Protein AF-0000000068819942 (afdb_homodimer)

Structure (mmCIF, N/CA/C/O backbone):
data_AF-0000000068819942-model_v1
#
loop_
_entity.id
_entity.type
_entity.pdbx_description
1 polymer 'Uncharacterized protein'
#
loop_
_atom_site.group_PDB
_atom_site.id
_atom_site.type_symbol
_atom_site.label_atom_id
_atom_site.label_alt_id
_atom_site.label_comp_id
_atom_site.label_asym_id
_atom_site.label_entity_id
_atom_site.label_seq_id
_atom_site.pdbx_PDB_ins_code
_atom_site.Cartn_x
_atom_site.Cartn_y
_atom_site.Cartn_z
_atom_site.occupancy
_atom_site.B_iso_or_equiv
_atom_site.auth_seq_id
_atom_site.auth_comp_id
_atom_site.auth_asym_id
_atom_site.auth_atom_id
_atom_site.pdbx_PDB_model_num
ATOM 1 N N . MET A 1 1 ? -20.453 -32.344 35.219 1 55.22 1 MET A N 1
ATOM 2 C CA . MET A 1 1 ? -20.172 -32.562 33.812 1 55.22 1 MET A CA 1
ATOM 3 C C . MET A 1 1 ? -21.109 -31.734 32.938 1 55.22 1 MET A C 1
ATOM 5 O O . MET A 1 1 ? -20.734 -31.359 31.812 1 55.22 1 MET A O 1
ATOM 9 N N . ASP A 1 2 ? -22.234 -31.281 33.531 1 64.69 2 ASP A N 1
ATOM 10 C CA . ASP A 1 2 ? -23.359 -30.766 32.75 1 64.69 2 ASP A CA 1
ATOM 11 C C . ASP A 1 2 ? -23.234 -29.266 32.531 1 64.69 2 ASP A C 1
ATOM 13 O O . ASP A 1 2 ? -23.547 -28.766 31.438 1 64.69 2 ASP A O 1
ATOM 17 N N . LYS A 1 3 ? -22.656 -28.562 33.406 1 71.25 3 LYS A N 1
ATOM 18 C CA . LYS A 1 3 ? -22.656 -27.094 33.281 1 71.25 3 LYS A CA 1
ATOM 19 C C . LYS A 1 3 ? -21.578 -26.641 32.312 1 71.25 3 LYS A C 1
ATOM 21 O O . LYS A 1 3 ? -21.781 -25.656 31.578 1 71.25 3 LYS A O 1
ATOM 26 N N . THR A 1 4 ? -20.5 -27.312 32.219 1 73 4 THR A N 1
ATOM 27 C CA . THR A 1 4 ? -19.422 -26.953 31.297 1 73 4 THR A CA 1
ATOM 28 C C . THR A 1 4 ? -19.844 -27.141 29.844 1 73 4 THR A C 1
ATOM 30 O O . THR A 1 4 ? -19.5 -26.344 28.984 1 73 4 THR A O 1
ATOM 33 N N . ILE A 1 5 ? -20.641 -28.109 29.672 1 76.75 5 ILE A N 1
ATOM 34 C CA . ILE A 1 5 ? -21.141 -28.359 28.328 1 76.75 5 ILE A CA 1
ATOM 35 C C . ILE A 1 5 ? -22.141 -27.281 27.938 1 76.75 5 ILE A C 1
ATOM 37 O O . ILE A 1 5 ? -22.125 -26.781 26.797 1 76.75 5 ILE A O 1
ATOM 41 N N . LEU A 1 6 ? -22.875 -26.859 28.891 1 72.94 6 LEU A N 1
ATOM 42 C CA . LEU A 1 6 ? -23.875 -25.828 28.641 1 72.94 6 LEU A CA 1
ATOM 43 C C . LEU A 1 6 ? -23.203 -24.5 28.312 1 72.94 6 LEU A C 1
ATOM 45 O O . LEU A 1 6 ? -23.641 -23.781 27.422 1 72.94 6 LEU A O 1
ATOM 49 N N . TRP A 1 7 ? -22.109 -24.219 28.984 1 77.75 7 TRP A N 1
ATOM 50 C CA . TRP A 1 7 ? -21.391 -22.969 28.75 1 77.75 7 TRP A CA 1
ATOM 51 C C . TRP A 1 7 ? -20.688 -23 27.406 1 77.75 7 TRP A C 1
ATOM 53 O O . TRP A 1 7 ? -20.656 -21.984 26.688 1 77.75 7 TRP A O 1
ATOM 63 N N . THR A 1 8 ? -20.25 -24.062 27 1 77.38 8 THR A N 1
ATOM 64 C CA . THR A 1 8 ? -19.609 -24.203 25.688 1 77.38 8 THR A CA 1
ATOM 65 C C . THR A 1 8 ? -20.641 -24.062 24.578 1 77.38 8 THR A C 1
ATOM 67 O O . THR A 1 8 ? -20.375 -23.406 23.562 1 77.38 8 THR A O 1
ATOM 70 N N . VAL A 1 9 ? -21.75 -24.672 24.875 1 76.12 9 VAL A N 1
ATOM 71 C CA . VAL A 1 9 ? -22.797 -24.578 23.875 1 76.12 9 VAL A CA 1
ATOM 72 C C . VAL A 1 9 ? -23.281 -23.125 23.766 1 76.12 9 VAL A C 1
ATOM 74 O O . VAL A 1 9 ? -23.516 -22.625 22.672 1 76.12 9 VAL A O 1
ATOM 77 N N . PHE A 1 10 ? -23.344 -22.438 24.859 1 77.12 10 PHE A N 1
ATOM 78 C CA . PHE A 1 10 ? -23.766 -21.047 24.891 1 77.12 10 PHE A CA 1
ATOM 79 C C . PHE A 1 10 ? -22.734 -20.156 24.203 1 77.12 10 PHE A C 1
ATOM 81 O O . PHE A 1 10 ? -23.094 -19.25 23.453 1 77.12 10 PHE A O 1
ATOM 88 N N . LEU A 1 11 ? -21.562 -20.344 24.375 1 71.56 11 LEU A N 1
ATOM 89 C CA . LEU A 1 11 ? -20.484 -19.578 23.734 1 71.56 11 LEU A CA 1
ATOM 90 C C . LEU A 1 11 ? -20.484 -19.797 22.219 1 71.56 11 LEU A C 1
ATOM 92 O O . LEU A 1 11 ? -20.281 -18.844 21.469 1 71.56 11 LEU A O 1
ATOM 96 N N . VAL A 1 12 ? -20.703 -21.016 21.875 1 73.44 12 VAL A N 1
ATOM 97 C CA . VAL A 1 12 ? -20.75 -21.328 20.453 1 73.44 12 VAL A CA 1
ATOM 98 C C . VAL A 1 12 ? -21.953 -20.609 19.812 1 73.44 12 VAL A C 1
ATOM 100 O O . VAL A 1 12 ? -21.844 -20.094 18.703 1 73.44 12 VAL A O 1
ATOM 103 N N . LEU A 1 13 ? -22.969 -20.547 20.562 1 69.44 13 LEU A N 1
ATOM 104 C CA . LEU A 1 13 ? -24.156 -19.875 20.047 1 69.44 13 LEU A CA 1
ATOM 105 C C . LEU A 1 13 ? -23.938 -18.375 19.938 1 69.44 13 LEU A C 1
ATOM 107 O O . LEU A 1 13 ? -24.391 -17.734 18.984 1 69.44 13 LEU A O 1
ATOM 111 N N . ILE A 1 14 ? -23.266 -17.859 20.781 1 69 14 ILE A N 1
ATOM 112 C CA . ILE A 1 14 ? -22.969 -16.438 20.75 1 69 14 ILE A CA 1
ATOM 113 C C . ILE A 1 14 ? -22.031 -16.125 19.578 1 69 14 ILE A C 1
ATOM 115 O O . ILE A 1 14 ? -22.234 -15.148 18.859 1 69 14 ILE A O 1
ATOM 119 N N . ILE A 1 15 ? -21.078 -16.906 19.406 1 69.62 15 ILE A N 1
ATOM 120 C CA . ILE A 1 15 ? -20.141 -16.719 18.312 1 69.62 15 ILE A CA 1
ATOM 121 C C . ILE A 1 15 ? -20.875 -16.828 16.969 1 69.62 15 ILE A C 1
ATOM 123 O O . ILE A 1 15 ? -20.656 -16.031 16.062 1 69.62 15 ILE A O 1
ATOM 127 N N . GLN A 1 16 ? -21.734 -17.797 16.953 1 66.31 16 GLN A N 1
ATOM 128 C CA . GLN A 1 16 ? -22.5 -17.969 15.727 1 66.31 16 GLN A CA 1
ATOM 129 C C . GLN A 1 16 ? -23.406 -16.766 15.469 1 66.31 16 GLN A C 1
ATOM 131 O O . GLN A 1 16 ? -23.578 -16.344 14.32 1 66.31 16 GLN A O 1
ATOM 136 N N . ASN A 1 17 ? -23.906 -16.25 16.5 1 66.56 17 ASN A N 1
ATOM 137 C CA . ASN A 1 17 ? -24.75 -15.078 16.344 1 66.56 17 ASN A CA 1
ATOM 138 C C . ASN A 1 17 ? -23.938 -13.852 15.93 1 66.56 17 ASN A C 1
ATOM 140 O O . ASN A 1 17 ? -24.406 -13.047 15.109 1 66.56 17 ASN A O 1
ATOM 144 N N . VAL A 1 18 ? -22.797 -13.711 16.484 1 66.12 18 VAL A N 1
ATOM 145 C CA . VAL A 1 18 ? -21.953 -12.586 16.125 1 66.12 18 VAL A CA 1
ATOM 146 C C . VAL A 1 18 ? -21.531 -12.703 14.656 1 66.12 18 VAL A C 1
ATOM 148 O O . VAL A 1 18 ? -21.562 -11.727 13.914 1 66.12 18 VAL A O 1
ATOM 151 N N . ILE A 1 19 ? -21.203 -13.852 14.305 1 63.09 19 ILE A N 1
ATOM 152 C CA . ILE A 1 19 ? -20.828 -14.078 12.914 1 63.09 19 ILE A CA 1
ATOM 153 C C . ILE A 1 19 ? -22.016 -13.797 12.008 1 63.09 19 ILE A C 1
ATOM 155 O O . ILE A 1 19 ? -21.875 -13.156 10.961 1 63.09 19 ILE A O 1
ATOM 159 N N . ALA A 1 20 ? -23.156 -14.336 12.414 1 65.19 20 ALA A N 1
ATOM 160 C CA . ALA A 1 20 ? -24.359 -14.125 11.609 1 65.19 20 ALA A CA 1
ATOM 161 C C . ALA A 1 20 ? -24.688 -12.641 11.484 1 65.19 20 ALA A C 1
ATOM 163 O O . ALA A 1 20 ? -25.078 -12.172 10.406 1 65.19 20 ALA A O 1
ATOM 164 N N . GLN A 1 21 ? -24.5 -11.906 12.523 1 66.44 21 GLN A N 1
ATOM 165 C CA . GLN A 1 21 ? -24.766 -10.469 12.477 1 66.44 21 GLN A CA 1
ATOM 166 C C . GLN A 1 21 ? -23.734 -9.75 11.609 1 66.44 21 GLN A C 1
ATOM 168 O O . GLN A 1 21 ? -24.062 -8.828 10.867 1 66.44 21 GLN A O 1
ATOM 173 N N . ASN A 1 22 ? -22.516 -10.211 11.648 1 69.69 22 ASN A N 1
ATOM 174 C CA . ASN A 1 22 ? -21.453 -9.617 10.82 1 69.69 22 ASN A CA 1
ATOM 175 C C . ASN A 1 22 ? -21.688 -9.891 9.336 1 69.69 22 ASN A C 1
ATOM 177 O O . ASN A 1 22 ? -21.422 -9.039 8.492 1 69.69 22 ASN A O 1
ATOM 181 N N . CYS A 1 23 ? -22.297 -10.977 9.133 1 75.56 23 CYS A N 1
ATOM 182 C CA . CYS A 1 23 ? -22.531 -11.344 7.738 1 75.56 23 CYS A CA 1
ATOM 183 C C . CYS A 1 23 ? -23.656 -10.516 7.133 1 75.56 23 CYS A C 1
ATOM 185 O O . CYS A 1 23 ? -23.672 -10.266 5.926 1 75.56 23 CYS A O 1
ATOM 187 N N . LYS A 1 24 ? -24.531 -9.961 7.961 1 71.06 24 LYS A N 1
ATOM 188 C CA . LYS A 1 24 ? -25.578 -9.086 7.453 1 71.06 24 LYS A CA 1
ATOM 189 C C . LYS A 1 24 ? -25.016 -7.746 7.004 1 71.06 24 LYS A C 1
ATOM 191 O O . LYS A 1 24 ? -25.531 -7.129 6.07 1 71.06 24 LYS A O 1
ATOM 196 N N . ARG A 1 25 ? -23.844 -7.426 7.496 1 77.62 25 ARG A N 1
ATOM 197 C CA . ARG A 1 25 ? -23.281 -6.109 7.211 1 77.62 25 ARG A CA 1
ATOM 198 C C . ARG A 1 25 ? -22.25 -6.188 6.078 1 77.62 25 ARG A C 1
ATOM 200 O O . ARG A 1 25 ? -21.906 -5.168 5.473 1 77.62 25 ARG A O 1
ATOM 207 N N . GLU A 1 26 ? -21.859 -7.371 5.66 1 84.5 26 GLU A N 1
ATOM 208 C CA . GLU A 1 26 ? -20.859 -7.512 4.598 1 84.5 26 GLU A CA 1
ATOM 209 C C . GLU A 1 26 ? -21.516 -7.449 3.221 1 84.5 26 GLU A C 1
ATOM 211 O O . GLU A 1 26 ? -22.656 -7.883 3.049 1 84.5 26 GLU A O 1
ATOM 216 N N . PRO A 1 27 ? -20.828 -6.758 2.281 1 85.56 27 PRO A N 1
ATOM 217 C CA . PRO A 1 27 ? -21.344 -6.773 0.914 1 85.56 27 PRO A CA 1
ATOM 218 C C . PRO A 1 27 ? -21.594 -8.188 0.39 1 85.56 27 PRO A C 1
ATOM 220 O O . PRO A 1 27 ? -20.875 -9.117 0.755 1 85.56 27 PRO A O 1
ATOM 223 N N . LYS A 1 28 ? -22.594 -8.359 -0.405 1 89.75 28 LYS A N 1
AT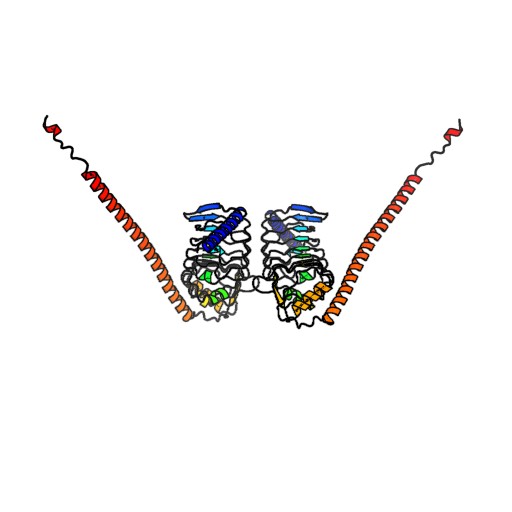OM 224 C CA . LYS A 1 28 ? -22.953 -9.68 -0.902 1 89.75 28 LYS A CA 1
ATOM 225 C C . LYS A 1 28 ? -22.203 -10.016 -2.184 1 89.75 28 LYS A C 1
ATOM 227 O O . LYS A 1 28 ? -22.141 -9.195 -3.105 1 89.75 28 LYS A O 1
ATOM 232 N N . CYS A 1 29 ? -21.578 -11.125 -2.178 1 95 29 CYS A N 1
ATOM 233 C CA . CYS A 1 29 ? -20.891 -11.641 -3.357 1 95 29 CYS A CA 1
ATOM 234 C C . CYS A 1 29 ? -21.844 -12.453 -4.23 1 95 29 CYS A C 1
ATOM 236 O O . CYS A 1 29 ? -22.812 -13.031 -3.732 1 95 29 CYS A O 1
ATOM 238 N N . GLN A 1 30 ? -21.672 -12.461 -5.5 1 95.25 30 GLN A N 1
ATOM 239 C CA . GLN A 1 30 ? -22.484 -13.242 -6.43 1 95.25 30 GLN A CA 1
ATOM 240 C C . GLN A 1 30 ? -21.953 -14.664 -6.566 1 95.25 30 GLN A C 1
ATOM 242 O O . GLN A 1 30 ? -20.797 -14.867 -6.953 1 95.25 30 GLN A O 1
ATOM 247 N N . ILE A 1 31 ? -22.828 -15.562 -6.184 1 95.5 31 ILE A N 1
ATOM 248 C CA . ILE A 1 31 ? -22.438 -16.969 -6.281 1 95.5 31 ILE A CA 1
ATOM 249 C C . ILE A 1 31 ? -22.906 -17.547 -7.613 1 95.5 31 ILE A C 1
ATOM 251 O O . ILE A 1 31 ? -24.047 -17.328 -8.016 1 95.5 31 ILE A O 1
ATOM 255 N N . SER A 1 32 ? -21.969 -18.156 -8.359 1 95.81 32 SER A N 1
ATOM 256 C CA . SER A 1 32 ? -22.281 -18.781 -9.633 1 95.81 32 SER A CA 1
ATOM 257 C C . SER A 1 32 ? -21.375 -19.984 -9.898 1 95.81 32 SER A C 1
ATOM 259 O O . SER A 1 32 ? -20.656 -20.422 -9 1 95.81 32 SER A O 1
ATOM 261 N N . ARG A 1 33 ? -21.562 -20.594 -11.039 1 93.44 33 ARG A N 1
ATOM 262 C CA . ARG A 1 33 ? -20.703 -21.672 -11.484 1 93.44 33 ARG A CA 1
ATOM 263 C C . ARG A 1 33 ? -19.969 -21.297 -12.773 1 93.44 33 ARG A C 1
ATOM 265 O O . ARG A 1 33 ? -20.578 -20.781 -13.703 1 93.44 33 ARG A O 1
ATOM 272 N N . VAL A 1 34 ? -18.781 -21.344 -12.734 1 88.62 34 VAL A N 1
ATOM 273 C CA . VAL A 1 34 ? -17.938 -21.047 -13.883 1 88.62 34 VAL A CA 1
ATOM 274 C C . VAL A 1 34 ? -17.141 -22.281 -14.273 1 88.62 34 VAL A C 1
ATOM 276 O O . VAL A 1 34 ? -16.328 -22.781 -13.484 1 88.62 34 VAL A O 1
ATOM 279 N N . HIS A 1 35 ? -17.375 -22.812 -15.43 1 90.44 35 HIS A N 1
ATOM 280 C CA . HIS A 1 35 ? -16.719 -24.016 -15.906 1 90.44 35 HIS A CA 1
ATOM 281 C C . HIS A 1 35 ? -16.875 -25.156 -14.898 1 90.44 35 HIS A C 1
ATOM 283 O O . HIS A 1 35 ? -15.891 -25.828 -14.562 1 90.44 35 HIS A O 1
ATOM 289 N N . GLY A 1 36 ? -17.938 -25.266 -14.297 1 91.94 36 GLY A N 1
ATOM 290 C CA . GLY A 1 36 ? -18.266 -26.359 -13.391 1 91.94 36 GLY A CA 1
ATOM 291 C C . GLY A 1 36 ? -17.828 -26.094 -11.969 1 91.94 36 GLY A C 1
ATOM 292 O O . GLY A 1 36 ? -18.172 -26.844 -11.055 1 91.94 36 GLY A O 1
ATOM 293 N N . MET A 1 37 ? -17.172 -25.031 -11.773 1 95.81 37 MET A N 1
ATOM 294 C CA . MET A 1 37 ? -16.656 -24.734 -10.438 1 95.81 37 MET A CA 1
ATOM 295 C C . MET A 1 37 ? -17.547 -23.703 -9.734 1 95.81 37 MET A C 1
ATOM 297 O O . MET A 1 37 ? -18.031 -22.766 -10.359 1 95.81 37 MET A O 1
ATOM 301 N N . LYS A 1 38 ? -17.703 -23.953 -8.453 1 97 38 LYS A N 1
ATOM 302 C CA . LYS A 1 38 ? -18.438 -22.969 -7.652 1 97 38 LYS A CA 1
ATOM 303 C C . LYS A 1 38 ? -17.625 -21.703 -7.453 1 97 38 LYS A C 1
ATOM 305 O O . LYS A 1 38 ? -16.484 -21.766 -6.984 1 97 38 LYS A O 1
ATOM 310 N N . SER A 1 39 ? -18.234 -20.547 -7.879 1 97.56 39 SER A N 1
ATOM 311 C CA . SER A 1 39 ? -17.484 -19.297 -7.879 1 97.56 39 SER A CA 1
ATOM 312 C C . SER A 1 39 ? -18.203 -18.234 -7.051 1 97.56 39 SER A C 1
ATOM 314 O O . SER A 1 39 ? -19.422 -18.141 -7.066 1 97.56 39 SER A O 1
ATOM 316 N N . ALA A 1 40 ? -17.391 -17.469 -6.281 1 97.44 40 ALA A N 1
ATOM 317 C CA . ALA A 1 40 ? -17.859 -16.266 -5.602 1 97.44 40 ALA A CA 1
ATOM 318 C C . ALA A 1 40 ? -17.234 -15.016 -6.207 1 97.44 40 ALA A C 1
ATOM 320 O O . ALA A 1 40 ? -16.016 -14.805 -6.098 1 97.44 40 ALA A O 1
ATOM 321 N N . ASP A 1 41 ? -18.062 -14.242 -6.848 1 97.19 41 ASP A N 1
ATOM 322 C CA . ASP A 1 41 ? -17.609 -12.984 -7.438 1 97.19 41 ASP A CA 1
ATOM 323 C C . ASP A 1 41 ? -17.828 -11.82 -6.469 1 97.19 41 ASP A C 1
ATOM 325 O O . ASP A 1 41 ? -18.953 -11.359 -6.277 1 97.19 41 ASP A O 1
ATOM 329 N N . CYS A 1 42 ? -16.734 -11.359 -5.883 1 97.5 42 CYS A N 1
ATOM 330 C CA . CYS A 1 42 ? -16.75 -10.234 -4.953 1 97.5 42 CYS A CA 1
ATOM 331 C C . CYS A 1 42 ? -15.969 -9.047 -5.516 1 97.5 42 CYS A C 1
ATOM 333 O O . CYS A 1 42 ? -15.43 -8.242 -4.758 1 97.5 42 CYS A O 1
ATOM 335 N N . PHE A 1 43 ? -15.953 -8.922 -6.828 1 96.44 43 PHE A N 1
ATOM 336 C CA . PHE A 1 43 ? -15.219 -7.879 -7.535 1 96.44 43 PHE A CA 1
ATOM 337 C C . PHE A 1 43 ? -15.75 -6.5 -7.156 1 96.44 43 PHE A C 1
ATOM 339 O O . PHE A 1 43 ? -16.969 -6.266 -7.176 1 96.44 43 PHE A O 1
ATOM 346 N N . ASN A 1 44 ? -14.82 -5.652 -6.668 1 93.69 44 ASN A N 1
ATOM 347 C CA . ASN A 1 44 ? -15.102 -4.238 -6.469 1 93.69 44 ASN A CA 1
ATOM 348 C C . ASN A 1 44 ? -16.297 -4.031 -5.551 1 93.69 44 ASN A C 1
ATOM 350 O O . ASN A 1 44 ? -17.234 -3.305 -5.895 1 93.69 44 ASN A O 1
ATOM 354 N N . LYS A 1 45 ? -16.266 -4.641 -4.332 1 94.31 45 LYS A N 1
ATOM 355 C CA . LYS A 1 45 ? -17.344 -4.535 -3.361 1 94.31 45 LYS A CA 1
ATOM 356 C C . LYS A 1 45 ? -16.906 -3.742 -2.133 1 94.31 45 LYS A C 1
ATOM 358 O O . LYS A 1 45 ? -17.625 -3.703 -1.127 1 94.31 45 LYS A O 1
ATOM 363 N N . ASN A 1 46 ? -15.719 -3.148 -2.193 1 91.69 46 ASN A N 1
ATOM 364 C CA . ASN A 1 46 ? -15.18 -2.266 -1.166 1 91.69 46 ASN A CA 1
ATOM 365 C C . ASN A 1 46 ? -14.93 -3.014 0.139 1 91.69 46 ASN A C 1
ATOM 367 O O . ASN A 1 46 ? -15.133 -2.465 1.224 1 91.69 46 ASN A O 1
ATOM 371 N N . PHE A 1 47 ? -14.57 -4.312 -0.02 1 94.62 47 PHE A N 1
ATOM 372 C CA . PHE A 1 47 ? -14.148 -5.059 1.157 1 94.62 47 PHE A CA 1
ATOM 373 C C . PHE A 1 47 ? -12.898 -4.441 1.768 1 94.62 47 PHE A C 1
ATOM 375 O O . PHE A 1 47 ? -11.93 -4.16 1.059 1 94.62 47 PHE A O 1
ATOM 382 N N . ARG A 1 48 ? -12.883 -4.203 3.027 1 92.25 48 ARG A N 1
ATOM 383 C CA . ARG A 1 48 ? -11.703 -3.66 3.701 1 92.25 48 ARG A CA 1
ATOM 384 C C . ARG A 1 48 ? -10.953 -4.75 4.457 1 92.25 48 ARG A C 1
ATOM 386 O O . ARG A 1 48 ? -9.797 -4.562 4.84 1 92.25 48 ARG A O 1
ATOM 393 N N . SER A 1 49 ? -11.664 -5.773 4.742 1 92.75 49 SER A N 1
ATOM 394 C CA . SER A 1 49 ? -11.102 -6.992 5.309 1 92.75 49 SER A CA 1
ATOM 395 C C . SER A 1 49 ? -11.562 -8.227 4.539 1 92.75 49 SER A C 1
ATOM 397 O O . SER A 1 49 ? -12.508 -8.156 3.752 1 92.75 49 SER A O 1
ATOM 399 N N . PHE A 1 50 ? -10.812 -9.273 4.664 1 95.06 50 PHE A N 1
ATOM 400 C CA . PHE A 1 50 ? -11.188 -10.5 3.969 1 95.06 50 PHE A CA 1
ATOM 401 C C . PHE A 1 50 ? -12.586 -10.945 4.383 1 95.06 50 PHE A C 1
ATOM 403 O O . PHE A 1 50 ? -12.914 -10.969 5.57 1 95.06 50 PHE A O 1
ATOM 410 N N . PRO A 1 51 ? -13.445 -11.266 3.441 1 92.69 51 PRO A N 1
ATOM 411 C CA . PRO A 1 51 ? -14.82 -11.648 3.766 1 92.69 51 PRO A CA 1
ATOM 412 C C . PRO A 1 51 ? -14.898 -12.914 4.609 1 92.69 51 PRO A C 1
ATOM 414 O O . PRO A 1 51 ? -14.102 -13.836 4.422 1 92.69 51 PRO A O 1
ATOM 417 N N . GLN A 1 52 ? -15.891 -12.945 5.512 1 87.06 52 GLN A N 1
ATOM 418 C CA . GLN A 1 52 ? -16.031 -14.07 6.43 1 87.06 52 GLN A CA 1
ATOM 419 C C . GLN A 1 52 ? -17.344 -14.812 6.188 1 87.06 52 GLN A C 1
ATOM 421 O O . GLN A 1 52 ? -17.578 -15.875 6.777 1 87.06 52 GLN A O 1
ATOM 426 N N . CYS A 1 53 ? -18.172 -14.383 5.246 1 89.62 53 CYS A N 1
ATOM 427 C CA . CYS A 1 53 ? -19.516 -14.93 5.129 1 89.62 53 CYS A CA 1
ATOM 428 C C . CYS A 1 53 ? -19.688 -15.664 3.807 1 89.62 53 CYS A C 1
ATOM 430 O O . CYS A 1 53 ? -20.812 -16.047 3.445 1 89.62 53 CYS A O 1
ATOM 432 N N . ILE A 1 54 ? -18.656 -15.797 3.1 1 92.06 54 ILE A N 1
ATOM 433 C CA . ILE A 1 54 ? -18.719 -16.547 1.847 1 92.06 54 ILE A CA 1
ATOM 434 C C . ILE A 1 54 ? -18.719 -18.047 2.135 1 92.06 54 ILE A C 1
ATOM 436 O O . ILE A 1 54 ? -18.031 -18.5 3.061 1 92.06 54 ILE A O 1
ATOM 440 N N . THR A 1 55 ? -19.406 -18.766 1.403 1 91.94 55 THR A N 1
ATOM 441 C CA . THR A 1 55 ? -19.469 -20.219 1.575 1 91.94 55 THR A CA 1
ATOM 442 C C . THR A 1 55 ? -18.078 -20.828 1.406 1 91.94 55 THR A C 1
ATOM 444 O O . THR A 1 55 ? -17.297 -20.391 0.569 1 91.94 55 THR A O 1
ATOM 447 N N . SER A 1 56 ? -17.812 -21.828 2.154 1 93.06 56 SER A N 1
ATOM 448 C CA . SER A 1 56 ? -16.469 -22.375 2.258 1 93.06 56 SER A CA 1
ATOM 449 C C . SER A 1 56 ? -16.156 -23.312 1.102 1 93.06 56 SER A C 1
ATOM 451 O O . SER A 1 56 ? -15 -23.688 0.879 1 93.06 56 SER A O 1
ATOM 453 N N . ASP A 1 57 ? -17.125 -23.766 0.353 1 94.94 57 ASP A N 1
ATOM 454 C CA . ASP A 1 57 ? -16.906 -24.766 -0.684 1 94.94 57 ASP A CA 1
ATOM 455 C C . ASP A 1 57 ? -16.672 -24.109 -2.041 1 94.94 57 ASP A C 1
ATOM 457 O O . ASP A 1 57 ? -16.781 -24.766 -3.082 1 94.94 57 ASP A O 1
ATOM 461 N N . VAL A 1 58 ? -16.344 -22.828 -1.99 1 96.69 58 VAL A N 1
ATOM 462 C CA . VAL A 1 58 ? -16.062 -22.141 -3.25 1 96.69 58 VAL A CA 1
ATOM 463 C C . VAL A 1 58 ? -14.734 -22.625 -3.816 1 96.69 58 VAL A C 1
ATOM 465 O O . VAL A 1 58 ? -13.797 -22.906 -3.064 1 96.69 58 VAL A O 1
ATOM 468 N N . GLN A 1 59 ? -14.672 -22.672 -5.117 1 98.06 59 GLN A N 1
ATOM 469 C CA . GLN A 1 59 ? -13.461 -23.078 -5.812 1 98.06 59 GLN A CA 1
ATOM 470 C C . GLN A 1 59 ? -12.789 -21.891 -6.496 1 98.06 59 GLN A C 1
ATOM 472 O O . GLN A 1 59 ? -11.586 -21.922 -6.762 1 98.06 59 GLN A O 1
ATOM 477 N N . VAL A 1 60 ? -13.602 -20.922 -6.855 1 98.19 60 VAL A N 1
ATOM 478 C CA . VAL A 1 60 ? -13.117 -19.672 -7.434 1 98.19 60 VAL A CA 1
ATOM 479 C C . VAL A 1 60 ? -13.562 -18.5 -6.574 1 98.19 60 VAL A C 1
ATOM 481 O O . VAL A 1 60 ? -14.75 -18.328 -6.301 1 98.19 60 VAL A O 1
ATOM 484 N N . LEU A 1 61 ? -12.609 -17.719 -6.113 1 98.06 61 LEU A N 1
ATOM 485 C CA . LEU A 1 61 ? -12.906 -16.547 -5.301 1 98.06 61 LEU A CA 1
ATOM 486 C C . LEU A 1 61 ? -12.266 -15.297 -5.895 1 98.06 61 LEU A C 1
ATOM 488 O O . LEU A 1 61 ? -11.039 -15.188 -5.945 1 98.06 61 LEU A O 1
ATOM 492 N N . ASP A 1 62 ? -13.133 -14.391 -6.367 1 98.19 62 ASP A N 1
ATOM 493 C CA . ASP A 1 62 ? -12.648 -13.141 -6.949 1 98.19 62 ASP A CA 1
ATOM 494 C C . ASP A 1 62 ? -12.867 -11.977 -5.992 1 98.19 62 ASP A C 1
ATOM 496 O O . ASP A 1 62 ? -13.984 -11.477 -5.852 1 98.19 62 ASP A O 1
ATOM 500 N N . LEU A 1 63 ? -11.773 -11.539 -5.355 1 98.25 63 LEU A N 1
ATOM 501 C CA . LEU A 1 63 ? -11.781 -10.398 -4.449 1 98.25 63 LEU A CA 1
ATOM 502 C C . LEU A 1 63 ? -10.969 -9.242 -5.016 1 98.25 63 LEU A C 1
ATOM 504 O O . LEU A 1 63 ? -10.398 -8.453 -4.262 1 98.25 63 LEU A O 1
ATOM 508 N N . SER A 1 64 ? -10.891 -9.18 -6.348 1 97.88 64 SER A N 1
ATOM 509 C CA . SER A 1 64 ? -10.094 -8.133 -6.98 1 97.88 64 SER A CA 1
ATOM 510 C C . SER A 1 64 ? -10.75 -6.766 -6.836 1 97.88 64 SER A C 1
ATOM 512 O O . SER A 1 64 ? -11.969 -6.676 -6.66 1 97.88 64 SER A O 1
ATOM 514 N N . GLN A 1 65 ? -9.93 -5.738 -6.867 1 95.56 65 GLN A N 1
ATOM 515 C CA . GLN A 1 65 ? -10.344 -4.336 -6.844 1 95.56 65 GLN A CA 1
ATOM 516 C C . GLN A 1 65 ? -11.148 -4.023 -5.59 1 95.56 65 GLN A C 1
ATOM 518 O O . GLN A 1 65 ? -12.25 -3.465 -5.676 1 95.56 65 GLN A O 1
ATOM 523 N N . ASN A 1 66 ? -10.68 -4.445 -4.422 1 96.44 66 ASN A N 1
ATOM 524 C CA . ASN A 1 66 ? -11.195 -4.074 -3.111 1 96.44 66 ASN A CA 1
ATOM 525 C C . ASN A 1 66 ? -10.164 -3.299 -2.299 1 96.44 66 ASN A C 1
ATOM 527 O O . ASN A 1 66 ? -9.273 -2.666 -2.863 1 96.44 66 ASN A O 1
ATOM 531 N N . ARG A 1 67 ? -10.375 -3.227 -1.031 1 94.75 67 ARG A N 1
ATOM 532 C CA . ARG A 1 67 ? -9.484 -2.428 -0.194 1 94.75 67 ARG A CA 1
ATOM 533 C C . ARG A 1 67 ? -8.953 -3.244 0.98 1 94.75 67 ARG A C 1
ATOM 535 O O . ARG A 1 67 ? -8.844 -2.736 2.098 1 94.75 67 ARG A O 1
ATOM 542 N N . ILE A 1 68 ? -8.727 -4.453 0.679 1 95.75 68 ILE A N 1
ATOM 543 C CA . ILE A 1 68 ? -8.203 -5.352 1.702 1 95.75 68 ILE A CA 1
ATOM 544 C C . ILE A 1 68 ? -6.758 -4.984 2.021 1 95.75 68 ILE A C 1
ATOM 546 O O . ILE A 1 68 ? -5.949 -4.766 1.114 1 95.75 68 ILE A O 1
ATOM 550 N N . ARG A 1 69 ? -6.438 -4.965 3.322 1 92.12 69 ARG A N 1
ATOM 551 C CA . ARG A 1 69 ? -5.129 -4.438 3.701 1 92.12 69 ARG A CA 1
ATOM 552 C C . ARG A 1 69 ? -4.219 -5.547 4.207 1 92.12 69 ARG A C 1
ATOM 554 O O . ARG A 1 69 ? -2.992 -5.434 4.141 1 92.12 69 ARG A O 1
ATOM 561 N N . LYS A 1 70 ? -4.828 -6.555 4.746 1 92.25 70 LYS A N 1
ATOM 562 C CA . LYS A 1 70 ? -4.031 -7.633 5.32 1 92.25 70 LYS A CA 1
ATOM 563 C C . LYS A 1 70 ? -4.715 -8.984 5.129 1 92.25 70 LYS A C 1
ATOM 565 O O . LYS A 1 70 ? -5.934 -9.055 4.961 1 92.25 70 LYS A O 1
ATOM 570 N N . LEU A 1 71 ? -3.871 -9.992 5.066 1 96 71 LEU A N 1
ATOM 571 C CA . LEU A 1 71 ? -4.34 -11.375 5.125 1 96 71 LEU A CA 1
ATOM 572 C C . LEU A 1 71 ? -3.865 -12.055 6.406 1 96 71 LEU A C 1
ATOM 574 O O . LEU A 1 71 ? -2.662 -12.234 6.605 1 96 71 LEU A O 1
ATOM 578 N N . ASP A 1 72 ? -4.84 -12.422 7.156 1 94.12 72 ASP A N 1
ATOM 579 C CA . ASP A 1 72 ? -4.512 -13.047 8.438 1 94.12 72 ASP A CA 1
ATOM 580 C C . ASP A 1 72 ? -4.422 -14.562 8.305 1 94.12 72 ASP A C 1
ATOM 582 O O . ASP A 1 72 ? -4.809 -15.125 7.277 1 94.12 72 ASP A O 1
ATOM 586 N N . LYS A 1 73 ? -3.955 -15.234 9.32 1 93.5 73 LYS A N 1
ATOM 587 C CA . LYS A 1 73 ? -3.691 -16.672 9.352 1 93.5 73 LYS A CA 1
ATOM 588 C C . LYS A 1 73 ? -4.957 -17.469 9.062 1 93.5 73 LYS A C 1
ATOM 590 O O . LYS A 1 73 ? -4.91 -18.484 8.359 1 93.5 73 LYS A O 1
ATOM 595 N N . ASN A 1 74 ? -6.086 -16.953 9.539 1 93.88 74 ASN A N 1
ATOM 596 C CA . ASN A 1 74 ? -7.293 -17.781 9.508 1 93.88 74 ASN A CA 1
ATOM 597 C C . ASN A 1 74 ? -8.219 -17.359 8.367 1 93.88 74 ASN A C 1
ATOM 599 O O . ASN A 1 74 ? -9.25 -18 8.133 1 93.88 74 ASN A O 1
ATOM 603 N N . ASP A 1 75 ? -7.816 -16.359 7.605 1 95.25 75 ASP A N 1
ATOM 604 C CA . ASP A 1 75 ? -8.703 -15.797 6.59 1 95.25 75 ASP A CA 1
ATOM 605 C C . ASP A 1 75 ? -9.062 -16.844 5.535 1 95.25 75 ASP A C 1
ATOM 607 O O . ASP A 1 75 ? -10.211 -16.922 5.098 1 95.25 75 ASP A O 1
ATOM 611 N N . LEU A 1 76 ? -8.086 -17.688 5.219 1 96.56 76 LEU A N 1
ATOM 612 C CA . LEU A 1 76 ? -8.289 -18.594 4.09 1 96.56 76 LEU A CA 1
ATOM 613 C C . LEU A 1 76 ? -8.445 -20.031 4.57 1 96.56 76 LEU A C 1
ATOM 615 O O . LEU A 1 76 ? -8.656 -20.938 3.762 1 96.56 76 LEU A O 1
ATOM 619 N N . LYS A 1 77 ? -8.438 -20.312 5.828 1 93.81 77 LYS A N 1
ATOM 620 C CA . LYS A 1 77 ? -8.383 -21.656 6.391 1 93.81 77 LYS A CA 1
ATOM 621 C C . LYS A 1 77 ? -9.625 -22.453 6.02 1 93.81 77 LYS A C 1
ATOM 623 O O . LYS A 1 77 ? -9.555 -23.672 5.812 1 93.81 77 LYS A O 1
ATOM 628 N N . ARG A 1 78 ? -10.727 -21.844 5.902 1 93 78 ARG A N 1
ATOM 629 C CA . ARG A 1 78 ? -11.992 -22.531 5.664 1 93 78 ARG A CA 1
ATOM 630 C C . ARG A 1 78 ? -12.164 -22.875 4.188 1 93 78 ARG A C 1
ATOM 632 O O . ARG A 1 78 ? -13.023 -23.672 3.822 1 93 78 ARG A O 1
ATOM 639 N N . TYR A 1 79 ? -11.336 -22.312 3.318 1 95.31 79 TYR A N 1
ATOM 640 C CA . TYR A 1 79 ? -11.516 -22.484 1.882 1 95.31 79 TYR A CA 1
ATOM 641 C C . TYR A 1 79 ? -10.586 -23.562 1.347 1 95.31 79 TYR A C 1
ATOM 643 O O . TYR A 1 79 ? -9.773 -23.312 0.454 1 95.31 79 TYR A O 1
ATOM 651 N N . GLN A 1 80 ? -10.828 -24.75 1.714 1 93.25 80 GLN A N 1
ATOM 652 C CA . GLN A 1 80 ? -9.93 -25.875 1.43 1 93.25 80 GLN A CA 1
ATOM 653 C C . GLN A 1 80 ? -10.031 -26.297 -0.03 1 93.25 80 GLN A C 1
ATOM 655 O O . GLN A 1 80 ? -9.117 -26.938 -0.562 1 93.25 80 GLN A O 1
ATOM 660 N N . TYR A 1 81 ? -11.07 -25.938 -0.703 1 95.5 81 TYR A N 1
ATOM 661 C CA . TYR A 1 81 ? -11.281 -26.406 -2.066 1 95.5 81 TYR A CA 1
ATOM 662 C C . TYR A 1 81 ? -10.953 -25.312 -3.078 1 95.5 81 TYR A C 1
ATOM 664 O O . TYR A 1 81 ? -11.18 -25.484 -4.281 1 95.5 81 TYR A O 1
ATOM 672 N N . LEU A 1 82 ? -10.367 -24.25 -2.576 1 97.44 82 LEU A N 1
ATOM 673 C CA . LEU A 1 82 ? -10.07 -23.094 -3.434 1 97.44 82 LEU A CA 1
ATOM 674 C C . LEU A 1 82 ? -9.055 -23.469 -4.508 1 97.44 82 LEU A C 1
ATOM 676 O O . LEU A 1 82 ? -8.008 -24.047 -4.203 1 97.44 82 LEU A O 1
ATOM 680 N N . LYS A 1 83 ? -9.359 -23.156 -5.727 1 98.25 83 LYS A N 1
ATOM 681 C CA . LYS A 1 83 ? -8.477 -23.422 -6.855 1 98.25 83 LYS A CA 1
ATOM 682 C C . LYS A 1 83 ? -7.926 -22.141 -7.449 1 98.25 83 LYS A C 1
ATOM 684 O O . LYS A 1 83 ? -6.754 -22.062 -7.824 1 98.25 83 LYS A O 1
ATOM 689 N N . LEU A 1 84 ? -8.828 -21.172 -7.555 1 98.56 84 LEU A N 1
ATOM 690 C CA . LEU A 1 84 ? -8.461 -19.875 -8.109 1 98.56 84 LEU A CA 1
ATOM 691 C C . LEU A 1 84 ? -8.758 -18.75 -7.121 1 98.56 84 LEU A C 1
ATOM 693 O O . LEU A 1 84 ? -9.891 -18.609 -6.656 1 98.56 84 LEU A O 1
ATOM 697 N N . LEU A 1 85 ? -7.723 -17.953 -6.766 1 98.69 85 LEU A N 1
ATOM 698 C CA . LEU A 1 85 ? -7.887 -16.859 -5.828 1 98.69 85 LEU A CA 1
ATOM 699 C C . LEU A 1 85 ? -7.359 -15.555 -6.426 1 98.69 85 LEU A C 1
ATOM 701 O O . LEU A 1 85 ? -6.168 -15.438 -6.711 1 98.69 85 LEU A O 1
ATOM 705 N N . TYR A 1 86 ? -8.266 -14.625 -6.656 1 98.75 86 TYR A N 1
ATOM 706 C CA . TYR A 1 86 ? -7.906 -13.328 -7.203 1 98.75 86 TYR A CA 1
ATOM 707 C C . TYR A 1 86 ? -7.969 -12.242 -6.133 1 98.75 86 TYR A C 1
ATOM 709 O O . TYR A 1 86 ? -9.047 -11.922 -5.633 1 98.75 86 TYR A O 1
ATOM 717 N N . LEU A 1 87 ? -6.812 -11.711 -5.777 1 98.62 87 LEU A N 1
ATOM 718 C CA . LEU A 1 87 ? -6.711 -10.664 -4.762 1 98.62 87 LEU A CA 1
ATOM 719 C C . LEU A 1 87 ? -6.039 -9.422 -5.328 1 98.62 87 LEU A C 1
ATOM 721 O O . LEU A 1 87 ? -5.57 -8.562 -4.57 1 98.62 87 LEU A O 1
ATOM 725 N N . ASN A 1 88 ? -6 -9.305 -6.641 1 98.12 88 ASN A N 1
ATOM 726 C CA . ASN A 1 88 ? -5.289 -8.188 -7.262 1 98.12 88 ASN A CA 1
ATOM 727 C C . ASN A 1 88 ? -6.012 -6.863 -7.035 1 98.12 88 ASN A C 1
ATOM 729 O O . ASN A 1 88 ? -7.227 -6.84 -6.84 1 98.12 88 ASN A O 1
ATOM 733 N N . ASP A 1 89 ? -5.227 -5.789 -7.059 1 95.88 89 ASP A N 1
ATOM 734 C CA . ASP A 1 89 ? -5.727 -4.418 -6.988 1 95.88 89 ASP A CA 1
ATOM 735 C C . ASP A 1 89 ? -6.438 -4.16 -5.66 1 95.88 89 ASP A C 1
ATOM 737 O O . ASP A 1 89 ? -7.578 -3.691 -5.645 1 95.88 89 ASP A O 1
ATOM 741 N N . ASN A 1 90 ? -5.852 -4.562 -4.617 1 96.25 90 ASN A N 1
ATOM 742 C CA . ASN A 1 90 ? -6.164 -4.207 -3.238 1 96.25 90 ASN A CA 1
ATOM 743 C C . ASN A 1 90 ? -5.066 -3.354 -2.615 1 96.25 90 ASN A C 1
ATOM 745 O O . ASN A 1 90 ? -4.27 -2.738 -3.328 1 96.25 90 ASN A O 1
ATOM 749 N N . VAL A 1 91 ? -5.086 -3.205 -1.299 1 92.44 91 VAL A N 1
ATOM 750 C CA . VAL A 1 91 ? -4.062 -2.455 -0.578 1 92.44 91 VAL A CA 1
ATOM 751 C C . VAL A 1 91 ? -3.328 -3.379 0.392 1 92.44 91 VAL A C 1
ATOM 753 O O . VAL A 1 91 ? -3.092 -3.016 1.547 1 92.44 91 VAL A O 1
ATOM 756 N N . ILE A 1 92 ? -3.066 -4.562 -0.09 1 93.81 92 ILE A N 1
ATOM 757 C CA . ILE A 1 92 ? -2.475 -5.547 0.81 1 93.81 92 ILE A CA 1
ATOM 758 C C . ILE A 1 92 ? -1.018 -5.184 1.086 1 93.81 92 ILE A C 1
ATOM 760 O O . ILE A 1 92 ? -0.209 -5.09 0.161 1 93.81 92 ILE A O 1
ATOM 764 N N . VAL A 1 93 ? -0.788 -5.035 2.326 1 88.5 93 VAL A N 1
ATOM 765 C CA . VAL A 1 93 ? 0.558 -4.648 2.738 1 88.5 93 VAL A CA 1
ATOM 766 C C . VAL A 1 93 ? 1.237 -5.816 3.447 1 88.5 93 VAL A C 1
ATOM 768 O O . VAL A 1 93 ? 2.463 -5.945 3.41 1 88.5 93 VAL A O 1
ATOM 771 N N . GLN A 1 94 ? 0.351 -6.617 4.035 1 89.12 94 GLN A N 1
ATOM 772 C CA . GLN A 1 94 ? 0.915 -7.695 4.84 1 89.12 94 GLN A CA 1
ATOM 773 C C . GLN A 1 94 ? 0.116 -8.984 4.668 1 89.12 94 GLN A C 1
ATOM 775 O O . GLN A 1 94 ? -1.116 -8.953 4.629 1 89.12 94 GLN A O 1
ATOM 780 N N . ILE A 1 95 ? 0.921 -10.039 4.613 1 94.44 95 ILE A N 1
ATOM 781 C CA . ILE A 1 95 ? 0.343 -11.383 4.586 1 94.44 95 ILE A CA 1
ATOM 782 C C . ILE A 1 95 ? 0.967 -12.234 5.688 1 94.44 95 ILE A C 1
ATOM 784 O O . ILE A 1 95 ? 2.193 -12.328 5.789 1 94.44 95 ILE A O 1
ATOM 788 N N . HIS A 1 96 ? 0.108 -12.766 6.441 1 94.81 96 HIS A N 1
ATOM 789 C CA . HIS A 1 96 ? 0.605 -13.641 7.492 1 94.81 96 HIS A CA 1
ATOM 790 C C . HIS A 1 96 ? 1.37 -14.828 6.906 1 94.81 96 HIS A C 1
ATOM 792 O O . HIS A 1 96 ? 0.995 -15.352 5.859 1 94.81 96 HIS A O 1
ATOM 798 N N . GLU A 1 97 ? 2.332 -15.375 7.586 1 94 97 GLU A N 1
ATOM 799 C CA . GLU A 1 97 ? 3.225 -16.438 7.109 1 94 97 GLU A CA 1
ATOM 800 C C . GLU A 1 97 ? 2.453 -17.703 6.785 1 94 97 GLU A C 1
ATOM 802 O O . GLU A 1 97 ? 2.809 -18.438 5.855 1 94 97 GLU A O 1
ATOM 807 N N . ASP A 1 98 ? 1.335 -17.906 7.562 1 95.88 98 ASP A N 1
ATOM 808 C CA . ASP A 1 98 ? 0.583 -19.156 7.418 1 95.88 98 ASP A CA 1
ATOM 809 C C . ASP A 1 98 ? -0.762 -18.906 6.738 1 95.88 98 ASP A C 1
ATOM 811 O O . ASP A 1 98 ? -1.667 -19.734 6.82 1 95.88 98 ASP A O 1
ATOM 815 N N . ALA A 1 99 ? -0.864 -17.797 6.086 1 96.81 99 ALA A N 1
ATOM 816 C CA . ALA A 1 99 ? -2.152 -17.391 5.527 1 96.81 99 ALA A CA 1
ATOM 817 C C . ALA A 1 99 ? -2.637 -18.406 4.492 1 96.81 99 ALA A C 1
ATOM 819 O O . ALA A 1 99 ? -3.84 -18.641 4.355 1 96.81 99 ALA A O 1
ATOM 820 N N . PHE A 1 100 ? -1.677 -19.078 3.838 1 97.31 100 PHE A N 1
ATOM 821 C CA . PHE A 1 100 ? -2.057 -19.938 2.73 1 97.31 100 PHE A CA 1
ATOM 822 C C . PHE A 1 100 ? -1.942 -21.406 3.129 1 97.31 100 PHE A C 1
ATOM 824 O O . PHE A 1 100 ? -2 -22.297 2.275 1 97.31 100 PHE A O 1
ATOM 831 N N . GLU A 1 101 ? -1.796 -21.656 4.371 1 95.94 101 GLU A N 1
ATOM 832 C CA . GLU A 1 101 ? -1.691 -23.031 4.855 1 95.94 101 GLU A CA 1
ATOM 833 C C . GLU A 1 101 ? -2.959 -23.812 4.543 1 95.94 101 GLU A C 1
ATOM 835 O O . GLU A 1 101 ? -4.07 -23.328 4.742 1 95.94 101 GLU A O 1
ATOM 840 N N . GLY A 1 102 ? -2.797 -25.016 3.982 1 94.88 102 GLY A N 1
ATOM 841 C CA . GLY A 1 102 ? -3.924 -25.906 3.771 1 94.88 102 GLY A CA 1
ATOM 842 C C . GLY A 1 102 ? -4.59 -25.719 2.422 1 94.88 102 GLY A C 1
ATOM 843 O O . GLY A 1 102 ? -5.508 -26.469 2.068 1 94.88 102 GLY A O 1
ATOM 844 N N . LEU A 1 103 ? -4.102 -24.75 1.615 1 97.12 103 LEU A N 1
ATOM 845 C CA . LEU A 1 103 ? -4.695 -24.547 0.3 1 97.12 103 LEU A CA 1
ATOM 846 C C . LEU A 1 103 ? -4.059 -25.453 -0.74 1 97.12 103 LEU A C 1
ATOM 848 O O . LEU A 1 103 ? -3.49 -24.984 -1.727 1 97.12 103 LEU A O 1
ATOM 852 N N . ASN A 1 104 ? -4.355 -26.703 -0.639 1 96.56 104 ASN A N 1
ATOM 853 C CA . ASN A 1 104 ? -3.688 -27.734 -1.428 1 96.56 104 ASN A CA 1
ATOM 854 C C . ASN A 1 104 ? -4.211 -27.781 -2.861 1 96.56 104 ASN A C 1
ATOM 856 O O . ASN A 1 104 ? -3.535 -28.281 -3.76 1 96.56 104 ASN A O 1
ATOM 860 N N . ASP A 1 105 ? -5.359 -27.203 -3.09 1 97.06 105 ASP A N 1
ATOM 861 C CA . ASP A 1 105 ? -5.953 -27.281 -4.422 1 97.06 105 ASP A CA 1
ATOM 862 C C . ASP A 1 105 ? -5.703 -26 -5.211 1 97.06 105 ASP A C 1
ATOM 864 O O . ASP A 1 105 ? -6.035 -25.922 -6.395 1 97.06 105 ASP A O 1
ATOM 868 N N . LEU A 1 106 ? -5.07 -25 -4.586 1 98.25 106 LEU A N 1
ATOM 869 C CA . LEU A 1 106 ? -4.875 -23.703 -5.234 1 98.25 106 LEU A CA 1
ATOM 870 C C . LEU A 1 106 ? -3.943 -23.828 -6.434 1 98.25 106 LEU A C 1
ATOM 872 O O . LEU A 1 106 ? -2.814 -24.312 -6.301 1 98.25 106 LEU A O 1
ATOM 876 N N . THR A 1 107 ? -4.453 -23.375 -7.562 1 98.19 107 THR A N 1
ATOM 877 C CA . THR A 1 107 ? -3.68 -23.516 -8.797 1 98.19 107 THR A CA 1
ATOM 878 C C . THR A 1 107 ? -3.213 -22.141 -9.289 1 98.19 107 THR A C 1
ATOM 880 O O . THR A 1 107 ? -2.195 -22.047 -9.977 1 98.19 107 THR A O 1
ATOM 883 N N . SER A 1 108 ? -4.016 -21.172 -8.969 1 98.75 108 SER A N 1
ATOM 884 C CA . SER A 1 108 ? -3.691 -19.812 -9.398 1 98.75 108 SER A CA 1
ATOM 885 C C . SER A 1 108 ? -3.922 -18.797 -8.281 1 98.75 108 SER A C 1
ATOM 887 O O . SER A 1 108 ? -4.945 -18.844 -7.594 1 98.75 108 SER A O 1
ATOM 889 N N . LEU A 1 109 ? -2.939 -17.953 -8.109 1 98.81 109 LEU A N 1
ATOM 890 C CA . LEU A 1 109 ? -2.99 -16.906 -7.094 1 98.81 109 LEU A CA 1
ATOM 891 C C . LEU A 1 109 ? -2.566 -15.562 -7.676 1 98.81 109 LEU A C 1
ATOM 893 O O . LEU A 1 109 ? -1.462 -15.438 -8.203 1 98.81 109 LEU A O 1
ATOM 897 N N . ASP A 1 110 ? -3.467 -14.625 -7.645 1 98.81 110 ASP A N 1
ATOM 898 C CA . ASP A 1 110 ? -3.168 -13.289 -8.148 1 98.81 110 ASP A CA 1
ATOM 899 C C . ASP A 1 110 ? -3.053 -12.281 -7.004 1 98.81 110 ASP A C 1
ATOM 901 O O . ASP A 1 110 ? -4.055 -11.93 -6.375 1 98.81 110 ASP A O 1
ATOM 905 N N . LEU A 1 111 ? -1.845 -11.844 -6.734 1 98.44 111 LEU A N 1
ATOM 906 C CA . LEU A 1 111 ? -1.558 -10.852 -5.703 1 98.44 111 LEU A CA 1
ATOM 907 C C . LEU A 1 111 ? -0.998 -9.57 -6.316 1 98.44 111 LEU A C 1
ATOM 909 O O . LEU A 1 111 ? -0.318 -8.797 -5.637 1 98.44 111 LEU A O 1
ATOM 913 N N . SER A 1 112 ? -1.28 -9.359 -7.613 1 97.56 112 SER A N 1
ATOM 914 C CA . SER A 1 112 ? -0.713 -8.203 -8.312 1 97.56 112 SER A CA 1
ATOM 915 C C . SER A 1 112 ? -1.404 -6.914 -7.898 1 97.56 112 SER A C 1
ATOM 917 O O . SER A 1 112 ? -2.488 -6.941 -7.312 1 97.56 112 SER A O 1
ATOM 919 N N . LEU A 1 113 ? -0.734 -5.793 -8.156 1 94.81 113 LEU A N 1
ATOM 920 C CA . LEU A 1 113 ? -1.291 -4.465 -7.934 1 94.81 113 LEU A CA 1
ATOM 921 C C . LEU A 1 113 ? -1.706 -4.289 -6.477 1 94.81 113 LEU A C 1
ATOM 923 O O . LEU A 1 113 ? -2.84 -3.896 -6.191 1 94.81 113 LEU A O 1
ATOM 927 N N . ASN A 1 114 ? -0.878 -4.695 -5.59 1 95.06 114 ASN A N 1
ATOM 928 C CA . ASN A 1 114 ? -0.972 -4.445 -4.156 1 95.06 114 ASN A CA 1
ATOM 929 C C . ASN A 1 114 ? 0.222 -3.643 -3.648 1 95.06 114 ASN A C 1
ATOM 931 O O . ASN A 1 114 ? 0.838 -2.891 -4.406 1 95.06 114 ASN A O 1
ATOM 935 N N . ALA A 1 115 ? 0.431 -3.645 -2.32 1 90.69 115 ALA A N 1
ATOM 936 C CA . ALA A 1 115 ? 1.554 -2.916 -1.734 1 90.69 115 ALA A CA 1
ATOM 937 C C . ALA A 1 115 ? 2.447 -3.85 -0.921 1 90.69 115 ALA A C 1
ATOM 939 O O . ALA A 1 115 ? 2.891 -3.496 0.174 1 90.69 115 ALA A O 1
ATOM 940 N N . LEU A 1 116 ? 2.723 -4.977 -1.507 1 91.06 116 LEU A N 1
ATOM 941 C CA . LEU A 1 116 ? 3.498 -5.992 -0.799 1 91.06 116 LEU A CA 1
ATOM 942 C C . LEU A 1 116 ? 4.992 -5.68 -0.869 1 91.06 116 LEU A C 1
ATOM 944 O O . LEU A 1 116 ? 5.492 -5.258 -1.914 1 91.06 116 LEU A O 1
ATOM 948 N N . ASN A 1 117 ? 5.609 -5.863 0.255 1 85.56 117 ASN A N 1
ATOM 949 C CA . ASN A 1 117 ? 7.07 -5.809 0.252 1 85.56 117 ASN A CA 1
ATOM 950 C C . ASN A 1 117 ? 7.684 -7.18 0.523 1 85.56 117 ASN A C 1
ATOM 952 O O . ASN A 1 117 ? 8.883 -7.375 0.339 1 85.56 117 ASN A O 1
ATOM 956 N N . LYS A 1 118 ? 6.793 -8.062 0.93 1 88.12 118 LYS A N 1
ATOM 957 C CA . LYS A 1 118 ? 7.219 -9.43 1.215 1 88.12 118 LYS A CA 1
ATOM 958 C C . LYS A 1 118 ? 6.105 -10.43 0.9 1 88.12 118 LYS A C 1
ATOM 960 O O . LYS A 1 118 ? 4.922 -10.109 1.025 1 88.12 118 LYS A O 1
ATOM 965 N N . VAL A 1 119 ? 6.527 -11.57 0.537 1 92.44 119 VAL A N 1
ATOM 966 C CA . VAL A 1 119 ? 5.598 -12.664 0.288 1 92.44 119 VAL A CA 1
ATOM 967 C C . VAL A 1 119 ? 5.977 -13.867 1.147 1 92.44 119 VAL A C 1
ATOM 969 O O . VAL A 1 119 ? 7.148 -14.242 1.227 1 92.44 119 VAL A O 1
ATOM 972 N N . PRO A 1 120 ? 5.031 -14.406 1.828 1 93.94 120 PRO A N 1
ATOM 973 C CA . PRO A 1 120 ? 5.355 -15.578 2.641 1 93.94 120 PRO A CA 1
ATOM 974 C C . PRO A 1 120 ? 5.91 -16.734 1.811 1 93.94 120 PRO A C 1
ATOM 976 O O . PRO A 1 120 ? 5.391 -17.031 0.732 1 93.94 120 PRO A O 1
ATOM 979 N N . PRO A 1 121 ? 6.883 -17.422 2.369 1 93.5 121 PRO A N 1
ATOM 980 C CA . PRO A 1 121 ? 7.512 -18.516 1.637 1 93.5 121 PRO A CA 1
ATOM 981 C C . PRO A 1 121 ? 6.535 -19.641 1.299 1 93.5 121 PRO A C 1
ATOM 983 O O . PRO A 1 121 ? 6.707 -20.328 0.289 1 93.5 121 PRO A O 1
ATOM 986 N N . LEU A 1 122 ? 5.57 -19.797 2.051 1 93.94 122 LEU A N 1
ATOM 987 C CA . LEU A 1 122 ? 4.609 -20.891 1.889 1 93.94 122 LEU A CA 1
ATOM 988 C C . LEU A 1 122 ? 3.943 -20.828 0.519 1 93.94 122 LEU A C 1
ATOM 990 O O . LEU A 1 122 ? 3.516 -21.844 -0.017 1 93.94 122 LEU A O 1
ATOM 994 N N . VAL A 1 123 ? 3.873 -19.656 -0.037 1 95.19 123 VAL A N 1
ATOM 995 C CA . VAL A 1 123 ? 3.24 -19.469 -1.339 1 95.19 123 VAL A CA 1
ATOM 996 C C . VAL A 1 123 ? 3.971 -20.297 -2.391 1 95.19 123 VAL A C 1
ATOM 998 O O . VAL A 1 123 ? 3.355 -20.797 -3.334 1 95.19 123 VAL A O 1
ATOM 1001 N N . PHE A 1 124 ? 5.23 -20.531 -2.137 1 95.25 124 PHE A N 1
ATOM 1002 C CA . PHE A 1 124 ? 6.07 -21.25 -3.09 1 95.25 124 PHE A CA 1
ATOM 1003 C C . PHE A 1 124 ? 6.105 -22.734 -2.762 1 95.25 124 PHE A C 1
ATOM 1005 O O . PHE A 1 124 ? 6.875 -23.484 -3.365 1 95.25 124 PHE A O 1
ATOM 1012 N N . GLN A 1 125 ? 5.27 -23.125 -1.837 1 94.38 125 GLN A N 1
ATOM 1013 C CA . GLN A 1 125 ? 5.273 -24.516 -1.4 1 94.38 125 GLN A CA 1
ATOM 1014 C C . GLN A 1 125 ? 3.889 -25.141 -1.541 1 94.38 125 GLN A C 1
ATOM 1016 O O . GLN A 1 125 ? 3.641 -26.234 -1.025 1 94.38 125 GLN A O 1
ATOM 1021 N N . LEU A 1 126 ? 3.047 -24.438 -2.211 1 96.19 126 LEU A N 1
ATOM 1022 C CA . LEU A 1 126 ? 1.71 -24.969 -2.453 1 96.19 126 LEU A CA 1
ATOM 1023 C C . LEU A 1 126 ? 1.744 -26.062 -3.516 1 96.19 126 LEU A C 1
ATOM 1025 O O . LEU A 1 126 ? 2.232 -25.844 -4.625 1 96.19 126 LEU A O 1
ATOM 1029 N N . PRO A 1 127 ? 1.199 -27.25 -3.254 1 95.94 127 PRO A N 1
ATOM 1030 C CA . PRO A 1 127 ? 1.471 -28.453 -4.059 1 95.94 127 PRO A CA 1
ATOM 1031 C C . PRO A 1 127 ? 0.888 -28.359 -5.465 1 95.94 127 PRO A C 1
ATOM 1033 O O . PRO A 1 127 ? 1.329 -29.078 -6.367 1 95.94 127 PRO A O 1
ATOM 1036 N N . ASN A 1 128 ? -0.078 -27.453 -5.68 1 96.44 128 ASN A N 1
ATOM 1037 C CA . ASN A 1 128 ? -0.701 -27.438 -7 1 96.44 128 ASN A CA 1
ATOM 1038 C C . ASN A 1 128 ? -0.65 -26.047 -7.621 1 96.44 128 ASN A C 1
ATOM 1040 O O . ASN A 1 128 ? -1.276 -25.797 -8.656 1 96.44 128 ASN A O 1
ATOM 1044 N N . LEU A 1 129 ? 0.12 -25.125 -7.035 1 97.88 129 LEU A N 1
ATOM 1045 C CA . LEU A 1 129 ? 0.165 -23.75 -7.539 1 97.88 129 LEU A CA 1
ATOM 1046 C C . LEU A 1 129 ? 0.94 -23.672 -8.852 1 97.88 129 LEU A C 1
ATOM 1048 O O . LEU A 1 129 ? 2.15 -23.922 -8.875 1 97.88 129 LEU A O 1
ATOM 1052 N N . LYS A 1 130 ? 0.261 -23.281 -9.875 1 97.94 130 LYS A N 1
ATOM 1053 C CA . LYS A 1 130 ? 0.857 -23.234 -11.203 1 97.94 130 LYS A CA 1
ATOM 1054 C C . LYS A 1 130 ? 1.12 -21.812 -11.648 1 97.94 130 LYS A C 1
ATOM 1056 O O . LYS A 1 130 ? 2.053 -21.547 -12.414 1 97.94 130 LYS A O 1
ATOM 1061 N N . THR A 1 131 ? 0.251 -20.953 -11.242 1 98.75 131 THR A N 1
ATOM 1062 C CA . THR A 1 131 ? 0.337 -19.562 -11.688 1 98.75 131 THR A CA 1
ATOM 1063 C C . THR A 1 131 ? 0.358 -18.609 -10.5 1 98.75 131 THR A C 1
ATOM 1065 O O . THR A 1 131 ? -0.503 -18.688 -9.625 1 98.75 131 THR A O 1
ATOM 1068 N N . LEU A 1 132 ? 1.397 -17.75 -10.461 1 98.5 132 LEU A N 1
ATOM 1069 C CA . LEU A 1 132 ? 1.549 -16.766 -9.398 1 98.5 132 LEU A CA 1
ATOM 1070 C C . LEU A 1 132 ? 1.83 -15.375 -9.977 1 98.5 132 LEU A C 1
ATOM 1072 O O . LEU A 1 132 ? 2.816 -15.188 -10.688 1 98.5 132 LEU A O 1
ATOM 1076 N N . TYR A 1 133 ? 0.93 -14.445 -9.742 1 98.62 133 TYR A N 1
ATOM 1077 C CA . TYR A 1 133 ? 1.103 -13.07 -10.188 1 98.62 133 TYR A CA 1
ATOM 1078 C C . TYR A 1 133 ? 1.49 -12.164 -9.023 1 98.62 133 TYR A C 1
ATOM 1080 O O . TYR A 1 133 ? 0.722 -12 -8.07 1 98.62 133 TYR A O 1
ATOM 1088 N N . LEU A 1 134 ? 2.635 -11.602 -9.094 1 97.5 134 LEU A N 1
ATOM 1089 C CA . LEU A 1 134 ? 3.125 -10.719 -8.039 1 97.5 134 LEU A CA 1
ATOM 1090 C C . LE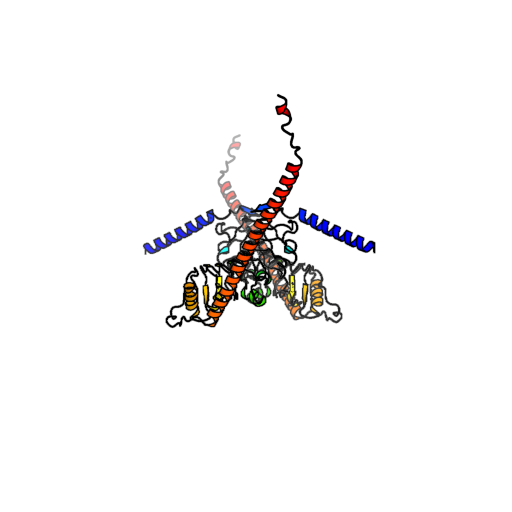U A 1 134 ? 3.477 -9.344 -8.602 1 97.5 134 LEU A C 1
ATOM 1092 O O . LEU A 1 134 ? 4.055 -8.516 -7.895 1 97.5 134 LEU A O 1
ATOM 1096 N N . GLY A 1 135 ? 3.051 -9.109 -9.82 1 96.31 135 GLY A N 1
ATOM 1097 C CA . GLY A 1 135 ? 3.443 -7.891 -10.5 1 96.31 135 GLY A CA 1
ATOM 1098 C C . GLY A 1 135 ? 2.852 -6.641 -9.875 1 96.31 135 GLY A C 1
ATOM 1099 O O . GLY A 1 135 ? 1.83 -6.711 -9.188 1 96.31 135 GLY A O 1
ATOM 1100 N N . HIS A 1 136 ? 3.523 -5.527 -10.094 1 92.88 136 HIS A N 1
ATOM 1101 C CA . HIS A 1 136 ? 3.043 -4.199 -9.734 1 92.88 136 HIS A CA 1
ATOM 1102 C C . HIS A 1 136 ? 2.861 -4.074 -8.219 1 92.88 136 HIS A C 1
ATOM 1104 O O . HIS A 1 136 ? 1.854 -3.539 -7.754 1 92.88 136 HIS A O 1
ATOM 1110 N N . ASN A 1 137 ? 3.686 -4.691 -7.473 1 91.75 137 ASN A N 1
ATOM 1111 C CA . ASN A 1 137 ? 3.803 -4.477 -6.035 1 91.75 137 ASN A CA 1
ATOM 1112 C C . ASN A 1 137 ? 4.98 -3.564 -5.695 1 91.75 137 ASN A C 1
ATOM 1114 O O . ASN A 1 137 ? 5.555 -2.936 -6.586 1 91.75 137 ASN A O 1
ATOM 1118 N N . MET A 1 138 ? 5.062 -3.398 -4.285 1 79.06 138 MET A N 1
ATOM 1119 C CA . MET A 1 138 ? 6.066 -2.445 -3.818 1 79.06 138 MET A CA 1
ATOM 1120 C C . MET A 1 138 ? 7.336 -3.166 -3.383 1 79.06 138 MET A C 1
ATOM 1122 O O . MET A 1 138 ? 7.363 -3.812 -2.334 1 79.06 138 MET A O 1
ATOM 1126 N N . ASN A 1 139 ? 8.391 -3.008 -4.168 1 79.19 139 ASN A N 1
ATOM 1127 C CA . ASN A 1 139 ? 9.727 -3.473 -3.84 1 79.19 139 ASN A CA 1
ATOM 1128 C C . ASN A 1 139 ? 9.695 -4.828 -3.141 1 79.19 139 ASN A C 1
ATOM 1130 O O . ASN A 1 139 ? 10.297 -4.996 -2.076 1 79.19 139 ASN A O 1
ATOM 1134 N N . ILE A 1 140 ? 9.016 -5.762 -3.697 1 86.81 140 ILE A N 1
ATOM 1135 C CA . ILE A 1 140 ? 8.969 -7.109 -3.141 1 86.81 140 ILE A CA 1
ATOM 1136 C C . ILE A 1 140 ? 10.359 -7.738 -3.184 1 86.81 140 ILE A C 1
ATOM 1138 O O . ILE A 1 140 ? 11.031 -7.711 -4.223 1 86.81 140 ILE A O 1
ATOM 1142 N N . ASN A 1 141 ? 10.734 -8.195 -2.078 1 87.12 141 ASN A N 1
ATOM 1143 C CA . ASN A 1 141 ? 11.992 -8.938 -2.035 1 87.12 141 ASN A CA 1
ATOM 1144 C C . ASN A 1 141 ? 11.758 -10.438 -2.162 1 87.12 141 ASN A C 1
ATOM 1146 O O . ASN A 1 141 ? 11.719 -11.156 -1.159 1 87.12 141 ASN A O 1
ATOM 1150 N N . ILE A 1 142 ? 11.742 -10.859 -3.305 1 89.62 142 ILE A N 1
ATOM 1151 C CA . ILE A 1 142 ? 11.445 -12.258 -3.586 1 89.62 142 ILE A CA 1
ATOM 1152 C C . ILE A 1 142 ? 12.648 -13.125 -3.215 1 89.62 142 ILE A C 1
ATOM 1154 O O . ILE A 1 142 ? 12.492 -14.25 -2.744 1 89.62 142 ILE A O 1
ATOM 1158 N N . ALA A 1 143 ? 13.883 -12.594 -3.424 1 89.19 143 ALA A N 1
ATOM 1159 C CA . ALA A 1 143 ? 15.102 -13.336 -3.105 1 89.19 143 ALA A CA 1
ATOM 1160 C C . ALA A 1 143 ? 15.125 -13.734 -1.633 1 89.19 143 ALA A C 1
ATOM 1162 O O . ALA A 1 143 ? 15.445 -14.883 -1.301 1 89.19 143 ALA A O 1
ATOM 1163 N N . ASP A 1 144 ? 14.734 -12.859 -0.871 1 87.38 144 ASP A N 1
ATOM 1164 C CA . ASP A 1 144 ? 14.695 -13.117 0.564 1 87.38 144 ASP A CA 1
ATOM 1165 C C . ASP A 1 144 ? 13.633 -14.172 0.903 1 87.38 144 ASP A C 1
ATOM 1167 O O . ASP A 1 144 ? 13.859 -15.031 1.752 1 87.38 144 ASP A O 1
ATOM 1171 N N . SER A 1 145 ? 12.516 -14.109 0.248 1 86.12 145 SER A N 1
ATOM 1172 C CA . SER A 1 145 ? 11.438 -15.055 0.475 1 86.12 145 SER A CA 1
ATOM 1173 C C . SER A 1 145 ? 11.852 -16.469 0.081 1 86.12 145 SER A C 1
ATOM 1175 O O . SER A 1 145 ? 11.539 -17.438 0.785 1 86.12 145 SER A O 1
ATOM 1177 N N . LEU A 1 146 ? 12.578 -16.547 -0.919 1 88 146 LEU A N 1
ATOM 1178 C CA . LEU A 1 146 ? 12.992 -17.859 -1.429 1 88 146 LEU A CA 1
ATOM 1179 C C . LEU A 1 146 ? 14.156 -18.422 -0.619 1 88 146 LEU A C 1
ATOM 1181 O O . LEU A 1 146 ? 14.297 -19.625 -0.489 1 88 146 LEU A O 1
ATOM 1185 N N . GLU A 1 147 ? 15.047 -17.531 -0.139 1 82.38 147 GLU A N 1
ATOM 1186 C CA . GLU A 1 147 ? 16.156 -17.984 0.688 1 82.38 147 GLU A CA 1
ATOM 1187 C C . GLU A 1 147 ? 15.672 -18.641 1.973 1 82.38 147 GLU A C 1
ATOM 1189 O O . GLU A 1 147 ? 16.25 -19.609 2.443 1 82.38 147 GLU A O 1
ATOM 1194 N N . SER A 1 148 ? 14.617 -18.094 2.371 1 76.12 148 SER A N 1
ATOM 1195 C CA . SER A 1 148 ? 14.039 -18.609 3.604 1 76.12 148 SER A CA 1
ATOM 1196 C C . SER A 1 148 ? 13.359 -19.953 3.369 1 76.12 148 SER A C 1
ATOM 1198 O O . SER A 1 148 ? 13.305 -20.797 4.27 1 76.12 148 SER A O 1
ATOM 1200 N N . SER A 1 149 ? 12.727 -20.188 2.219 1 70.62 149 SER A N 1
ATOM 1201 C CA . SER A 1 149 ? 11.984 -21.406 1.898 1 70.62 149 SER A CA 1
ATOM 1202 C C . SER A 1 149 ? 12.922 -22.516 1.437 1 70.62 149 SER A C 1
ATOM 1204 O O . SER A 1 149 ? 12.523 -23.688 1.384 1 70.62 149 SER A O 1
ATOM 1206 N N . LYS A 1 150 ? 14.164 -22.312 1.416 1 66.12 150 LYS A N 1
ATOM 1207 C CA . LYS A 1 150 ? 15.195 -23.234 0.951 1 66.12 150 LYS A CA 1
ATOM 1208 C C . LYS A 1 150 ? 14.969 -23.625 -0.508 1 66.12 150 LYS A C 1
ATOM 1210 O O . LYS A 1 150 ? 15.914 -23.672 -1.299 1 66.12 150 LYS A O 1
ATOM 1215 N N . SER A 1 151 ? 13.609 -24.016 -0.918 1 78.69 151 SER A N 1
ATOM 1216 C CA . SER A 1 151 ? 13.336 -24.422 -2.297 1 78.69 151 SER A CA 1
ATOM 1217 C C . SER A 1 151 ? 11.875 -24.172 -2.662 1 78.69 151 SER A C 1
ATOM 1219 O O . SER A 1 151 ? 11.023 -24.062 -1.782 1 78.69 151 SER A O 1
ATOM 1221 N N . ILE A 1 152 ? 11.672 -23.875 -3.939 1 90.19 152 ILE A N 1
ATOM 1222 C CA . ILE A 1 152 ? 10.32 -23.812 -4.488 1 90.19 152 ILE A CA 1
ATOM 1223 C C . ILE A 1 152 ? 9.82 -25.219 -4.781 1 90.19 152 ILE A C 1
ATOM 1225 O O . ILE A 1 152 ? 10.453 -25.969 -5.535 1 90.19 152 ILE A O 1
ATOM 1229 N N . SER A 1 153 ? 8.758 -25.594 -4.094 1 91.75 153 SER A N 1
ATOM 1230 C CA . SER A 1 153 ? 8.211 -26.938 -4.309 1 91.75 153 SER A CA 1
ATOM 1231 C C . SER A 1 153 ? 6.93 -26.891 -5.129 1 91.75 153 SER A C 1
ATOM 1233 O O . SER A 1 153 ? 6.457 -27.906 -5.621 1 91.75 153 SER A O 1
ATOM 1235 N N . SER A 1 154 ? 6.422 -25.719 -5.324 1 94.81 154 SER A N 1
ATOM 1236 C CA . SER A 1 154 ? 5.227 -25.562 -6.141 1 94.81 154 SER A CA 1
ATOM 1237 C C . SER A 1 154 ? 5.527 -25.812 -7.617 1 94.81 154 SER A C 1
ATOM 1239 O O . SER A 1 154 ? 6.594 -25.438 -8.109 1 94.81 154 SER A O 1
ATOM 1241 N N . PRO A 1 155 ? 4.613 -26.484 -8.281 1 94.81 155 PRO A N 1
ATOM 1242 C CA . PRO A 1 155 ? 4.809 -26.703 -9.711 1 94.81 155 PRO A CA 1
ATOM 1243 C C . PRO A 1 155 ? 4.488 -25.469 -10.547 1 94.81 155 PRO A C 1
ATOM 1245 O O . PRO A 1 155 ? 3.646 -25.531 -11.445 1 94.81 155 PRO A O 1
ATOM 1248 N N . LEU A 1 156 ? 5.242 -24.406 -10.391 1 96.81 156 LEU A N 1
ATOM 1249 C CA . LEU A 1 156 ? 4.984 -23.125 -11.031 1 96.81 156 LEU A CA 1
ATOM 1250 C C . LEU A 1 156 ? 5.242 -23.203 -12.531 1 96.81 156 LEU A C 1
ATOM 1252 O O . LEU A 1 156 ? 6.305 -23.656 -12.961 1 96.81 156 LEU A O 1
ATOM 1256 N N . ALA A 1 157 ? 4.238 -22.812 -13.25 1 97.81 157 ALA A N 1
ATOM 1257 C CA . ALA A 1 157 ? 4.363 -22.75 -14.703 1 97.81 157 ALA A CA 1
ATOM 1258 C C . ALA A 1 157 ? 4.449 -21.312 -15.188 1 97.81 157 ALA A C 1
ATOM 1260 O O . ALA A 1 157 ? 5.102 -21.016 -16.188 1 97.81 157 ALA A O 1
ATOM 1261 N N . ASN A 1 158 ? 3.768 -20.453 -14.516 1 98.62 158 ASN A N 1
ATOM 1262 C CA . ASN A 1 158 ? 3.729 -19.031 -14.852 1 98.62 158 ASN A CA 1
ATOM 1263 C C . ASN A 1 158 ? 4.02 -18.156 -13.633 1 98.62 158 ASN A C 1
ATOM 1265 O O . ASN A 1 158 ? 3.35 -18.281 -12.602 1 98.62 158 ASN A O 1
ATOM 1269 N N . LEU A 1 159 ? 5.02 -17.328 -13.742 1 98.38 159 LEU A N 1
ATOM 1270 C CA . LEU A 1 159 ? 5.406 -16.438 -12.656 1 98.38 159 LEU A CA 1
ATOM 1271 C C . LEU A 1 159 ? 5.559 -15.008 -13.148 1 98.38 159 LEU A C 1
ATOM 1273 O O . LEU A 1 159 ? 6.27 -14.758 -14.125 1 98.38 159 LEU A O 1
ATOM 1277 N N . ASP A 1 160 ? 4.863 -14.125 -12.539 1 98.25 160 ASP A N 1
ATOM 1278 C CA . ASP A 1 160 ? 4.914 -12.719 -12.93 1 98.25 160 ASP A CA 1
ATOM 1279 C C . ASP A 1 160 ? 5.574 -11.867 -11.844 1 98.25 160 ASP A C 1
ATOM 1281 O O . ASP A 1 160 ? 5.023 -11.711 -10.75 1 98.25 160 ASP A O 1
ATOM 1285 N N . LEU A 1 161 ? 6.688 -11.344 -12.141 1 96.69 161 LEU A N 1
ATOM 1286 C CA . LEU A 1 161 ? 7.434 -10.445 -11.273 1 96.69 161 LEU A CA 1
ATOM 1287 C C . LEU A 1 161 ? 7.648 -9.094 -11.938 1 96.69 161 LEU A C 1
ATOM 1289 O O . LEU A 1 161 ? 8.719 -8.5 -11.812 1 96.69 161 LEU A O 1
ATOM 1293 N N . SER A 1 162 ? 6.648 -8.656 -12.719 1 96.19 162 SER A N 1
ATOM 1294 C CA . SER A 1 162 ? 6.777 -7.406 -13.461 1 96.19 162 SER A CA 1
ATOM 1295 C C . SER A 1 162 ? 6.531 -6.203 -12.555 1 96.19 162 SER A C 1
ATOM 1297 O O . SER A 1 162 ? 5.66 -6.238 -11.688 1 96.19 162 SER A O 1
ATOM 1299 N N . PHE A 1 163 ? 7.312 -5.148 -12.641 1 92.25 163 PHE A N 1
ATOM 1300 C CA . PHE A 1 163 ? 7.148 -3.861 -11.977 1 92.25 163 PHE A CA 1
ATOM 1301 C C . PHE A 1 163 ? 7.082 -4.039 -10.461 1 92.25 163 PHE A C 1
ATOM 1303 O O . PHE A 1 163 ? 6.188 -3.504 -9.805 1 92.25 163 PHE A O 1
ATOM 1310 N N . ILE A 1 164 ? 8.086 -4.809 -9.938 1 91.56 164 ILE A N 1
ATOM 1311 C CA . ILE A 1 164 ? 8.055 -5.039 -8.5 1 91.56 164 ILE A CA 1
ATOM 1312 C C . ILE A 1 164 ? 9.141 -4.203 -7.82 1 91.56 164 ILE A C 1
ATOM 1314 O O . ILE A 1 164 ? 9.352 -4.316 -6.613 1 91.56 164 ILE A O 1
ATOM 1318 N N . SER A 1 165 ? 9.781 -3.441 -8.531 1 85.62 165 SER A N 1
ATOM 1319 C CA . SER A 1 165 ? 10.805 -2.557 -7.984 1 85.62 165 SER A CA 1
ATOM 1320 C C . SER A 1 165 ? 10.484 -1.094 -8.266 1 85.62 165 SER A C 1
ATOM 1322 O O . SER A 1 165 ? 9.93 -0.767 -9.32 1 85.62 165 SER A O 1
ATOM 1324 N N . ASP A 1 166 ? 10.633 -0.279 -7.266 1 74.88 166 ASP A N 1
ATOM 1325 C CA . ASP A 1 166 ? 10.406 1.151 -7.457 1 74.88 166 ASP A CA 1
ATOM 1326 C C . ASP A 1 166 ? 11.625 1.96 -7.004 1 74.88 166 ASP A C 1
ATOM 1328 O O . ASP A 1 166 ? 11.672 2.438 -5.871 1 74.88 166 ASP A O 1
ATOM 1332 N N . GLY A 1 167 ? 12.5 2.238 -7.883 1 71.75 167 GLY A N 1
ATOM 1333 C CA . GLY A 1 167 ? 13.664 3.066 -7.609 1 71.75 167 GLY A CA 1
ATOM 1334 C C . GLY A 1 167 ? 14.852 2.275 -7.082 1 71.75 167 GLY A C 1
ATOM 1335 O O . GLY A 1 167 ? 16 2.701 -7.219 1 71.75 167 GLY A O 1
ATOM 1336 N N . ILE A 1 168 ? 14.617 1.204 -6.391 1 76.56 168 ILE A N 1
ATOM 1337 C CA . ILE A 1 168 ? 15.695 0.367 -5.879 1 76.56 168 ILE A CA 1
ATOM 1338 C C . ILE A 1 168 ? 15.695 -0.977 -6.605 1 76.56 168 ILE A C 1
ATOM 1340 O O . ILE A 1 168 ? 14.68 -1.675 -6.633 1 76.56 168 ILE A O 1
ATOM 1344 N N . PRO A 1 169 ? 16.812 -1.251 -7.195 1 88.12 169 PRO A N 1
ATOM 1345 C CA . PRO A 1 169 ? 16.859 -2.537 -7.895 1 88.12 169 PRO A CA 1
ATOM 1346 C C . PRO A 1 169 ? 16.641 -3.725 -6.961 1 88.12 169 PRO A C 1
ATOM 1348 O O . PRO A 1 169 ? 17.109 -3.713 -5.82 1 88.12 169 PRO A O 1
ATOM 1351 N N . ALA A 1 170 ? 15.93 -4.637 -7.406 1 88.06 170 ALA A N 1
ATOM 1352 C CA . ALA A 1 170 ? 15.711 -5.875 -6.664 1 88.06 170 ALA A CA 1
ATOM 1353 C C . ALA A 1 170 ? 16.797 -6.895 -6.965 1 88.06 170 ALA A C 1
ATOM 1355 O O . ALA A 1 170 ? 17.406 -6.875 -8.039 1 88.06 170 ALA A O 1
ATOM 1356 N N . VAL A 1 171 ? 17.109 -7.73 -6.02 1 89.56 171 VAL A N 1
ATOM 1357 C CA . VAL A 1 171 ? 18.016 -8.844 -6.25 1 89.56 171 VAL A CA 1
ATOM 1358 C C . VAL A 1 171 ? 17.312 -9.922 -7.07 1 89.56 171 VAL A C 1
ATOM 1360 O O . VAL A 1 171 ? 16.203 -10.336 -6.746 1 89.56 171 VAL A O 1
ATOM 1363 N N . PHE A 1 172 ? 17.953 -10.281 -8.117 1 92.5 172 PHE A N 1
ATOM 1364 C CA . PHE A 1 172 ? 17.344 -11.344 -8.914 1 92.5 172 PHE A CA 1
ATOM 1365 C C . PHE A 1 172 ? 17.312 -12.648 -8.141 1 92.5 172 PHE A C 1
ATOM 1367 O O . PHE A 1 172 ? 18.344 -13.117 -7.645 1 92.5 172 PHE A O 1
ATOM 1374 N N . PRO A 1 173 ? 16.156 -13.188 -8.016 1 92.38 173 PRO A N 1
ATOM 1375 C CA . PRO A 1 173 ? 16.031 -14.352 -7.137 1 92.38 173 PRO A CA 1
ATOM 1376 C C . PRO A 1 173 ? 16.609 -15.617 -7.746 1 92.38 173 PRO A C 1
ATOM 1378 O O . PRO A 1 173 ? 16.578 -15.805 -8.961 1 92.38 173 PRO A O 1
ATOM 1381 N N . ASP A 1 174 ? 17.219 -16.422 -6.883 1 92.19 174 ASP A N 1
ATOM 1382 C CA . ASP A 1 174 ? 17.594 -17.781 -7.262 1 92.19 174 ASP A CA 1
ATOM 1383 C C . ASP A 1 174 ? 16.406 -18.734 -7.129 1 92.19 174 ASP A C 1
ATOM 1385 O O . ASP A 1 174 ? 16.078 -19.172 -6.023 1 92.19 174 ASP A O 1
ATOM 1389 N N . PHE A 1 175 ? 15.867 -19.109 -8.203 1 92 175 PHE A N 1
ATOM 1390 C CA . PHE A 1 175 ? 14.656 -19.922 -8.211 1 92 175 PHE A CA 1
ATOM 1391 C C . PHE A 1 175 ? 14.984 -21.391 -7.934 1 92 175 PHE A C 1
ATOM 1393 O O . PHE A 1 175 ? 14.094 -22.188 -7.645 1 92 175 PHE A O 1
ATOM 1400 N N . GLY A 1 176 ? 16.203 -21.703 -7.973 1 91.12 176 GLY A N 1
ATOM 1401 C CA . GLY A 1 176 ? 16.547 -23.109 -7.914 1 91.12 176 GLY A CA 1
ATOM 1402 C C . GLY A 1 176 ? 16.047 -23.891 -9.117 1 91.12 176 GLY A C 1
ATOM 1403 O O . GLY A 1 176 ? 16.156 -23.438 -10.25 1 91.12 176 GLY A O 1
ATOM 1404 N N . ASN A 1 177 ? 15.586 -25.094 -8.852 1 91.5 177 ASN A N 1
ATOM 1405 C CA . ASN A 1 177 ? 15.07 -25.938 -9.93 1 91.5 177 ASN A CA 1
ATOM 1406 C C . ASN A 1 177 ? 13.562 -25.766 -10.109 1 91.5 177 ASN A C 1
ATOM 1408 O O . ASN A 1 177 ? 12.773 -26.172 -9.25 1 91.5 177 ASN A O 1
ATOM 1412 N N . LEU A 1 178 ? 13.234 -25.125 -11.188 1 94.88 178 LEU A N 1
ATOM 1413 C CA . LEU A 1 178 ? 11.836 -24.969 -11.57 1 94.88 178 LEU A CA 1
ATOM 1414 C C . LEU A 1 178 ? 11.562 -25.641 -12.914 1 94.88 178 LEU A C 1
ATOM 1416 O O . LEU A 1 178 ? 11.367 -24.953 -13.922 1 94.88 178 LEU A O 1
ATOM 1420 N N . PRO A 1 179 ? 11.398 -26.906 -12.859 1 95.5 179 PRO A N 1
ATOM 1421 C CA . PRO A 1 179 ? 11.367 -27.656 -14.117 1 95.5 179 PRO A CA 1
ATOM 1422 C C . PRO A 1 179 ? 10.094 -27.422 -14.914 1 95.5 179 PRO A C 1
ATOM 1424 O O . PRO A 1 179 ? 10.039 -27.734 -16.109 1 95.5 179 PRO A O 1
ATOM 1427 N N . LEU A 1 180 ? 9.086 -26.859 -14.297 1 95.88 180 LEU A N 1
ATOM 1428 C CA . LEU A 1 180 ? 7.816 -26.734 -15 1 95.88 180 LEU A CA 1
ATOM 1429 C C . LEU A 1 180 ? 7.574 -25.281 -15.43 1 95.88 180 LEU A C 1
ATOM 1431 O O . LEU A 1 180 ? 6.602 -24.984 -16.125 1 95.88 180 LEU A O 1
ATOM 1435 N N . LEU A 1 181 ? 8.477 -24.375 -15.062 1 97.69 181 LEU A N 1
ATOM 1436 C CA . LEU A 1 181 ? 8.273 -22.953 -15.383 1 97.69 181 LEU A CA 1
ATOM 1437 C C . LEU A 1 181 ? 8.32 -22.734 -16.891 1 97.69 181 LEU A C 1
ATOM 1439 O O . LEU A 1 181 ? 9.312 -23.062 -17.547 1 97.69 181 LEU A O 1
ATOM 1443 N N . PHE A 1 182 ? 7.273 -22.219 -17.328 1 97.94 182 PHE A N 1
ATOM 1444 C CA . PHE A 1 182 ? 7.094 -22.031 -18.766 1 97.94 182 PHE A CA 1
ATOM 1445 C C . PHE A 1 182 ? 7.223 -20.562 -19.141 1 97.94 182 PHE A C 1
ATOM 1447 O O . PHE A 1 182 ? 7.809 -20.234 -20.172 1 97.94 182 PHE A O 1
ATOM 1454 N N . GLN A 1 183 ? 6.688 -19.75 -18.312 1 98.69 183 GLN A N 1
ATOM 1455 C CA . GLN A 1 183 ? 6.68 -18.312 -18.578 1 98.69 183 GLN A CA 1
ATOM 1456 C C . GLN A 1 183 ? 7.121 -17.531 -17.344 1 98.69 183 GLN A C 1
ATOM 1458 O O . GLN A 1 183 ? 6.629 -17.766 -16.234 1 98.69 183 GLN A O 1
ATOM 1463 N N . LEU A 1 184 ? 8.102 -16.625 -17.531 1 98.31 184 LEU A N 1
ATOM 1464 C CA . LEU A 1 184 ? 8.586 -15.711 -16.5 1 98.31 184 LEU A CA 1
ATOM 1465 C C . LEU A 1 184 ? 8.516 -14.266 -16.969 1 98.31 184 LEU A C 1
ATOM 1467 O O . LEU A 1 184 ? 9.078 -13.922 -18.016 1 98.31 184 LEU A O 1
ATOM 1471 N N . ASN A 1 185 ? 7.777 -13.453 -16.281 1 98.44 185 ASN A N 1
ATOM 1472 C CA . ASN A 1 185 ? 7.656 -12.047 -16.625 1 98.44 185 ASN A CA 1
ATOM 1473 C C . ASN A 1 185 ? 8.422 -11.156 -15.656 1 98.44 185 ASN A C 1
ATOM 1475 O O . ASN A 1 185 ? 8.078 -11.078 -14.477 1 98.44 185 ASN A O 1
ATOM 1479 N N . ILE A 1 186 ? 9.43 -10.5 -16.109 1 96.5 186 ILE A N 1
ATOM 1480 C CA . ILE A 1 186 ? 10.219 -9.609 -15.258 1 96.5 186 ILE A CA 1
ATOM 1481 C C . ILE A 1 186 ? 10.227 -8.203 -15.859 1 96.5 186 ILE A C 1
ATOM 1483 O O . ILE A 1 186 ? 11.109 -7.398 -15.555 1 96.5 186 ILE A O 1
ATOM 1487 N N . SER A 1 187 ? 9.219 -7.922 -16.688 1 95.94 187 SER A N 1
ATOM 1488 C CA . SER A 1 187 ? 9.164 -6.648 -17.391 1 95.94 187 SER A CA 1
ATOM 1489 C C . SER A 1 187 ? 9.078 -5.48 -16.422 1 95.94 187 SER A C 1
ATOM 1491 O O . SER A 1 187 ? 8.398 -5.562 -15.398 1 95.94 187 SER A O 1
ATOM 1493 N N . GLY A 1 188 ? 9.766 -4.434 -16.703 1 92.94 188 GLY A N 1
ATOM 1494 C CA . GLY A 1 188 ? 9.656 -3.184 -15.961 1 92.94 188 GLY A CA 1
ATOM 1495 C C . GLY A 1 188 ? 10.352 -3.23 -14.609 1 92.94 188 GLY A C 1
ATOM 1496 O O . GLY A 1 188 ? 10.367 -2.234 -13.883 1 92.94 188 GLY A O 1
ATOM 1497 N N . THR A 1 189 ? 10.844 -4.387 -14.219 1 92.44 189 THR A N 1
ATOM 1498 C CA . THR A 1 189 ? 11.539 -4.535 -12.945 1 92.44 189 THR A CA 1
ATOM 1499 C C . THR A 1 189 ? 13.039 -4.324 -13.125 1 92.44 189 THR A C 1
ATOM 1501 O O . THR A 1 189 ? 13.625 -4.773 -14.109 1 92.44 189 THR A O 1
ATOM 1504 N N . GLU A 1 190 ? 13.625 -3.604 -12.188 1 90.81 190 GLU A N 1
ATOM 1505 C CA . GLU A 1 190 ? 15.07 -3.449 -12.156 1 90.81 190 GLU A CA 1
ATOM 1506 C C . GLU A 1 190 ? 15.719 -4.5 -11.25 1 90.81 190 GLU A C 1
ATOM 1508 O O . GLU A 1 190 ? 15.406 -4.574 -10.062 1 90.81 190 GLU A O 1
ATOM 1513 N N . PHE A 1 191 ? 16.594 -5.238 -11.852 1 90.69 191 PHE A N 1
ATOM 1514 C CA . PHE A 1 191 ? 17.25 -6.289 -11.07 1 90.69 191 PHE A CA 1
ATOM 1515 C C . PHE A 1 191 ? 18.75 -6.059 -11 1 90.69 191 PHE A C 1
ATOM 1517 O O . PHE A 1 191 ? 19.344 -5.461 -11.898 1 90.69 191 PHE A O 1
ATOM 1524 N N . GLU A 1 192 ? 19.266 -6.52 -9.906 1 90.56 192 GLU A N 1
ATOM 1525 C CA . GLU A 1 192 ? 20.719 -6.566 -9.766 1 90.56 192 GLU A CA 1
ATOM 1526 C C . GLU A 1 192 ? 21.219 -8 -9.609 1 90.56 192 GLU A C 1
ATOM 1528 O O . GLU A 1 192 ? 20.438 -8.898 -9.289 1 90.56 192 GLU A O 1
ATOM 1533 N N . ASN A 1 193 ? 22.484 -8.25 -10.078 1 89.94 193 ASN A N 1
ATOM 1534 C CA . ASN A 1 193 ? 23.188 -9.5 -9.852 1 89.94 193 ASN A CA 1
ATOM 1535 C C . ASN A 1 193 ? 22.578 -10.656 -10.633 1 89.94 193 ASN A C 1
ATOM 1537 O O . ASN A 1 193 ? 22.375 -11.742 -10.094 1 89.94 193 ASN A O 1
ATOM 1541 N N . MET A 1 194 ? 22.25 -10.359 -11.789 1 92.19 194 MET A N 1
ATOM 1542 C CA . MET A 1 194 ? 21.75 -11.422 -12.656 1 92.19 194 MET A CA 1
ATOM 1543 C C . MET A 1 194 ? 22.891 -12.211 -13.266 1 92.19 194 MET A C 1
ATOM 1545 O O . MET A 1 194 ? 23.891 -11.625 -13.695 1 92.19 194 MET A O 1
ATOM 1549 N N . SER A 1 195 ? 22.812 -13.5 -13.242 1 91.69 195 SER A N 1
ATOM 1550 C CA . SER A 1 195 ? 23.844 -14.383 -13.797 1 91.69 195 SER A CA 1
ATOM 1551 C C . SER A 1 195 ? 23.219 -15.547 -14.555 1 91.69 195 SER A C 1
ATOM 1553 O O . SER A 1 195 ? 22.031 -15.836 -14.391 1 91.69 195 SER A O 1
ATOM 1555 N N . PRO A 1 196 ? 24 -16.203 -15.352 1 92.38 196 PRO A N 1
ATOM 1556 C CA . PRO A 1 196 ? 23.469 -17.344 -16.094 1 92.38 196 PRO A CA 1
ATOM 1557 C C . PRO A 1 196 ? 22.969 -18.469 -15.188 1 92.38 196 PRO A C 1
ATOM 1559 O O . PRO A 1 196 ? 22.031 -19.188 -15.539 1 92.38 196 PRO A O 1
ATOM 1562 N N . SER A 1 197 ? 23.562 -18.547 -14.031 1 93.12 197 SER A N 1
ATOM 1563 C CA . SER A 1 197 ? 23.203 -19.625 -13.109 1 93.12 197 SER A CA 1
ATOM 1564 C C . SER A 1 197 ? 21.75 -19.516 -12.68 1 93.12 197 SER A C 1
ATOM 1566 O O . SER A 1 197 ? 21.125 -20.531 -12.328 1 93.12 197 SER A O 1
ATOM 1568 N N . HIS A 1 198 ? 21.188 -18.328 -12.797 1 93.62 198 HIS A N 1
ATOM 1569 C CA . HIS A 1 198 ? 19.812 -18.109 -12.398 1 93.62 198 HIS A CA 1
ATOM 1570 C C . HIS A 1 198 ? 18.844 -18.766 -13.375 1 93.62 198 HIS A C 1
ATOM 1572 O O . HIS A 1 198 ? 17.672 -19 -13.039 1 93.62 198 HIS A O 1
ATOM 1578 N N . PHE A 1 199 ? 19.328 -19.109 -14.523 1 95.94 199 PHE A N 1
ATOM 1579 C CA . PHE A 1 199 ? 18.453 -19.641 -15.562 1 95.94 199 PHE A CA 1
ATOM 1580 C C . PHE A 1 199 ? 18.703 -21.125 -15.766 1 95.94 199 PHE A C 1
ATOM 1582 O O . PHE A 1 199 ? 17.953 -21.797 -16.484 1 95.94 199 PHE A O 1
ATOM 1589 N N . ALA A 1 200 ? 19.703 -21.609 -15.109 1 95.56 200 ALA A N 1
ATOM 1590 C CA . ALA A 1 200 ? 20.109 -23 -15.305 1 95.56 200 ALA A CA 1
ATOM 1591 C C . ALA A 1 200 ? 19.016 -23.969 -14.828 1 95.56 200 ALA A C 1
ATOM 1593 O O . ALA A 1 200 ? 18.812 -25.031 -15.422 1 95.56 200 ALA A O 1
ATOM 1594 N N . GLY A 1 201 ? 18.281 -23.562 -13.836 1 95.19 201 GLY A N 1
ATOM 1595 C CA . GLY A 1 201 ? 17.25 -24.422 -13.281 1 95.19 201 GLY A CA 1
ATOM 1596 C C . GLY A 1 201 ? 15.898 -24.234 -13.938 1 95.19 201 GLY A C 1
ATOM 1597 O O . GLY A 1 201 ? 14.922 -24.891 -13.562 1 95.19 201 GLY A O 1
ATOM 1598 N N . LEU A 1 202 ? 15.805 -23.391 -14.922 1 97.25 202 LEU A N 1
ATOM 1599 C CA . LEU A 1 202 ? 14.562 -23.109 -15.641 1 97.25 202 LEU A CA 1
ATOM 1600 C C . LEU A 1 202 ? 14.555 -23.797 -17 1 97.25 202 LEU A C 1
ATOM 1602 O O . LEU A 1 202 ? 14.414 -23.141 -18.031 1 97.25 202 LEU A O 1
ATOM 1606 N N . CYS A 1 203 ? 14.562 -25.141 -17 1 96.81 203 CYS A N 1
ATOM 1607 C CA . CYS A 1 203 ? 14.875 -25.922 -18.188 1 96.81 203 CYS A CA 1
ATOM 1608 C C . CYS A 1 203 ? 13.688 -25.984 -19.141 1 96.81 203 CYS A C 1
ATOM 1610 O O . CYS A 1 203 ? 13.828 -26.359 -20.297 1 96.81 203 CYS A O 1
ATOM 1612 N N . ASN A 1 204 ? 12.484 -25.562 -18.672 1 96.94 204 ASN A N 1
ATOM 1613 C CA . ASN A 1 204 ? 11.32 -25.578 -19.547 1 96.94 204 ASN A CA 1
ATOM 1614 C C . ASN A 1 204 ? 10.875 -24.156 -19.922 1 96.94 204 ASN A C 1
ATOM 1616 O O . ASN A 1 204 ? 9.812 -23.969 -20.5 1 96.94 204 ASN A O 1
ATOM 1620 N N . LEU A 1 205 ? 11.688 -23.219 -19.578 1 98.12 205 LEU A N 1
ATOM 1621 C CA . LEU A 1 205 ? 11.352 -21.812 -19.844 1 98.12 205 LEU A CA 1
ATOM 1622 C C . LEU A 1 205 ? 11.258 -21.547 -21.344 1 98.12 205 LEU A C 1
ATOM 1624 O O . LEU A 1 205 ? 12.203 -21.812 -22.094 1 98.12 205 LEU A O 1
ATOM 1628 N N . LYS A 1 206 ? 10.117 -21.031 -21.766 1 98.31 206 LYS A N 1
ATOM 1629 C CA . LYS A 1 206 ? 9.914 -20.719 -23.172 1 98.31 206 LYS A CA 1
ATOM 1630 C C . LYS A 1 206 ? 9.828 -19.219 -23.406 1 98.31 206 LYS A C 1
ATOM 1632 O O . LYS A 1 206 ? 10.32 -18.703 -24.406 1 98.31 206 LYS A O 1
ATOM 1637 N N . TYR A 1 207 ? 9.203 -18.594 -22.438 1 98.44 207 TYR A N 1
ATOM 1638 C CA . TYR A 1 207 ? 9 -17.156 -22.578 1 98.44 207 TYR A CA 1
ATOM 1639 C C . TYR A 1 207 ? 9.578 -16.391 -21.406 1 98.44 207 TYR A C 1
ATOM 1641 O O . TYR A 1 207 ? 9.148 -16.594 -20.266 1 98.44 207 TYR A O 1
ATOM 1649 N N . LEU A 1 208 ? 10.539 -15.531 -21.672 1 98.19 208 LEU A N 1
ATOM 1650 C CA . LEU A 1 208 ? 11.023 -14.539 -20.719 1 98.19 208 LEU A CA 1
ATOM 1651 C C . LEU A 1 208 ? 10.633 -13.133 -21.172 1 98.19 208 LEU A C 1
ATOM 1653 O O . LEU A 1 208 ? 11.195 -12.594 -22.125 1 98.19 208 LEU A O 1
ATOM 1657 N N . HIS A 1 209 ? 9.656 -12.586 -20.5 1 98 209 HIS A N 1
ATOM 1658 C CA . HIS A 1 209 ? 9.266 -11.211 -20.781 1 98 209 HIS A CA 1
ATOM 1659 C C . HIS A 1 209 ? 10.141 -10.227 -20.016 1 98 209 HIS A C 1
ATOM 1661 O O . HIS A 1 209 ? 10.086 -10.164 -18.781 1 98 209 HIS A O 1
ATOM 1667 N N . ASN A 1 210 ? 10.922 -9.5 -20.672 1 96 210 ASN A N 1
ATOM 1668 C CA . ASN A 1 210 ? 11.867 -8.594 -20.031 1 96 210 ASN A CA 1
ATOM 1669 C C . ASN A 1 210 ? 11.867 -7.223 -20.703 1 96 210 ASN A C 1
ATOM 1671 O O . ASN A 1 210 ? 12.922 -6.613 -20.875 1 96 210 ASN A O 1
ATOM 1675 N N . GLU A 1 211 ? 10.664 -6.789 -21.016 1 92.88 211 GLU A N 1
ATOM 1676 C CA . GLU A 1 211 ? 10.547 -5.457 -21.609 1 92.88 211 GLU A CA 1
ATOM 1677 C C . GLU A 1 211 ? 10.836 -4.375 -20.562 1 92.88 211 GLU A C 1
ATOM 1679 O O . GLU A 1 211 ? 10.414 -4.492 -19.406 1 92.88 211 GLU A O 1
ATOM 1684 N N . ASN A 1 212 ? 11.617 -3.314 -20.922 1 87.25 212 ASN A N 1
ATOM 1685 C CA . ASN A 1 212 ? 11.906 -2.168 -20.078 1 87.25 212 ASN A CA 1
ATOM 1686 C C . ASN A 1 212 ? 12.562 -2.596 -18.766 1 87.25 212 ASN A C 1
ATOM 1688 O O . ASN A 1 212 ? 12.25 -2.049 -17.703 1 87.25 212 ASN A O 1
ATOM 1692 N N . THR A 1 213 ? 13.273 -3.627 -18.859 1 86 213 THR A N 1
ATOM 1693 C CA . THR A 1 213 ? 13.992 -4.102 -17.688 1 86 213 THR A CA 1
ATOM 1694 C C . THR A 1 213 ? 15.422 -3.566 -17.672 1 86 213 THR A C 1
ATOM 1696 O O . THR A 1 213 ? 16.062 -3.453 -18.719 1 86 213 THR A O 1
ATOM 1699 N N . THR A 1 214 ? 15.805 -3.051 -16.531 1 78 214 THR A N 1
ATOM 1700 C CA . THR A 1 214 ? 17.203 -2.684 -16.344 1 78 214 THR A CA 1
ATOM 1701 C C . THR A 1 214 ? 17.906 -3.693 -15.445 1 78 214 THR A C 1
ATOM 1703 O O . THR A 1 214 ? 17.344 -4.141 -14.445 1 78 214 THR A O 1
ATOM 1706 N N . THR A 1 215 ? 19.109 -4.074 -15.945 1 79.88 215 THR A N 1
ATOM 1707 C CA . THR A 1 215 ? 19.781 -5.129 -15.195 1 79.88 215 THR A CA 1
ATOM 1708 C C . THR A 1 215 ? 21.25 -4.762 -14.953 1 79.88 215 THR A C 1
ATOM 1710 O O . THR A 1 215 ? 21.906 -4.211 -15.836 1 79.88 215 THR A O 1
ATOM 1713 N N . GLU A 1 216 ? 21.531 -4.848 -13.727 1 80.38 216 GLU A N 1
ATOM 1714 C CA . GLU A 1 216 ? 22.953 -4.918 -13.406 1 80.38 216 GLU A CA 1
ATOM 1715 C C . GLU A 1 216 ? 23.422 -6.363 -13.266 1 80.38 216 GLU A C 1
ATOM 1717 O O . GLU A 1 216 ? 22.703 -7.203 -12.727 1 80.38 216 GLU A O 1
ATOM 1722 N N . PHE A 1 217 ? 24.547 -6.586 -13.906 1 80.25 217 PHE A N 1
ATOM 1723 C CA . PHE A 1 217 ? 25.016 -7.965 -13.969 1 80.25 217 PHE A CA 1
ATOM 1724 C C . PHE A 1 217 ? 26.109 -8.211 -12.93 1 80.25 217 PHE A C 1
ATOM 1726 O O . PHE A 1 217 ? 26.75 -7.27 -12.469 1 80.25 217 PHE A O 1
ATOM 1733 N N . PHE A 1 218 ? 26.219 -9.422 -12.562 1 74.69 218 PHE A N 1
ATOM 1734 C CA . PHE A 1 218 ? 27.188 -9.797 -11.531 1 74.69 218 PHE A CA 1
ATOM 1735 C C . PHE A 1 218 ? 28.609 -9.648 -12.047 1 74.69 218 PHE A C 1
ATOM 1737 O O . PHE A 1 218 ? 29.469 -9.086 -11.352 1 74.69 218 PHE A O 1
ATOM 1744 N N . GLU A 1 219 ? 28.891 -10.242 -13.156 1 77.31 219 GLU A N 1
ATOM 1745 C CA . GLU A 1 219 ? 30.188 -10.117 -13.82 1 77.31 219 GLU A CA 1
ATOM 1746 C C . GLU A 1 219 ? 30.062 -9.375 -15.148 1 77.31 219 GLU A C 1
ATOM 1748 O O . GLU A 1 219 ? 28.969 -9.281 -15.711 1 77.31 219 GLU A O 1
ATOM 1753 N N . SER A 1 220 ? 31.141 -8.922 -15.711 1 78.94 220 SER A N 1
ATOM 1754 C CA . SER A 1 220 ? 31.172 -8.102 -16.922 1 78.94 220 SER A CA 1
ATOM 1755 C C . SER A 1 220 ? 30.672 -8.891 -18.125 1 78.94 220 SER A C 1
ATOM 1757 O O . SER A 1 220 ? 29.984 -8.336 -19 1 78.94 220 SER A O 1
ATOM 1759 N N . CYS A 1 221 ? 30.859 -10.156 -18.031 1 86.69 221 CYS A N 1
ATOM 1760 C CA . CYS A 1 221 ? 30.547 -10.945 -19.219 1 86.69 221 CYS A CA 1
ATOM 1761 C C . CYS A 1 221 ? 29.203 -11.648 -19.062 1 86.69 221 CYS A C 1
ATOM 1763 O O . CYS A 1 221 ? 28.75 -12.352 -19.969 1 86.69 221 CYS A O 1
ATOM 1765 N N . ASP A 1 222 ? 28.5 -11.461 -18 1 89.88 222 ASP A N 1
ATOM 1766 C CA . ASP A 1 222 ? 27.266 -12.195 -17.703 1 89.88 222 ASP A CA 1
ATOM 1767 C C . ASP A 1 222 ? 26.156 -11.828 -18.688 1 89.88 222 ASP A C 1
ATOM 1769 O O . ASP A 1 222 ? 25.375 -12.688 -19.094 1 89.88 222 ASP A O 1
ATOM 1773 N N . CYS A 1 223 ? 26.172 -10.695 -19.094 1 90.25 223 CYS A N 1
ATOM 1774 C CA . CYS A 1 223 ? 25.156 -10.242 -20.031 1 90.25 223 CYS A CA 1
ATOM 1775 C C . CYS A 1 223 ? 25.203 -11.055 -21.328 1 90.25 223 CYS A C 1
ATOM 1777 O O . CYS A 1 223 ? 24.188 -11.609 -21.75 1 90.25 223 CYS A O 1
ATOM 1779 N N . ILE A 1 224 ? 26.344 -11.211 -21.828 1 90.38 224 ILE A N 1
ATOM 1780 C CA . ILE A 1 224 ? 26.547 -11.945 -23.078 1 90.38 224 ILE A CA 1
ATOM 1781 C C . ILE A 1 224 ? 26.234 -13.422 -22.859 1 90.38 224 ILE A C 1
ATOM 1783 O O . ILE A 1 224 ? 25.609 -14.07 -23.703 1 90.38 224 ILE A O 1
ATOM 1787 N N . LYS A 1 225 ? 26.688 -13.906 -21.734 1 92.56 225 LYS A N 1
ATOM 1788 C CA . LYS A 1 225 ? 26.484 -15.312 -21.422 1 92.56 225 LYS A CA 1
ATOM 1789 C C . LYS A 1 225 ? 25 -15.633 -21.281 1 92.56 225 LYS A C 1
ATOM 1791 O O . LYS A 1 225 ? 24.547 -16.688 -21.719 1 92.56 225 LYS A O 1
ATOM 1796 N N . ILE A 1 226 ? 24.281 -14.727 -20.719 1 93.88 226 ILE A N 1
ATOM 1797 C CA . ILE A 1 226 ? 22.844 -14.93 -20.531 1 93.88 226 ILE A CA 1
ATOM 1798 C C . ILE A 1 226 ? 22.141 -14.898 -21.891 1 93.88 226 ILE A C 1
ATOM 1800 O O . ILE A 1 226 ? 21.297 -15.758 -22.188 1 93.88 226 ILE A O 1
ATOM 1804 N N . ASN A 1 227 ? 22.469 -13.938 -22.719 1 93.81 227 ASN A N 1
ATOM 1805 C CA . ASN A 1 227 ? 21.891 -13.859 -24.062 1 93.81 227 ASN A CA 1
ATOM 1806 C C . ASN A 1 227 ? 22.141 -15.141 -24.844 1 93.81 227 ASN A C 1
ATOM 1808 O O . ASN A 1 227 ? 21.219 -15.672 -25.469 1 93.81 227 ASN A O 1
ATOM 1812 N N . LYS A 1 228 ? 23.359 -15.586 -24.766 1 93.5 228 LYS A N 1
ATOM 1813 C CA . LYS A 1 228 ? 23.719 -16.812 -25.469 1 93.5 228 LYS A CA 1
ATOM 1814 C C . LYS A 1 228 ? 22.953 -18.016 -24.891 1 93.5 228 LYS A C 1
ATOM 1816 O O . LYS A 1 228 ? 22.438 -18.844 -25.641 1 93.5 228 LYS A O 1
ATOM 1821 N N . TRP A 1 229 ? 22.922 -18.078 -23.578 1 95.44 229 TRP A N 1
ATOM 1822 C CA . TRP A 1 229 ? 22.219 -19.172 -22.906 1 95.44 229 TRP A CA 1
ATOM 1823 C C . TRP A 1 229 ? 20.766 -19.266 -23.375 1 95.44 229 TRP A C 1
ATOM 1825 O O . TRP A 1 229 ? 20.312 -20.328 -23.75 1 95.44 229 TRP A O 1
ATOM 1835 N N . LEU A 1 230 ? 20.078 -18.172 -23.344 1 96.88 230 LEU A N 1
ATOM 1836 C CA . LEU A 1 230 ? 18.656 -18.125 -23.656 1 96.88 230 LEU A CA 1
ATOM 1837 C C . LEU A 1 230 ? 18.422 -18.406 -25.141 1 96.88 230 LEU A C 1
ATOM 1839 O O . LEU A 1 230 ? 17.484 -19.125 -25.5 1 96.88 230 LEU A O 1
ATOM 1843 N N . LYS A 1 231 ? 19.266 -17.891 -25.953 1 96.38 231 LYS A N 1
ATOM 1844 C CA . LYS A 1 231 ? 19.172 -18.125 -27.391 1 96.38 231 LYS A CA 1
ATOM 1845 C C . LYS A 1 231 ? 19.359 -19.609 -27.719 1 96.38 231 LYS A C 1
ATOM 1847 O O . LYS A 1 231 ? 18.578 -20.203 -28.453 1 96.38 231 LYS A O 1
ATOM 1852 N N . ASP A 1 232 ? 20.391 -20.203 -27.141 1 95.69 232 ASP A N 1
ATOM 1853 C CA . ASP A 1 232 ? 20.719 -21.594 -27.406 1 95.69 232 ASP A CA 1
ATOM 1854 C C . ASP A 1 232 ? 19.594 -22.516 -27 1 95.69 232 ASP A C 1
ATOM 1856 O O . ASP A 1 232 ? 19.438 -23.609 -27.547 1 95.69 232 ASP A O 1
ATOM 1860 N N . ARG A 1 233 ? 18.875 -22.062 -26.078 1 95.94 233 ARG A N 1
ATOM 1861 C CA . ARG A 1 233 ? 17.812 -22.906 -25.547 1 95.94 233 ARG A CA 1
ATOM 1862 C C . ARG A 1 233 ? 16.453 -22.484 -26.094 1 95.94 233 ARG A C 1
ATOM 1864 O O . ARG A 1 233 ? 15.406 -22.891 -25.578 1 95.94 233 ARG A O 1
ATOM 1871 N N . LYS A 1 234 ? 16.375 -21.594 -27.031 1 97.19 234 LYS A N 1
ATOM 1872 C CA . LYS A 1 234 ? 15.211 -21.188 -27.812 1 97.19 234 LYS A CA 1
ATOM 1873 C C . LYS A 1 234 ? 14.156 -20.516 -26.922 1 97.19 234 LYS A C 1
ATOM 1875 O O . LYS A 1 234 ? 12.961 -20.797 -27.078 1 97.19 234 LYS A O 1
ATOM 1880 N N . VAL A 1 235 ? 14.664 -19.812 -25.922 1 98.12 235 VAL A N 1
ATOM 1881 C CA . VAL A 1 235 ? 13.766 -18.984 -25.109 1 98.12 235 VAL A CA 1
ATOM 1882 C C . VAL A 1 235 ? 13.445 -17.688 -25.859 1 98.12 235 VAL A C 1
ATOM 1884 O O . VAL A 1 235 ? 14.328 -17.078 -26.453 1 98.12 235 VAL A O 1
ATOM 1887 N N . GLU A 1 236 ? 12.18 -17.391 -25.922 1 98.38 236 GLU A N 1
ATOM 1888 C CA . GLU A 1 236 ? 11.781 -16.109 -26.5 1 98.38 236 GLU A CA 1
ATOM 1889 C C . GLU A 1 236 ? 11.977 -14.969 -25.516 1 98.38 236 GLU A C 1
ATOM 1891 O O . GLU A 1 236 ? 11.359 -14.953 -24.438 1 98.38 236 GLU A O 1
ATOM 1896 N N . PHE A 1 237 ? 12.828 -14.016 -25.797 1 97.5 237 PHE A N 1
ATOM 1897 C CA . PHE A 1 237 ? 13.133 -12.898 -24.906 1 97.5 237 PHE A CA 1
ATOM 1898 C C . PHE A 1 237 ? 13.672 -11.711 -25.703 1 97.5 237 PHE A C 1
ATOM 1900 O O . PHE A 1 237 ? 13.938 -11.828 -26.906 1 97.5 237 PHE A O 1
ATOM 1907 N N . LYS A 1 238 ? 13.703 -10.539 -25.172 1 95.88 238 LYS A N 1
ATOM 1908 C CA . LYS A 1 238 ? 14.422 -9.391 -25.719 1 95.88 238 LYS A CA 1
ATOM 1909 C C . LYS A 1 238 ? 15.883 -9.391 -25.281 1 95.88 238 LYS A C 1
ATOM 1911 O O . LYS A 1 238 ? 16.188 -9.344 -24.078 1 95.88 238 LYS A O 1
ATOM 1916 N N . PRO A 1 239 ? 16.781 -9.398 -26.219 1 93.69 239 PRO A N 1
ATOM 1917 C CA . PRO A 1 239 ? 18.188 -9.453 -25.844 1 93.69 239 PRO A CA 1
ATOM 1918 C C . PRO A 1 239 ? 18.594 -8.305 -24.922 1 93.69 239 PRO A C 1
ATOM 1920 O O . PRO A 1 239 ? 18.219 -7.152 -25.156 1 93.69 239 PRO A O 1
ATOM 1923 N N . PHE A 1 240 ? 19.312 -8.727 -23.891 1 91.69 240 PHE A N 1
ATOM 1924 C CA . PHE A 1 240 ? 19.812 -7.719 -22.953 1 91.69 240 PHE A CA 1
ATOM 1925 C C . PHE A 1 240 ? 20.891 -6.863 -23.609 1 91.69 240 PHE A C 1
ATOM 1927 O O . PHE A 1 240 ? 21.688 -7.367 -24.391 1 91.69 240 PHE A O 1
ATOM 1934 N N . VAL A 1 241 ? 20.859 -5.598 -23.328 1 86.88 241 VAL A N 1
ATOM 1935 C CA . VAL A 1 241 ? 21.859 -4.68 -23.875 1 86.88 241 VAL A CA 1
ATOM 1936 C C . VAL A 1 241 ? 23.125 -4.719 -23.016 1 86.88 241 VAL A C 1
ATOM 1938 O O . VAL A 1 241 ? 23.109 -4.285 -21.875 1 86.88 241 VAL A O 1
ATOM 1941 N N . CYS A 1 242 ? 24.172 -5.25 -23.734 1 84.81 242 CYS A N 1
ATOM 1942 C CA . CYS A 1 242 ? 25.438 -5.43 -23.016 1 84.81 242 CYS A CA 1
ATOM 1943 C C . CYS A 1 242 ? 26.391 -4.285 -23.312 1 84.81 242 CYS A C 1
ATOM 1945 O O . CYS A 1 242 ? 26.312 -3.645 -24.359 1 84.81 242 CYS A O 1
ATOM 1947 N N . GLY A 1 243 ? 27.078 -3.818 -22.297 1 74.19 243 GLY A N 1
ATOM 1948 C CA . GLY A 1 243 ? 28.047 -2.748 -22.484 1 74.19 243 GLY A CA 1
ATOM 1949 C C . GLY A 1 243 ? 29.109 -3.076 -23.516 1 74.19 243 GLY A C 1
ATOM 1950 O O . GLY A 1 243 ? 29.234 -4.227 -23.938 1 74.19 243 GLY A O 1
ATOM 1951 N N . SER A 1 244 ? 29.844 -2.057 -24.219 1 63.66 244 SER A N 1
ATOM 1952 C CA . SER A 1 244 ? 30.734 -2.031 -25.391 1 63.66 244 SER A CA 1
ATOM 1953 C C . SER A 1 244 ? 31.953 -2.91 -25.172 1 63.66 244 SER A C 1
ATOM 1955 O O . SER A 1 244 ? 32.5 -3.484 -26.125 1 63.66 244 SER A O 1
ATOM 1957 N N . ASN A 1 245 ? 32.594 -2.893 -24.031 1 58.97 245 ASN A N 1
ATOM 1958 C CA . ASN A 1 245 ? 33.938 -3.432 -23.953 1 58.97 245 ASN A CA 1
ATOM 1959 C C . ASN A 1 245 ? 33.938 -4.957 -23.938 1 58.97 245 ASN A C 1
ATOM 1961 O O . ASN A 1 245 ? 34.906 -5.578 -23.484 1 58.97 245 ASN A O 1
ATOM 1965 N N . LEU A 1 246 ? 32.938 -5.559 -24.516 1 62.25 246 LEU A N 1
ATOM 1966 C CA . LEU A 1 246 ? 32.75 -6.953 -24.156 1 62.25 246 LEU A CA 1
ATOM 1967 C C . LEU A 1 246 ? 33.25 -7.887 -25.234 1 62.25 246 LEU A C 1
ATOM 1969 O O . LEU A 1 246 ? 32.906 -9.07 -25.266 1 62.25 246 LEU A O 1
ATOM 1973 N N . PHE A 1 247 ? 34.062 -7.375 -26.188 1 62.25 247 PHE A N 1
ATOM 1974 C CA . PHE A 1 247 ? 34.562 -8.211 -27.266 1 62.25 247 PHE A CA 1
ATOM 1975 C C . PHE A 1 247 ? 35.438 -9.328 -26.719 1 62.25 247 PHE A C 1
ATOM 1977 O O . PHE A 1 247 ? 35.594 -10.383 -27.344 1 62.25 247 PHE A O 1
ATOM 1984 N N . GLU A 1 248 ? 35.812 -9.227 -25.484 1 67.19 248 GLU A N 1
ATOM 1985 C CA . GLU A 1 248 ? 36.781 -10.203 -25.016 1 67.19 248 GLU A CA 1
ATOM 1986 C C . GLU A 1 248 ? 36.156 -11.234 -24.109 1 67.19 248 GLU A C 1
ATOM 1988 O O . GLU A 1 248 ? 36.844 -12.07 -23.516 1 67.19 248 GLU A O 1
ATOM 1993 N N . CYS A 1 249 ? 34.844 -11.383 -24.188 1 78.5 249 CYS A N 1
ATOM 1994 C CA . CYS A 1 249 ? 34.25 -12.281 -23.203 1 78.5 249 CYS A CA 1
ATOM 1995 C C . CYS A 1 249 ? 34.188 -13.711 -23.719 1 78.5 249 CYS A C 1
ATOM 1997 O O . CYS A 1 249 ? 33.844 -13.93 -24.891 1 78.5 249 CYS A O 1
ATOM 1999 N N . GLU A 1 250 ? 34.844 -14.648 -22.906 1 74.25 250 GLU A N 1
ATOM 2000 C CA . GLU A 1 250 ? 34.625 -16.062 -23.172 1 74.25 250 GLU A CA 1
ATOM 2001 C C . GLU A 1 250 ? 33.156 -16.453 -22.891 1 74.25 250 GLU A C 1
ATOM 2003 O O . GLU A 1 250 ? 32.625 -16.141 -21.812 1 74.25 250 GLU A O 1
ATOM 2008 N N . THR A 1 251 ? 32.5 -16.953 -23.891 1 76.38 251 THR A N 1
ATOM 2009 C CA . THR A 1 251 ? 31.094 -17.266 -23.766 1 76.38 251 THR A CA 1
ATOM 2010 C C . THR A 1 251 ? 30.891 -18.719 -23.312 1 76.38 251 THR A C 1
ATOM 2012 O O . THR A 1 251 ? 29.797 -19.266 -23.438 1 76.38 251 THR A O 1
ATOM 2015 N N . ASP A 1 252 ? 31.891 -19.234 -22.641 1 83.31 252 ASP A N 1
ATOM 2016 C CA . ASP A 1 252 ? 31.719 -20.625 -22.203 1 83.31 252 ASP A CA 1
ATOM 2017 C C . ASP A 1 252 ? 30.781 -20.719 -21.016 1 83.31 252 ASP A C 1
ATOM 2019 O O . ASP A 1 252 ? 30.875 -19.906 -20.078 1 83.31 252 ASP A O 1
ATOM 2023 N N . ILE A 1 253 ? 29.891 -21.562 -21.156 1 84.06 253 ILE A N 1
ATOM 2024 C CA . ILE A 1 253 ? 28.953 -21.844 -20.078 1 84.06 253 ILE A CA 1
ATOM 2025 C C . ILE A 1 253 ? 29.609 -22.781 -19.047 1 84.06 253 ILE A C 1
ATOM 2027 O O . ILE A 1 253 ? 30.328 -23.703 -19.406 1 84.06 253 ILE A O 1
ATOM 2031 N N . SER A 1 254 ? 29.391 -22.469 -17.844 1 89.5 254 SER A N 1
ATOM 2032 C CA . SER A 1 254 ? 30 -23.25 -16.766 1 89.5 254 SER A CA 1
ATOM 2033 C C . SER A 1 254 ? 29.453 -24.672 -16.766 1 89.5 254 SER A C 1
ATOM 2035 O O . SER A 1 254 ? 28.281 -24.906 -17.047 1 89.5 254 SER A O 1
ATOM 2037 N N . GLU A 1 255 ? 30.297 -25.672 -16.438 1 92.62 255 GLU A N 1
ATOM 2038 C CA . GLU A 1 255 ? 29.906 -27.062 -16.344 1 92.62 255 GLU A CA 1
ATOM 2039 C C . GLU A 1 255 ? 28.859 -27.266 -15.258 1 92.62 255 GLU A C 1
ATOM 2041 O O . GLU A 1 255 ? 27.953 -28.109 -15.398 1 92.62 255 GLU A O 1
ATOM 2046 N N . GLU A 1 256 ? 29.031 -26.531 -14.297 1 93.75 256 GLU A N 1
ATOM 2047 C CA . GLU A 1 256 ? 28.078 -26.625 -13.195 1 93.75 256 GLU A CA 1
ATOM 2048 C C . GLU A 1 256 ? 26.672 -26.25 -13.656 1 93.75 256 GLU A C 1
ATOM 2050 O O . GLU A 1 256 ? 25.688 -26.922 -13.32 1 93.75 256 GLU A O 1
ATOM 2055 N N . ASP A 1 257 ? 26.578 -25.219 -14.445 1 94.31 257 ASP A N 1
ATOM 2056 C CA . ASP A 1 257 ? 25.281 -24.766 -14.953 1 94.31 257 ASP A CA 1
ATOM 2057 C C . ASP A 1 257 ? 24.688 -25.781 -15.93 1 94.31 257 ASP A C 1
ATOM 2059 O O . ASP A 1 257 ? 23.469 -26.016 -15.93 1 94.31 257 ASP A O 1
ATOM 2063 N N . LEU A 1 258 ? 25.562 -26.375 -16.625 1 95.56 258 LEU A N 1
ATOM 2064 C CA . LEU A 1 258 ? 25.109 -27.391 -17.562 1 95.56 258 LEU A CA 1
ATOM 2065 C C . LEU A 1 258 ? 24.578 -28.609 -16.828 1 95.56 258 LEU A C 1
ATOM 2067 O O . LEU A 1 258 ? 23.562 -29.188 -17.219 1 95.56 258 LEU A O 1
ATOM 2071 N N . GLN A 1 259 ? 25.234 -28.969 -15.828 1 96 259 GLN A N 1
ATOM 2072 C CA . GLN A 1 259 ? 24.781 -30.094 -15.023 1 96 259 GLN A CA 1
ATOM 2073 C C . GLN A 1 259 ? 23.438 -29.797 -14.375 1 96 259 GLN A C 1
ATOM 2075 O O . GLN A 1 259 ? 22.562 -30.656 -14.344 1 96 259 GLN A O 1
ATOM 2080 N N . LYS A 1 260 ? 23.359 -28.625 -13.898 1 95.38 260 LYS A N 1
ATOM 2081 C CA . LYS A 1 260 ? 22.094 -28.203 -13.289 1 95.38 260 LYS A CA 1
ATOM 2082 C C . LYS A 1 260 ? 20.953 -28.266 -14.297 1 95.38 260 LYS A C 1
ATOM 2084 O O . LYS A 1 260 ? 19.859 -28.703 -13.969 1 95.38 260 LYS A O 1
ATOM 2089 N N . TYR A 1 261 ? 21.203 -27.891 -15.469 1 96.75 261 TYR A N 1
ATOM 2090 C CA . TYR A 1 261 ? 20.219 -27.891 -16.547 1 96.75 261 TYR A CA 1
ATOM 2091 C C . TYR A 1 261 ? 19.781 -29.312 -16.875 1 96.75 261 TYR A C 1
ATOM 2093 O O . TYR A 1 261 ? 18.594 -29.594 -17.031 1 96.75 261 TYR A O 1
ATOM 2101 N N . ASP A 1 262 ? 20.75 -30.141 -16.922 1 96.56 262 ASP A N 1
ATOM 2102 C CA . ASP A 1 262 ? 20.469 -31.531 -17.25 1 96.56 262 ASP A CA 1
ATOM 2103 C C . ASP A 1 262 ? 19.641 -32.219 -16.156 1 96.56 262 ASP A C 1
ATOM 2105 O O . ASP A 1 262 ? 18.688 -32.938 -16.453 1 96.56 262 ASP A O 1
ATOM 2109 N N . GLN A 1 263 ? 20.062 -31.938 -14.992 1 95.5 263 GLN A N 1
ATOM 2110 C CA . GLN A 1 263 ? 19.281 -32.469 -13.883 1 95.5 263 GLN A CA 1
ATOM 2111 C C . GLN A 1 263 ? 17.844 -31.953 -13.906 1 95.5 263 GLN A C 1
ATOM 2113 O O . GLN A 1 263 ? 16.906 -32.688 -13.633 1 95.5 263 GLN A O 1
ATOM 2118 N N . CYS A 1 264 ? 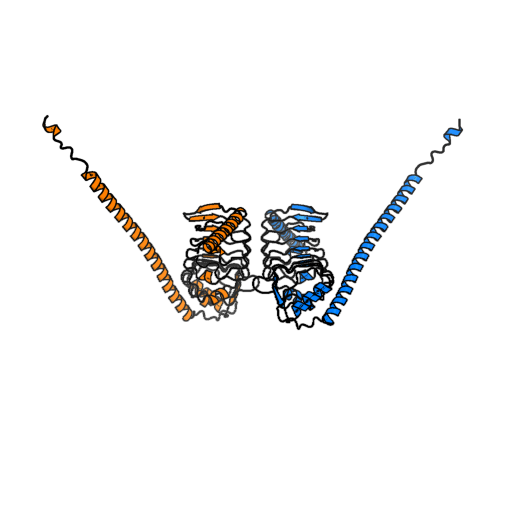17.703 -30.719 -14.219 1 95.94 264 CYS A N 1
ATOM 2119 C CA . CYS A 1 264 ? 16.391 -30.094 -14.328 1 95.94 264 CYS A CA 1
ATOM 2120 C C . CYS A 1 264 ? 15.547 -30.766 -15.398 1 95.94 264 CYS A C 1
ATOM 2122 O O . CYS A 1 264 ? 14.359 -31.031 -15.188 1 95.94 264 CYS A O 1
ATOM 2124 N N . LYS A 1 265 ? 16.125 -31.078 -16.5 1 96.25 265 LYS A N 1
ATOM 2125 C CA . LYS A 1 265 ? 15.422 -31.719 -17.609 1 96.25 265 LYS A CA 1
ATOM 2126 C C . LYS A 1 265 ? 14.922 -33.094 -17.219 1 96.25 265 LYS A C 1
ATOM 2128 O O . LYS A 1 265 ? 13.82 -33.5 -17.594 1 96.25 265 LYS A O 1
ATOM 2133 N N . ILE A 1 266 ? 15.75 -33.781 -16.406 1 95.56 266 ILE A N 1
ATOM 2134 C CA . ILE A 1 266 ? 15.375 -35.094 -15.945 1 95.56 266 ILE A CA 1
ATOM 2135 C C . ILE A 1 266 ? 14.133 -35 -15.062 1 95.56 266 ILE A C 1
ATOM 2137 O O . ILE A 1 266 ? 13.18 -35.781 -15.227 1 95.56 266 ILE A O 1
ATOM 2141 N N . VAL A 1 267 ? 14.203 -34.094 -14.227 1 93 267 VAL A N 1
ATOM 2142 C CA . VAL A 1 267 ? 13.078 -33.906 -13.32 1 93 267 VAL A CA 1
ATOM 2143 C C . VAL A 1 267 ? 11.836 -33.5 -14.102 1 93 267 VAL A C 1
ATOM 2145 O O . VAL A 1 267 ? 10.734 -34 -13.836 1 93 267 VAL A O 1
ATOM 2148 N N . ALA A 1 268 ? 11.906 -32.625 -15.055 1 94.19 268 ALA A N 1
ATOM 2149 C CA . ALA A 1 268 ? 10.797 -32.188 -15.883 1 94.19 268 ALA A CA 1
ATOM 2150 C C . ALA A 1 268 ? 10.148 -33.344 -16.641 1 94.19 268 ALA A C 1
ATOM 2152 O O . ALA A 1 268 ? 8.922 -33.438 -16.703 1 94.19 268 ALA A O 1
ATOM 2153 N N . GLU A 1 269 ? 10.945 -34.156 -17.141 1 93.12 269 GLU A N 1
ATOM 2154 C CA . GLU A 1 269 ? 10.445 -35.312 -17.875 1 93.12 269 GLU A CA 1
ATOM 2155 C C . GLU A 1 269 ? 9.688 -36.25 -16.953 1 93.12 269 GLU A C 1
ATOM 2157 O O . GLU A 1 269 ? 8.672 -36.844 -17.359 1 93.12 269 GLU A O 1
ATOM 2162 N N . LYS A 1 270 ? 10.289 -36.438 -15.812 1 91.69 270 LYS A N 1
ATOM 2163 C CA . LYS A 1 270 ? 9.602 -37.281 -14.844 1 91.69 270 LYS A CA 1
ATOM 2164 C C . LYS A 1 270 ? 8.211 -36.719 -14.531 1 91.69 270 LYS A C 1
ATOM 2166 O O . LYS A 1 270 ? 7.242 -37.5 -14.438 1 91.69 270 LYS A O 1
ATOM 2171 N N . TYR A 1 271 ? 8.133 -35.5 -14.406 1 88.38 271 TYR A N 1
ATOM 2172 C CA . TYR A 1 271 ? 6.848 -34.875 -14.148 1 88.38 271 TYR A CA 1
ATOM 2173 C C . TYR A 1 271 ? 5.879 -35.094 -15.297 1 88.38 271 TYR A C 1
ATOM 2175 O O . TYR A 1 271 ? 4.711 -35.438 -15.078 1 88.38 271 TYR A O 1
ATOM 2183 N N . VAL A 1 272 ? 6.297 -34.906 -16.469 1 85.38 272 VAL A N 1
ATOM 2184 C CA . VAL A 1 272 ? 5.469 -35.062 -17.656 1 85.38 272 VAL A CA 1
ATOM 2185 C C . VAL A 1 272 ? 4.984 -36.531 -17.75 1 85.38 272 VAL A C 1
ATOM 2187 O O . VAL A 1 272 ? 3.818 -36.781 -18.047 1 85.38 272 VAL A O 1
ATOM 2190 N N . ARG A 1 273 ? 5.887 -37.406 -17.422 1 89.81 273 ARG A N 1
ATOM 2191 C CA . ARG A 1 273 ? 5.539 -38.812 -17.453 1 89.81 273 ARG A CA 1
ATOM 2192 C C . ARG A 1 273 ? 4.484 -39.156 -16.406 1 89.81 273 ARG A C 1
ATOM 2194 O O . ARG A 1 273 ? 3.539 -39.906 -16.688 1 89.81 273 ARG A O 1
ATOM 2201 N N . THR A 1 274 ? 4.734 -38.625 -15.312 1 87.31 274 THR A N 1
ATOM 2202 C CA . THR A 1 274 ? 3.787 -38.906 -14.234 1 87.31 274 THR A CA 1
ATOM 2203 C C . THR A 1 274 ? 2.402 -38.375 -14.594 1 87.31 274 THR A C 1
ATOM 2205 O O . THR A 1 274 ? 1.394 -39.031 -14.336 1 87.31 274 THR A O 1
ATOM 2208 N N . ILE A 1 275 ? 2.316 -37.25 -15.18 1 81.19 275 ILE A N 1
ATOM 2209 C CA . ILE A 1 275 ? 1.052 -36.656 -15.594 1 81.19 275 ILE A CA 1
ATOM 2210 C C . ILE A 1 275 ? 0.381 -37.531 -16.641 1 81.19 275 ILE A C 1
ATOM 2212 O O . ILE A 1 275 ? -0.823 -37.781 -16.562 1 81.19 275 ILE A O 1
ATOM 2216 N N . LYS A 1 276 ? 1.113 -38.094 -17.547 1 83.88 276 LYS A N 1
ATOM 2217 C CA . LYS A 1 276 ? 0.595 -38.969 -18.578 1 83.88 276 LYS A CA 1
ATOM 2218 C C . LYS A 1 276 ? 0.071 -40.281 -17.984 1 83.88 276 LYS A C 1
ATOM 2220 O O . LYS A 1 276 ? -0.998 -40.75 -18.375 1 83.88 276 LYS A O 1
ATOM 2225 N N . ILE A 1 277 ? 0.901 -40.688 -17.062 1 86.56 277 ILE A N 1
ATOM 2226 C CA . ILE A 1 277 ? 0.504 -41.938 -16.422 1 86.56 277 ILE A CA 1
ATOM 2227 C C . ILE A 1 277 ? -0.794 -41.719 -15.641 1 86.56 277 ILE A C 1
ATOM 2229 O O . ILE A 1 277 ? -1.717 -42.531 -15.727 1 86.56 277 ILE A O 1
ATOM 2233 N N . ASN A 1 278 ? -0.821 -40.719 -14.945 1 82.69 278 ASN A N 1
ATOM 2234 C CA . ASN A 1 278 ? -2.027 -40.438 -14.172 1 82.69 278 ASN A CA 1
ATOM 2235 C C . ASN A 1 278 ? -3.238 -40.25 -15.086 1 82.69 278 ASN A C 1
ATOM 2237 O O . ASN A 1 278 ? -4.328 -40.75 -14.781 1 82.69 278 ASN A O 1
ATOM 2241 N N . ARG A 1 279 ? -3.113 -39.594 -16.188 1 81.94 279 ARG A N 1
ATOM 2242 C CA . ARG A 1 279 ? -4.184 -39.438 -17.156 1 81.94 279 ARG A CA 1
ATOM 2243 C C . ARG A 1 279 ? -4.605 -40.781 -17.734 1 81.94 279 ARG A C 1
ATOM 2245 O O . ARG A 1 279 ? -5.797 -41.031 -17.906 1 81.94 279 ARG A O 1
ATOM 2252 N N . GLY A 1 280 ? -3.557 -41.531 -18 1 85.5 280 GLY A N 1
ATOM 2253 C CA . GLY A 1 280 ? -3.836 -42.875 -18.484 1 85.5 280 GLY A CA 1
ATOM 2254 C C . GLY A 1 280 ? -4.637 -43.688 -17.5 1 85.5 280 GLY A C 1
ATOM 2255 O O . GLY A 1 280 ? -5.562 -44.406 -17.891 1 85.5 280 GLY A O 1
ATOM 2256 N N . LEU A 1 281 ? -4.238 -43.5 -16.266 1 86.56 281 LEU A N 1
ATOM 2257 C CA . LEU A 1 281 ? -4.938 -44.25 -15.219 1 86.56 281 LEU A CA 1
ATOM 2258 C C . LEU A 1 281 ? -6.379 -43.781 -15.094 1 86.56 281 LEU A C 1
ATOM 2260 O O . LEU A 1 281 ? -7.285 -44.594 -14.883 1 86.56 281 LEU A O 1
ATOM 2264 N N . ILE A 1 282 ? -6.621 -42.562 -15.227 1 83.94 282 ILE A N 1
ATOM 2265 C CA . ILE A 1 282 ? -7.973 -42.031 -15.18 1 83.94 282 ILE A CA 1
ATOM 2266 C C . ILE A 1 282 ? -8.797 -42.594 -16.344 1 83.94 282 ILE A C 1
ATOM 2268 O O . ILE A 1 282 ? -9.922 -43.062 -16.141 1 83.94 282 ILE A O 1
ATOM 2272 N N . TYR A 1 283 ? -8.211 -42.656 -17.547 1 87.69 283 TYR A N 1
ATOM 2273 C CA . TYR A 1 283 ? -8.898 -43.219 -18.719 1 87.69 283 TYR A CA 1
ATOM 2274 C C . TYR A 1 283 ? -9.164 -44.719 -18.531 1 87.69 283 TYR A C 1
ATOM 2276 O O . TYR A 1 283 ? -10.242 -45.188 -18.859 1 87.69 283 TYR A O 1
ATOM 2284 N N . ALA A 1 284 ? -8.156 -45.344 -17.938 1 89.88 284 ALA A N 1
ATOM 2285 C CA . ALA A 1 284 ? -8.328 -46.781 -17.672 1 89.88 284 ALA A CA 1
ATOM 2286 C C . ALA A 1 284 ? -9.445 -47 -16.656 1 89.88 284 ALA A C 1
ATOM 2288 O O . ALA A 1 284 ? -10.234 -47.938 -16.797 1 89.88 284 ALA A O 1
ATOM 2289 N N . GLY A 1 285 ? -9.508 -46.219 -15.758 1 87.69 285 GLY A N 1
ATOM 2290 C CA . GLY A 1 285 ? -10.586 -46.312 -14.789 1 87.69 285 GLY A CA 1
ATOM 2291 C C . GLY A 1 285 ? -11.953 -46.062 -15.383 1 87.69 285 GLY A C 1
ATOM 2292 O O . GLY A 1 285 ? -12.914 -46.781 -15.07 1 87.69 285 GLY A O 1
ATOM 2293 N N . ILE A 1 286 ? -12.023 -45.094 -16.234 1 89.19 286 ILE A N 1
ATOM 2294 C CA . ILE A 1 286 ? -13.281 -44.781 -16.906 1 89.19 286 ILE A CA 1
ATOM 2295 C C . ILE A 1 286 ? -13.711 -45.969 -17.766 1 89.19 286 ILE A C 1
ATOM 2297 O O . ILE A 1 286 ? -14.875 -46.375 -17.734 1 89.19 286 ILE A O 1
ATOM 2301 N N . VAL A 1 287 ? -12.797 -46.594 -18.469 1 90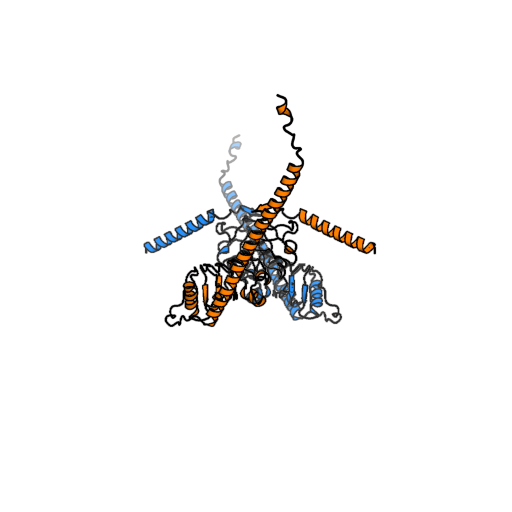.56 287 VAL A N 1
ATOM 2302 C CA . VAL A 1 287 ? -13.086 -47.75 -19.312 1 90.56 287 VAL A CA 1
ATOM 2303 C C . VAL A 1 287 ? -13.531 -48.938 -18.453 1 90.56 287 VAL A C 1
ATOM 2305 O O . VAL A 1 287 ? -14.5 -49.625 -18.797 1 90.56 287 VAL A O 1
ATOM 2308 N N . ALA A 1 288 ? -12.812 -49.094 -17.312 1 91.5 288 ALA A N 1
ATOM 2309 C CA . ALA A 1 288 ? -13.188 -50.156 -16.391 1 91.5 288 ALA A CA 1
ATOM 2310 C C . ALA A 1 288 ? -14.57 -49.906 -15.797 1 91.5 288 ALA A C 1
ATOM 2312 O O . ALA A 1 288 ? -15.359 -50.844 -15.648 1 91.5 288 ALA A O 1
ATOM 2313 N N . GLY A 1 289 ? -14.883 -48.75 -15.539 1 89.81 289 GLY A N 1
ATOM 2314 C CA . GLY A 1 289 ? -16.203 -48.406 -15.031 1 89.81 289 GLY A CA 1
ATOM 2315 C C . GLY A 1 289 ? -17.312 -48.656 -16.031 1 89.81 289 GLY A C 1
ATOM 2316 O O . GLY A 1 289 ? -18.344 -49.219 -15.688 1 89.81 289 GLY A O 1
ATOM 2317 N N . ILE A 1 290 ? -17.031 -48.219 -17.25 1 91.38 290 ILE A N 1
ATOM 2318 C CA . ILE A 1 290 ? -17.984 -48.469 -18.328 1 91.38 290 ILE A CA 1
ATOM 2319 C C . ILE A 1 290 ? -18.188 -49.969 -18.516 1 91.38 290 ILE A C 1
ATOM 2321 O O . ILE A 1 290 ? -19.312 -50.438 -18.703 1 91.38 290 ILE A O 1
ATOM 2325 N N . PHE A 1 291 ? -17.156 -50.719 -18.375 1 92.31 291 PHE A N 1
ATOM 2326 C CA . PHE A 1 291 ? -17.203 -52.156 -18.5 1 92.31 291 PHE A CA 1
ATOM 2327 C C . PHE A 1 291 ? -18.062 -52.781 -17.406 1 92.31 291 PHE A C 1
ATOM 2329 O O . PHE A 1 291 ? -18.906 -53.625 -17.656 1 92.31 291 PHE A O 1
ATOM 2336 N N . VAL A 1 292 ? -17.984 -52.344 -16.156 1 92.19 292 VAL A N 1
ATOM 2337 C CA . VAL A 1 292 ? -18.75 -52.844 -15.023 1 92.19 292 VAL A CA 1
ATOM 2338 C C . VAL A 1 292 ? -20.234 -52.5 -15.203 1 92.19 292 VAL A C 1
ATOM 2340 O O . VAL A 1 292 ? -21.109 -53.344 -14.938 1 92.19 292 VAL A O 1
ATOM 2343 N N . VAL A 1 293 ? -20.469 -51.344 -15.734 1 92.5 293 VAL A N 1
ATOM 2344 C CA . VAL A 1 293 ? -21.844 -50.906 -15.969 1 92.5 293 VAL A CA 1
ATOM 2345 C C . VAL A 1 293 ? -22.453 -51.75 -17.078 1 92.5 293 VAL A C 1
ATOM 2347 O O . VAL A 1 293 ? -23.609 -52.188 -16.984 1 92.5 293 VAL A O 1
ATOM 2350 N N . CYS A 1 294 ? -21.656 -52.062 -18.125 1 92.5 294 CYS A N 1
ATOM 2351 C CA . CYS A 1 294 ? -22.141 -52.875 -19.234 1 92.5 294 CYS A CA 1
ATOM 2352 C C . CYS A 1 294 ? -22.422 -54.312 -18.781 1 92.5 294 CYS A C 1
ATOM 2354 O O . CYS A 1 294 ? -23.438 -54.875 -19.172 1 92.5 294 CYS A O 1
ATOM 2356 N N . VAL A 1 295 ? -21.672 -54.875 -17.859 1 93.06 295 VAL A N 1
ATOM 2357 C CA . VAL A 1 295 ? -21.844 -56.219 -17.312 1 93.06 295 VAL A CA 1
ATOM 2358 C C . VAL A 1 295 ? -23.078 -56.25 -16.422 1 93.06 295 VAL A C 1
ATOM 2360 O O . VAL A 1 295 ? -23.891 -57.188 -16.5 1 93.06 295 VAL A O 1
ATOM 2363 N N . ALA A 1 296 ? -23.312 -55.188 -15.672 1 92.94 296 ALA A N 1
ATOM 2364 C CA . ALA A 1 296 ? -24.484 -55.125 -14.805 1 92.94 296 ALA A CA 1
ATOM 2365 C C . ALA A 1 296 ? -25.766 -55 -15.633 1 92.94 296 ALA A C 1
ATOM 2367 O O . ALA A 1 296 ? -26.75 -55.688 -15.344 1 92.94 296 ALA A O 1
ATOM 2368 N N . LEU A 1 297 ? -25.688 -54.25 -16.734 1 91.12 297 LEU A N 1
ATOM 2369 C CA . LEU A 1 297 ? -26.828 -54.125 -17.609 1 91.12 297 LEU A CA 1
ATOM 2370 C C . LEU A 1 297 ? -27.141 -55.438 -18.328 1 91.12 297 LEU A C 1
ATOM 2372 O O . LEU A 1 297 ? -28.297 -55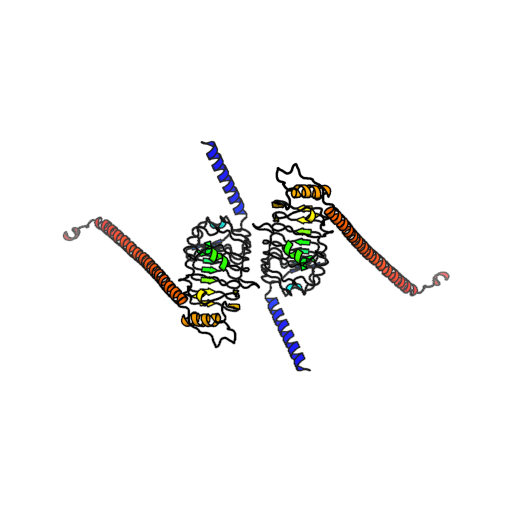.781 -18.516 1 91.12 297 LEU A O 1
ATOM 2376 N N . TYR A 1 298 ? -26.094 -56.125 -18.625 1 90.94 298 TYR A N 1
ATOM 2377 C CA . TYR A 1 298 ? -26.234 -57.438 -19.234 1 90.94 298 TYR A CA 1
ATOM 2378 C C . TYR A 1 298 ? -26.922 -58.406 -18.281 1 90.94 298 TYR A C 1
ATOM 2380 O O . TYR A 1 298 ? -27.844 -59.156 -18.688 1 90.94 298 TYR A O 1
ATOM 2388 N N . PHE A 1 299 ? -26.672 -58.375 -17 1 89.81 299 PHE A N 1
ATOM 2389 C CA . PHE A 1 299 ? -27.281 -59.281 -16.016 1 89.81 299 PHE A CA 1
ATOM 2390 C C . PHE A 1 299 ? -28.734 -58.875 -15.742 1 89.81 299 PHE A C 1
ATOM 2392 O O . PHE A 1 299 ? -29.594 -59.75 -15.578 1 89.81 299 PHE A O 1
ATOM 2399 N N . ILE A 1 300 ? -29.062 -57.656 -15.805 1 89.81 300 ILE A N 1
ATOM 2400 C CA . ILE A 1 300 ? -30.422 -57.188 -15.609 1 89.81 300 ILE A CA 1
ATOM 2401 C C . ILE A 1 300 ? -31.281 -57.594 -16.812 1 89.81 300 ILE A C 1
ATOM 2403 O O . ILE A 1 300 ? -32.406 -58.062 -16.656 1 89.81 300 ILE A O 1
ATOM 2407 N N . TYR A 1 301 ? -30.672 -57.469 -18 1 89.06 301 TYR A N 1
ATOM 2408 C CA . TYR A 1 301 ? -31.375 -57.875 -19.219 1 89.06 301 TYR A CA 1
ATOM 2409 C C . TYR A 1 301 ? -31.625 -59.375 -19.25 1 89.06 301 TYR A C 1
ATOM 2411 O O . TYR A 1 301 ? -32.719 -59.812 -19.594 1 89.06 301 TYR A O 1
ATOM 2419 N N . LYS A 1 302 ? -30.781 -60.188 -18.719 1 88.5 302 LYS A N 1
ATOM 2420 C CA . LYS A 1 302 ? -30.906 -61.656 -18.688 1 88.5 302 LYS A CA 1
ATOM 2421 C C . LYS A 1 302 ? -31.938 -62.094 -17.641 1 88.5 302 LYS A C 1
ATOM 2423 O O . LYS A 1 302 ? -32.719 -63 -17.891 1 88.5 302 LYS A O 1
ATOM 2428 N N . LYS A 1 303 ? -32.125 -61.344 -16.609 1 87.44 303 LYS A N 1
ATOM 2429 C CA . LYS A 1 303 ? -33.094 -61.656 -15.555 1 87.44 303 LYS A CA 1
ATOM 2430 C C . LYS A 1 303 ? -34.5 -61.281 -15.969 1 87.44 303 LYS A C 1
ATOM 2432 O O . LYS A 1 303 ? -35.438 -62.031 -15.711 1 87.44 303 LYS A O 1
ATOM 2437 N N . THR A 1 304 ? -34.625 -60.219 -16.734 1 86.19 304 THR A N 1
ATOM 2438 C CA . THR A 1 304 ? -35.969 -59.75 -17.156 1 86.19 304 THR A CA 1
ATOM 2439 C C . THR A 1 304 ? -36.469 -60.625 -18.297 1 86.19 304 THR A C 1
ATOM 2441 O O . THR A 1 304 ? -37.688 -60.906 -18.375 1 86.19 304 THR A O 1
ATOM 2444 N N . ASN A 1 305 ? -35.656 -61.125 -19.172 1 78.44 305 ASN A N 1
ATOM 2445 C CA . ASN A 1 305 ? -36.094 -61.938 -20.297 1 78.44 305 ASN A CA 1
ATOM 2446 C C . ASN A 1 305 ? -36.281 -63.406 -19.891 1 78.44 305 ASN A C 1
ATOM 2448 O O . ASN A 1 305 ? -36.938 -64.188 -20.609 1 78.44 305 ASN A O 1
ATOM 2452 N N . ARG A 1 306 ? -35.875 -63.844 -18.859 1 72.5 306 ARG A N 1
ATOM 2453 C CA . ARG A 1 306 ? -36.156 -65.188 -18.359 1 72.5 306 ARG A CA 1
ATOM 2454 C C . ARG A 1 306 ? -37.531 -65.25 -17.75 1 72.5 306 ARG A C 1
ATOM 2456 O O . ARG A 1 306 ? -38.156 -66.312 -17.75 1 72.5 306 ARG A O 1
ATOM 2463 N N . ILE A 1 307 ? -38.188 -64.188 -17.359 1 65.88 307 ILE A N 1
ATOM 2464 C CA . ILE A 1 307 ? -39.531 -64.25 -16.734 1 65.88 307 ILE A CA 1
ATOM 2465 C C . ILE A 1 307 ? -40.594 -64.125 -17.797 1 65.88 307 ILE A C 1
ATOM 2467 O O . ILE A 1 307 ? -41.781 -64.25 -17.5 1 65.88 307 ILE A O 1
ATOM 2471 N N . LYS A 1 308 ? -40.406 -63.812 -19.016 1 60.41 308 LYS A N 1
ATOM 2472 C CA . LYS A 1 308 ? -41.531 -63.844 -19.969 1 60.41 308 LYS A CA 1
ATOM 2473 C C . LYS A 1 308 ? -41.875 -65.312 -20.312 1 60.41 308 LYS A C 1
ATOM 2475 O O . LYS A 1 308 ? -41.031 -66.062 -20.719 1 60.41 308 LYS A O 1
ATOM 2480 N N . PRO A 1 309 ? -43.031 -65.812 -19.922 1 57.44 309 PRO A N 1
ATOM 2481 C CA . PRO A 1 309 ? -43.5 -67.188 -20.281 1 57.44 309 PRO A CA 1
ATOM 2482 C C . PRO A 1 309 ? -43.5 -67.438 -21.781 1 57.44 309 PRO A C 1
ATOM 2484 O O . PRO A 1 309 ? -43.75 -66.5 -22.562 1 57.44 309 PRO A O 1
ATOM 2487 N N . LYS A 1 310 ? -42.781 -68.375 -22.297 1 45.5 310 LYS A N 1
ATOM 2488 C CA . LYS A 1 310 ? -43.031 -68.875 -23.641 1 45.5 310 LYS A CA 1
ATOM 2489 C C . LYS A 1 310 ? -44.531 -69.125 -23.875 1 45.5 310 LYS A C 1
ATOM 2491 O O . LYS A 1 310 ? -45.156 -69.938 -23.25 1 45.5 310 LYS A O 1
ATOM 2496 N N . LYS A 1 311 ? -45.312 -68.125 -24.109 1 51.16 311 LYS A N 1
ATOM 2497 C CA . LYS A 1 311 ? -46.625 -68.438 -24.688 1 51.16 311 LYS A CA 1
ATOM 2498 C C . LYS A 1 311 ? -46.438 -69.375 -25.906 1 51.16 311 LYS A C 1
ATOM 2500 O O . LYS A 1 311 ? -45.844 -68.938 -26.906 1 51.16 311 LYS A O 1
ATOM 2505 N N . ALA A 1 312 ? -46.281 -70.938 -25.734 1 41.91 312 ALA A N 1
ATOM 2506 C CA . ALA A 1 312 ? -46.312 -72 -26.672 1 41.91 312 ALA A CA 1
ATOM 2507 C C . ALA A 1 312 ? -47.344 -71.812 -27.766 1 41.91 312 ALA A C 1
ATOM 2509 O O . ALA A 1 312 ? -48.469 -71.375 -27.484 1 41.91 312 ALA A O 1
ATOM 2510 N N . LYS A 1 313 ? -46.875 -71.625 -29 1 47.41 313 LYS A N 1
ATOM 2511 C CA . LYS A 1 313 ? -47.594 -71.688 -30.266 1 47.41 313 LYS A CA 1
ATOM 2512 C C . LYS A 1 313 ? -48.562 -72.875 -30.266 1 47.41 313 LYS A C 1
ATOM 2514 O O . LYS A 1 313 ? -48.781 -73.5 -31.312 1 47.41 313 LYS A O 1
ATOM 2519 N N . GLU A 1 314 ? -48.906 -73.438 -29.078 1 45.31 314 GLU A N 1
ATOM 2520 C CA . GLU A 1 314 ? -49.844 -74.562 -29.234 1 45.31 314 GLU A CA 1
ATOM 2521 C C . GLU A 1 314 ? -51.125 -74.125 -29.938 1 45.31 314 GLU A C 1
ATOM 2523 O O . GLU A 1 314 ? -52 -74.938 -30.266 1 45.31 314 GLU A O 1
ATOM 2528 N N . ASN A 1 315 ? -51.344 -72.75 -30.094 1 46.38 315 ASN A N 1
ATOM 2529 C CA . ASN A 1 315 ? -52.75 -72.625 -30.562 1 46.38 315 ASN A CA 1
ATOM 2530 C C . ASN A 1 315 ? -52.875 -73.125 -32 1 46.38 315 ASN A C 1
ATOM 2532 O O . ASN A 1 315 ? -54 -73.25 -32.5 1 46.38 315 ASN A O 1
ATOM 2536 N N . ASN A 1 316 ? -51.875 -72.875 -32.875 1 46.44 316 ASN A N 1
ATOM 2537 C CA . ASN A 1 316 ? -52.406 -73 -34.219 1 46.44 316 ASN A CA 1
ATOM 2538 C C . ASN A 1 316 ? -52.531 -74.438 -34.719 1 46.44 316 ASN A C 1
ATOM 2540 O O . ASN A 1 316 ? -52.75 -74.688 -35.906 1 46.44 316 ASN A O 1
ATOM 2544 N N . LEU A 1 317 ? -52.031 -75.375 -33.906 1 43.41 317 LEU A N 1
ATOM 2545 C CA . LEU A 1 317 ? -52.188 -76.688 -34.594 1 43.41 317 LEU A CA 1
ATOM 2546 C C . LEU A 1 317 ? -53.656 -77.125 -34.656 1 43.41 317 LEU A C 1
ATOM 2548 O O . LEU A 1 317 ? -53.969 -78.125 -35.281 1 43.41 317 LEU A O 1
ATOM 2552 N N . LEU A 1 318 ? -54.438 -76.5 -33.75 1 41.69 318 LEU A N 1
ATOM 2553 C CA . LEU A 1 318 ? -55.781 -77.125 -33.812 1 41.69 318 LEU A CA 1
ATOM 2554 C C . LEU A 1 318 ? -56.531 -76.625 -35.031 1 41.69 318 LEU A C 1
ATOM 2556 O O . LEU A 1 318 ? -57.656 -77.062 -35.281 1 41.69 318 LEU A O 1
ATOM 2560 N N . LEU A 1 319 ? -55.938 -75.688 -35.906 1 30.81 319 LEU A N 1
ATOM 2561 C CA . LEU A 1 319 ? -56.781 -75.75 -37.094 1 30.81 319 LEU A CA 1
ATOM 2562 C C . LEU A 1 319 ? -56.344 -76.812 -38.031 1 30.81 319 LEU A C 1
ATOM 2564 O O . LEU A 1 319 ? -55.156 -77.062 -38.219 1 30.81 319 LEU A O 1
ATOM 2568 N N . MET B 1 1 ? 16.094 32.594 -37.656 1 54.41 1 MET B N 1
ATOM 2569 C CA . MET B 1 1 ? 15.414 32.812 -36.375 1 54.41 1 MET B CA 1
ATOM 2570 C C . MET B 1 1 ? 14.016 32.188 -36.375 1 54.41 1 MET B C 1
ATOM 2572 O O . MET B 1 1 ? 13.461 31.906 -35.312 1 54.41 1 MET B O 1
ATOM 2576 N N . ASP B 1 2 ? 13.477 31.906 -37.625 1 64.06 2 ASP B N 1
ATOM 2577 C CA . ASP B 1 2 ? 12.055 31.703 -37.844 1 64.06 2 ASP B CA 1
ATOM 2578 C C . ASP B 1 2 ? 11.68 30.219 -37.656 1 64.06 2 ASP B C 1
ATOM 2580 O O . ASP B 1 2 ? 10.617 29.906 -37.125 1 64.06 2 ASP B O 1
ATOM 2584 N N . LYS B 1 3 ? 12.539 29.344 -38 1 70.81 3 LYS B N 1
ATOM 2585 C CA . LYS B 1 3 ? 12.156 27.938 -38 1 70.81 3 LYS B CA 1
ATOM 2586 C C . LYS B 1 3 ? 12.156 27.359 -36.594 1 70.81 3 LYS B C 1
ATOM 2588 O O . LYS B 1 3 ? 11.328 26.516 -36.25 1 70.81 3 LYS B O 1
ATOM 2593 N N . THR B 1 4 ? 13.016 27.797 -35.75 1 72.88 4 THR B N 1
ATOM 2594 C CA . THR B 1 4 ? 13.102 27.312 -34.375 1 72.88 4 THR B CA 1
ATOM 2595 C C . THR B 1 4 ? 11.859 27.703 -33.562 1 72.88 4 THR B C 1
ATOM 2597 O O . THR B 1 4 ? 11.367 26.938 -32.75 1 72.88 4 THR B O 1
ATOM 2600 N N . ILE B 1 5 ? 11.398 28.844 -33.906 1 76.19 5 ILE B N 1
ATOM 2601 C CA . ILE B 1 5 ? 10.188 29.312 -33.219 1 76.19 5 ILE B CA 1
ATOM 2602 C C . ILE B 1 5 ? 8.984 28.5 -33.688 1 76.19 5 ILE B C 1
ATOM 2604 O O . ILE B 1 5 ? 8.133 28.125 -32.875 1 76.19 5 ILE B O 1
ATOM 2608 N N . LEU B 1 6 ? 9.039 28.141 -34.906 1 72.38 6 LEU B N 1
ATOM 2609 C CA . LEU B 1 6 ? 7.934 27.375 -35.469 1 72.38 6 LEU B CA 1
ATOM 2610 C C . LEU B 1 6 ? 7.914 25.969 -34.875 1 72.38 6 LEU B C 1
ATOM 2612 O O . LEU B 1 6 ? 6.844 25.438 -34.594 1 72.38 6 LEU B O 1
ATOM 2616 N N . TRP B 1 7 ? 9.078 25.406 -34.656 1 77.56 7 TRP B N 1
ATOM 2617 C CA . TRP B 1 7 ? 9.172 24.062 -34.094 1 77.56 7 TRP B CA 1
ATOM 2618 C C . TRP B 1 7 ? 8.773 24.062 -32.625 1 77.56 7 TRP B C 1
ATOM 2620 O O . TRP B 1 7 ? 8.102 23.141 -32.156 1 77.56 7 TRP B O 1
ATOM 2630 N N . THR B 1 8 ? 9.031 25.078 -31.969 1 77.12 8 THR B N 1
ATOM 2631 C CA . THR B 1 8 ? 8.641 25.203 -30.578 1 77.12 8 THR B CA 1
ATOM 2632 C C . THR B 1 8 ? 7.125 25.375 -30.453 1 77.12 8 THR B C 1
ATOM 2634 O O . THR B 1 8 ? 6.496 24.766 -29.578 1 77.12 8 THR B O 1
ATOM 2637 N N . VAL B 1 9 ? 6.676 26.141 -31.359 1 75.62 9 VAL B N 1
ATOM 2638 C CA . VAL B 1 9 ? 5.23 26.359 -31.344 1 75.62 9 VAL B CA 1
ATOM 2639 C C . VAL B 1 9 ? 4.512 25.047 -31.703 1 75.62 9 VAL B C 1
ATOM 2641 O O . VAL B 1 9 ? 3.502 24.703 -31.078 1 75.62 9 VAL B O 1
ATOM 2644 N N . PHE B 1 10 ? 5.055 24.312 -32.594 1 76.94 10 PHE B N 1
ATOM 2645 C CA . PHE B 1 10 ? 4.473 23.031 -33 1 76.94 10 PHE B CA 1
ATOM 2646 C C . PHE B 1 10 ? 4.555 22.016 -31.859 1 76.94 10 PHE B C 1
ATOM 2648 O O . PHE B 1 10 ? 3.607 21.266 -31.625 1 76.94 10 PHE B O 1
ATOM 2655 N N . LEU B 1 11 ? 5.543 21.922 -31.188 1 70.81 11 LEU B N 1
ATOM 2656 C CA . LEU B 1 11 ? 5.719 21.031 -30.047 1 70.81 11 LEU B CA 1
ATOM 2657 C C . LEU B 1 11 ? 4.746 21.375 -28.922 1 70.81 11 LEU B C 1
ATOM 2659 O O . LEU B 1 11 ? 4.168 20.484 -28.297 1 70.81 11 LEU B O 1
ATOM 2663 N N . VAL B 1 12 ? 4.629 22.625 -28.703 1 73.19 12 VAL B N 1
ATOM 2664 C CA . VAL B 1 12 ? 3.701 23.062 -27.672 1 73.19 12 VAL B CA 1
ATOM 2665 C C . VAL B 1 12 ? 2.273 22.688 -28.062 1 73.19 12 VAL B C 1
ATOM 2667 O O . VAL B 1 12 ? 1.485 22.266 -27.219 1 73.19 12 VAL B O 1
ATOM 2670 N N . LEU B 1 13 ? 2.037 22.766 -29.312 1 69.12 13 LEU B N 1
ATOM 2671 C CA . LEU B 1 13 ? 0.703 22.422 -29.781 1 69.12 13 LEU B CA 1
ATOM 2672 C C . LEU B 1 13 ? 0.467 20.922 -29.672 1 69.12 13 LEU B C 1
ATOM 2674 O O . LEU B 1 13 ? -0.634 20.484 -29.312 1 69.12 13 LEU B O 1
ATOM 2678 N N . ILE B 1 14 ? 1.399 20.203 -29.875 1 69.06 14 ILE B N 1
ATOM 2679 C CA . ILE B 1 14 ? 1.272 18.75 -29.766 1 69.06 14 ILE B CA 1
ATOM 2680 C C . ILE B 1 14 ? 1.096 18.359 -28.297 1 69.06 14 ILE B C 1
ATOM 2682 O O . ILE B 1 14 ? 0.257 17.516 -27.969 1 69.06 14 ILE B O 1
ATOM 2686 N N . ILE B 1 15 ? 1.825 18.938 -27.469 1 69.12 15 ILE B N 1
ATOM 2687 C CA . ILE B 1 15 ? 1.72 18.656 -26.031 1 69.12 15 ILE B CA 1
ATOM 2688 C C . ILE B 1 15 ? 0.333 19.047 -25.531 1 69.12 15 ILE B C 1
ATOM 2690 O O . ILE B 1 15 ? -0.291 18.297 -24.766 1 69.12 15 ILE B O 1
ATOM 2694 N N . GLN B 1 16 ? -0.083 20.156 -26.031 1 66.06 16 GLN B N 1
ATOM 2695 C CA . GLN B 1 16 ? -1.413 20.594 -25.609 1 66.06 16 GLN B CA 1
ATOM 2696 C C . GLN B 1 16 ? -2.488 19.641 -26.125 1 66.06 16 GLN B C 1
ATOM 2698 O O . GLN B 1 16 ? -3.469 19.375 -25.438 1 66.06 16 GLN B O 1
ATOM 2703 N N . ASN B 1 17 ? -2.273 19.156 -27.25 1 66.25 17 ASN B N 1
ATOM 2704 C CA . ASN B 1 17 ? -3.23 18.203 -27.812 1 66.25 17 ASN B CA 1
ATOM 2705 C C . ASN B 1 17 ? -3.203 16.875 -27.062 1 66.25 17 ASN B C 1
ATOM 2707 O O . ASN B 1 17 ? -4.25 16.266 -26.828 1 66.25 17 ASN B O 1
ATOM 2711 N N . VAL B 1 18 ? -2.051 16.453 -26.719 1 66.12 18 VAL B N 1
ATOM 2712 C CA . VAL B 1 18 ? -1.93 15.203 -25.969 1 66.12 18 VAL B CA 1
ATOM 2713 C C . VAL B 1 18 ? -2.586 15.367 -24.594 1 66.12 18 VAL B C 1
ATOM 2715 O O . VAL B 1 18 ? -3.328 14.484 -24.141 1 66.12 18 VAL B O 1
ATOM 2718 N N . ILE B 1 19 ? -2.34 16.438 -24.016 1 63.12 19 ILE B N 1
ATOM 2719 C CA . ILE B 1 19 ? -2.951 16.703 -22.719 1 63.12 19 ILE B CA 1
ATOM 2720 C C . ILE B 1 19 ? -4.469 16.766 -22.859 1 63.12 19 ILE B C 1
ATOM 2722 O O . ILE B 1 19 ? -5.203 16.203 -22.047 1 63.12 19 ILE B O 1
ATOM 2726 N N . ALA B 1 20 ? -4.875 17.5 -23.844 1 65.12 20 ALA B N 1
ATOM 2727 C CA . ALA B 1 20 ? -6.309 17.625 -24.078 1 65.12 20 ALA B CA 1
ATOM 2728 C C . ALA B 1 20 ? -6.949 16.266 -24.328 1 65.12 20 ALA B C 1
ATOM 2730 O O . ALA B 1 20 ? -8.039 15.984 -23.828 1 65.12 20 ALA B O 1
ATOM 2731 N N . GLN B 1 21 ? -6.297 15.422 -25.047 1 66.62 21 GLN B N 1
ATOM 2732 C CA . GLN B 1 21 ? -6.82 14.078 -25.297 1 66.62 21 GLN B CA 1
ATOM 2733 C C . GLN B 1 21 ? -6.824 13.242 -24.031 1 66.62 21 GLN B C 1
ATOM 2735 O O . GLN B 1 21 ? -7.766 12.484 -23.781 1 66.62 21 GLN B O 1
ATOM 2740 N N . ASN B 1 22 ? -5.844 13.414 -23.219 1 70.06 22 ASN B N 1
ATOM 2741 C CA . ASN B 1 22 ? -5.781 12.695 -21.953 1 70.06 22 ASN B CA 1
ATOM 2742 C C . ASN B 1 22 ? -6.883 13.141 -21 1 70.06 22 ASN B C 1
ATOM 2744 O O . ASN B 1 22 ? -7.438 12.328 -20.25 1 70.06 22 ASN B O 1
ATOM 2748 N N . CYS B 1 23 ? -7.23 14.344 -21.172 1 75.69 23 CYS B N 1
ATOM 2749 C CA . CYS B 1 23 ? -8.25 14.875 -20.266 1 75.69 23 CYS B CA 1
ATOM 2750 C C . CYS B 1 23 ? -9.633 14.352 -20.656 1 75.69 23 CYS B C 1
ATOM 2752 O O . CYS B 1 23 ? -10.508 14.227 -19.797 1 75.69 23 CYS B O 1
ATOM 2754 N N . LYS B 1 24 ? -9.789 13.93 -21.875 1 71.56 24 LYS B N 1
ATOM 2755 C CA . LYS B 1 24 ? -11.062 13.359 -22.281 1 71.56 24 LYS B CA 1
ATOM 2756 C C . LYS B 1 24 ? -11.258 11.969 -21.688 1 71.56 24 LYS B C 1
ATOM 2758 O O . LYS B 1 24 ? -12.391 11.562 -21.406 1 71.56 24 LYS B O 1
ATOM 2763 N N . ARG B 1 25 ? -10.18 11.359 -21.297 1 78.06 25 ARG B N 1
ATOM 2764 C CA . ARG B 1 25 ? -10.266 9.984 -20.812 1 78.06 25 ARG B CA 1
ATOM 2765 C C . ARG B 1 25 ? -10.281 9.945 -19.297 1 78.06 25 ARG B C 1
ATOM 2767 O O . ARG B 1 25 ? -10.68 8.938 -18.703 1 78.06 25 ARG B O 1
ATOM 2774 N N . GLU B 1 26 ? -10.039 11.047 -18.625 1 84.19 26 GLU B N 1
ATOM 2775 C CA . GLU B 1 26 ? -10.023 11.062 -17.156 1 84.19 26 GLU B CA 1
ATOM 2776 C C . GLU B 1 26 ? -11.422 11.258 -16.594 1 84.19 26 GLU B C 1
ATOM 2778 O O . GLU B 1 26 ? -12.258 11.93 -17.203 1 84.19 26 GLU B O 1
ATOM 2783 N N . PRO B 1 27 ? -11.703 10.523 -15.492 1 85.44 27 PRO B N 1
ATOM 2784 C CA . PRO B 1 27 ? -12.984 10.766 -14.836 1 85.44 27 PRO B CA 1
ATOM 2785 C C . PRO B 1 27 ? -13.211 12.242 -14.5 1 85.44 27 PRO B C 1
ATOM 2787 O O . PRO B 1 27 ? -12.25 12.961 -14.203 1 85.44 27 PRO B O 1
ATOM 2790 N N . LYS B 1 28 ? -14.414 12.68 -14.57 1 89.88 28 LYS B N 1
ATOM 2791 C CA . LYS B 1 28 ? -14.719 14.094 -14.336 1 89.88 28 LYS B CA 1
ATOM 2792 C C . LYS B 1 28 ? -14.977 14.359 -12.859 1 89.88 28 LYS B C 1
ATOM 2794 O O . LYS B 1 28 ? -15.727 13.633 -12.211 1 89.88 28 LYS B O 1
ATOM 2799 N N . CYS B 1 29 ? -14.305 15.305 -12.359 1 94.94 29 CYS B N 1
ATOM 2800 C CA . CYS B 1 29 ? -14.508 15.758 -10.992 1 94.94 29 CYS B CA 1
ATOM 2801 C C . CYS B 1 29 ? -15.594 16.828 -10.922 1 94.94 29 CYS B C 1
ATOM 2803 O O . CYS B 1 29 ? -15.828 17.547 -11.891 1 94.94 29 CYS B O 1
ATOM 2805 N N . GLN B 1 30 ? -16.312 16.906 -9.859 1 95.25 30 GLN B N 1
ATOM 2806 C CA . GLN B 1 30 ? -17.359 17.922 -9.656 1 95.25 30 GLN B CA 1
ATOM 2807 C C . GLN B 1 30 ? -16.766 19.203 -9.086 1 95.25 30 GLN B C 1
ATOM 2809 O O . GLN B 1 30 ? -16.156 19.188 -8.016 1 95.25 30 GLN B O 1
ATOM 2814 N N . ILE B 1 31 ? -16.938 20.234 -9.883 1 95.5 31 ILE B N 1
ATOM 2815 C CA . ILE B 1 31 ? -16.438 21.516 -9.438 1 95.5 31 ILE B CA 1
ATOM 2816 C C . ILE B 1 31 ? -17.547 22.297 -8.727 1 95.5 31 ILE B C 1
ATOM 2818 O O . ILE B 1 31 ? -18.672 22.375 -9.219 1 95.5 31 ILE B O 1
ATOM 2822 N N . SER B 1 32 ? -17.25 22.766 -7.504 1 95.88 32 SER B N 1
ATOM 2823 C CA . SER B 1 32 ? -18.203 23.562 -6.723 1 95.88 32 SER B CA 1
ATOM 2824 C C . SER B 1 32 ? -17.484 24.562 -5.828 1 95.88 32 SER B C 1
ATOM 2826 O O . SER B 1 32 ? -16.266 24.75 -5.957 1 95.88 32 SER B O 1
ATOM 2828 N N . ARG B 1 33 ? -18.25 25.281 -5.082 1 93.5 33 ARG B N 1
ATOM 2829 C CA . ARG B 1 33 ? -17.719 26.203 -4.078 1 93.5 33 ARG B CA 1
ATOM 2830 C C . ARG B 1 33 ? -18.141 25.797 -2.676 1 93.5 33 ARG B C 1
ATOM 2832 O O . ARG B 1 33 ? -19.312 25.484 -2.441 1 93.5 33 ARG B O 1
ATOM 2839 N N . VAL B 1 34 ? -17.266 25.578 -1.888 1 88.62 34 VAL B N 1
ATOM 2840 C CA . VAL B 1 34 ? -17.5 25.219 -0.496 1 88.62 34 VAL B CA 1
ATOM 2841 C C . VAL B 1 34 ? -16.938 26.281 0.428 1 88.62 34 VAL B C 1
ATOM 2843 O O . VAL B 1 34 ? -15.719 26.531 0.435 1 88.62 34 VAL B O 1
ATOM 2846 N N . HIS B 1 35 ? -17.766 26.938 1.167 1 90.44 35 HIS B N 1
ATOM 2847 C CA . HIS B 1 35 ? -17.359 28.016 2.057 1 90.44 35 HIS B CA 1
ATOM 2848 C C . HIS B 1 35 ? -16.547 29.078 1.311 1 90.44 35 HIS B C 1
ATOM 2850 O O . HIS B 1 35 ? -15.484 29.484 1.773 1 90.44 35 HIS B O 1
ATOM 2856 N N . GLY B 1 36 ? -16.875 29.344 0.159 1 91.81 36 GLY B N 1
ATOM 2857 C CA . GLY B 1 36 ? -16.25 30.391 -0.632 1 91.81 36 GLY B CA 1
ATOM 2858 C C . GLY B 1 36 ? -15.039 29.922 -1.407 1 91.81 36 GLY B C 1
ATOM 2859 O O . GLY B 1 36 ? -14.508 30.656 -2.242 1 91.81 36 GLY B O 1
ATOM 2860 N N . MET B 1 37 ? -14.68 28.719 -1.191 1 95.75 37 MET B N 1
ATOM 2861 C CA . MET B 1 37 ? -13.484 28.203 -1.853 1 95.75 37 MET B CA 1
ATOM 2862 C C . MET B 1 37 ? -13.859 27.344 -3.053 1 95.75 37 MET B C 1
ATOM 2864 O O . MET B 1 37 ? -14.828 26.578 -2.998 1 95.75 37 MET B O 1
ATOM 2868 N N . LYS B 1 38 ? -13.062 27.516 -4.094 1 97 38 LYS B N 1
ATOM 2869 C CA . LYS B 1 38 ? -13.25 26.656 -5.254 1 97 38 LYS B CA 1
ATOM 2870 C C . LYS B 1 38 ? -12.805 25.219 -4.949 1 97 38 LYS B C 1
ATOM 2872 O O . LYS B 1 38 ? -11.664 25 -4.523 1 97 38 LYS B O 1
ATOM 2877 N N . SER B 1 39 ? -13.766 24.266 -5.152 1 97.5 39 SER B N 1
ATOM 2878 C CA . SER B 1 39 ? -13.5 22.891 -4.75 1 97.5 39 SER B CA 1
ATOM 2879 C C . SER B 1 39 ? -13.672 21.922 -5.922 1 97.5 39 SER B C 1
ATOM 2881 O O . SER B 1 39 ? -14.562 22.109 -6.758 1 97.5 39 SER B O 1
ATOM 2883 N N . ALA B 1 40 ? -12.742 20.953 -6 1 97.44 40 ALA B N 1
ATOM 2884 C CA . ALA B 1 40 ? -12.883 19.812 -6.914 1 97.44 40 ALA B CA 1
ATOM 2885 C C . ALA B 1 40 ? -13.109 18.516 -6.145 1 97.44 40 ALA B C 1
ATOM 2887 O O . ALA B 1 40 ? -12.227 18.047 -5.426 1 97.44 40 ALA B O 1
ATOM 2888 N N . ASP B 1 41 ? -14.297 18 -6.297 1 97.12 41 ASP B N 1
ATOM 2889 C CA . ASP B 1 41 ? -14.648 16.734 -5.672 1 97.12 41 ASP B CA 1
ATOM 2890 C C . ASP B 1 41 ? -14.398 15.562 -6.621 1 97.12 41 ASP B C 1
ATOM 2892 O O . ASP B 1 41 ? -15.164 15.336 -7.555 1 97.12 41 ASP B O 1
ATOM 2896 N N . CYS B 1 42 ? -13.32 14.828 -6.352 1 97.44 42 CYS B N 1
ATOM 2897 C CA . CYS B 1 42 ? -12.938 13.656 -7.137 1 97.44 42 CYS B CA 1
ATOM 2898 C C . CYS B 1 42 ? -13.023 12.383 -6.301 1 97.44 42 CYS B C 1
ATOM 2900 O O . CYS B 1 42 ? -12.297 11.422 -6.555 1 97.44 42 CYS B O 1
ATOM 2902 N N . PHE B 1 43 ? -13.914 12.367 -5.332 1 96.44 43 PHE B N 1
ATOM 2903 C CA . PHE B 1 43 ? -14.094 11.258 -4.406 1 96.44 43 PHE B CA 1
ATOM 2904 C C . PHE B 1 43 ? -14.516 10 -5.148 1 96.44 43 PHE B C 1
ATOM 2906 O O . PHE B 1 43 ? -15.438 10.031 -5.965 1 96.44 43 PHE B O 1
ATOM 2913 N N . ASN B 1 44 ? -13.703 8.938 -4.961 1 93.62 44 ASN B N 1
ATOM 2914 C CA . ASN B 1 44 ? -14.078 7.602 -5.414 1 93.62 44 ASN B CA 1
ATOM 2915 C C . ASN B 1 44 ? -14.359 7.578 -6.914 1 93.62 44 ASN B C 1
ATOM 2917 O O . ASN B 1 44 ? -15.406 7.098 -7.348 1 93.62 44 ASN B O 1
ATOM 2921 N N . LYS B 1 45 ? -13.375 8.062 -7.73 1 94.25 45 LYS B N 1
ATOM 2922 C CA . LYS B 1 45 ? -13.516 8.102 -9.18 1 94.25 45 LYS B CA 1
ATOM 2923 C C . LYS B 1 45 ? -12.547 7.137 -9.859 1 94.25 45 LYS B C 1
ATOM 2925 O O . LYS B 1 45 ? -12.383 7.168 -11.078 1 94.25 45 LYS B O 1
ATOM 2930 N N . ASN B 1 46 ? -11.883 6.309 -9.062 1 91.75 46 ASN B N 1
ATOM 2931 C CA . ASN B 1 46 ? -10.992 5.25 -9.523 1 91.75 46 ASN B CA 1
ATOM 2932 C C . ASN B 1 46 ? -9.773 5.816 -10.242 1 91.75 46 ASN B C 1
ATOM 2934 O O . ASN B 1 46 ? -9.297 5.23 -11.219 1 91.75 46 ASN B O 1
ATOM 2938 N N . PHE B 1 47 ? -9.359 7.02 -9.781 1 94.62 47 PHE B N 1
ATOM 2939 C CA . PHE B 1 47 ? -8.102 7.562 -10.297 1 94.62 47 PHE B CA 1
ATOM 2940 C C . PHE B 1 47 ? -6.938 6.641 -9.945 1 94.62 47 PHE B C 1
ATOM 2942 O O . PHE B 1 47 ? -6.789 6.223 -8.797 1 94.62 47 PHE B O 1
ATOM 2949 N N . ARG B 1 48 ? -6.125 6.293 -10.883 1 92.12 48 ARG B N 1
ATOM 2950 C CA . ARG B 1 48 ? -4.953 5.461 -10.633 1 92.12 48 ARG B CA 1
ATOM 2951 C C . ARG B 1 48 ? -3.682 6.305 -10.586 1 92.12 48 ARG B C 1
ATOM 2953 O O . ARG B 1 48 ? -2.646 5.852 -10.094 1 92.12 48 ARG B O 1
ATOM 2960 N N . SER B 1 49 ? -3.775 7.426 -11.211 1 92.69 49 SER B N 1
ATOM 2961 C CA . SER B 1 49 ? -2.734 8.445 -11.141 1 92.69 49 SER B CA 1
ATOM 2962 C C . SER B 1 49 ? -3.318 9.812 -10.789 1 92.69 49 SER B C 1
ATOM 2964 O O . SER B 1 49 ? -4.535 10.008 -10.867 1 92.69 49 SER B O 1
ATOM 2966 N N . PHE B 1 50 ? -2.496 10.672 -10.289 1 94.94 50 PHE B N 1
ATOM 2967 C CA . PHE B 1 50 ? -2.969 12 -9.938 1 94.94 50 PHE B CA 1
ATOM 2968 C C . PHE B 1 50 ? -3.584 12.695 -11.148 1 94.94 50 PHE B C 1
ATOM 2970 O O . PHE B 1 50 ? -3.008 12.68 -12.234 1 94.94 50 PHE B O 1
ATOM 2977 N N . PRO B 1 51 ? -4.742 13.266 -11 1 92.44 51 PRO B N 1
ATOM 2978 C CA . PRO B 1 51 ? -5.414 13.898 -12.141 1 92.44 51 PRO B CA 1
ATOM 2979 C C . PRO B 1 51 ? -4.629 15.078 -12.711 1 92.44 51 PRO B C 1
ATOM 2981 O O . PRO B 1 51 ? -4 15.828 -11.953 1 92.44 51 PRO B O 1
ATOM 2984 N N . GLN B 1 52 ? -4.723 15.227 -14.039 1 86.88 52 GLN B N 1
ATOM 2985 C CA . GLN B 1 52 ? -3.963 16.281 -14.711 1 86.88 52 GLN B CA 1
ATOM 2986 C C . GLN B 1 52 ? -4.895 17.297 -15.359 1 86.88 52 GLN B C 1
ATOM 2988 O O . GLN B 1 52 ? -4.441 18.328 -15.867 1 86.88 52 GLN B O 1
ATOM 2993 N N . CYS B 1 53 ? -6.199 17.109 -15.25 1 89.5 53 CYS B N 1
ATOM 2994 C CA . CYS B 1 53 ? -7.117 17.938 -16.031 1 89.5 53 CYS B CA 1
ATOM 2995 C C . CYS B 1 53 ? -7.973 18.812 -15.117 1 89.5 53 CYS B C 1
ATOM 2997 O O . CYS B 1 53 ? -8.922 19.453 -15.57 1 89.5 53 CYS B O 1
ATOM 2999 N N . ILE B 1 54 ? -7.688 18.781 -13.883 1 92.12 54 ILE B N 1
ATOM 3000 C CA . ILE B 1 54 ? -8.422 19.641 -12.953 1 92.12 54 ILE B CA 1
ATOM 3001 C C . ILE B 1 54 ? -7.898 21.062 -13.031 1 92.12 54 ILE B C 1
ATOM 3003 O O . ILE B 1 54 ? -6.699 21.281 -13.227 1 92.12 54 ILE B O 1
ATOM 3007 N N . THR B 1 55 ? -8.734 21.984 -12.906 1 92 55 THR B N 1
ATOM 3008 C CA . THR B 1 55 ? -8.344 23.391 -12.953 1 92 55 THR B CA 1
ATOM 3009 C C . THR B 1 55 ? -7.348 23.719 -11.852 1 92 55 THR B C 1
ATOM 3011 O O . THR B 1 55 ? -7.445 23.188 -10.742 1 92 55 THR B O 1
ATOM 3014 N N . SER B 1 56 ? -6.449 24.578 -12.141 1 93.06 56 SER B N 1
ATOM 3015 C CA . SER B 1 56 ? -5.305 24.797 -11.266 1 93.06 56 SER B CA 1
ATOM 3016 C C . SER B 1 56 ? -5.664 25.75 -10.133 1 93.06 56 SER B C 1
ATOM 3018 O O . SER B 1 56 ? -4.918 25.875 -9.156 1 93.06 56 SER B O 1
ATOM 3020 N N . ASP B 1 57 ? -6.762 26.453 -10.188 1 94.94 57 ASP B N 1
ATOM 3021 C CA . ASP B 1 57 ? -7.094 27.469 -9.195 1 94.94 57 ASP B CA 1
ATOM 3022 C C . ASP B 1 57 ? -7.969 26.906 -8.086 1 94.94 57 ASP B C 1
ATOM 3024 O O . ASP B 1 57 ? -8.602 27.641 -7.336 1 94.94 57 ASP B O 1
ATOM 3028 N N . VAL B 1 58 ? -7.988 25.562 -8.023 1 96.62 58 VAL B N 1
ATOM 3029 C CA . VAL B 1 58 ? -8.781 24.953 -6.965 1 96.62 58 VAL B CA 1
ATOM 3030 C C . VAL B 1 58 ? -8.117 25.188 -5.613 1 96.62 58 VAL B C 1
ATOM 3032 O O . VAL B 1 58 ? -6.887 25.188 -5.512 1 96.62 58 VAL B O 1
ATOM 3035 N N . GLN B 1 59 ? -8.938 25.328 -4.613 1 98.06 59 GLN B N 1
ATOM 3036 C CA . GLN B 1 59 ? -8.453 25.547 -3.25 1 98.06 59 GLN B CA 1
ATOM 3037 C C . GLN B 1 59 ? -8.688 24.312 -2.389 1 98.06 59 GLN B C 1
ATOM 3039 O O . GLN B 1 59 ? -8.008 24.109 -1.379 1 98.06 59 GLN B O 1
ATOM 3044 N N . VAL B 1 60 ? -9.719 23.562 -2.756 1 98.19 60 VAL B N 1
ATOM 3045 C CA . VAL B 1 60 ? -10.023 22.297 -2.102 1 98.19 60 VAL B CA 1
ATOM 3046 C C . VAL B 1 60 ? -10.016 21.172 -3.129 1 98.19 60 VAL B C 1
ATOM 3048 O O . VAL B 1 60 ? -10.711 21.25 -4.145 1 98.19 60 VAL B O 1
ATOM 3051 N N . LEU B 1 61 ? -9.203 20.172 -2.893 1 98.06 61 LEU B N 1
ATOM 3052 C CA . LEU B 1 61 ? -9.117 19.016 -3.789 1 98.06 61 LEU B CA 1
ATOM 3053 C C . LEU B 1 61 ? -9.328 17.719 -3.023 1 98.06 61 LEU B C 1
ATOM 3055 O O . LEU B 1 61 ? -8.516 17.359 -2.166 1 98.06 61 LEU B O 1
ATOM 3059 N N . ASP B 1 62 ? -10.453 17.062 -3.326 1 98.12 62 ASP B N 1
ATOM 3060 C CA . ASP B 1 62 ? -10.773 15.797 -2.678 1 98.12 62 ASP B CA 1
ATOM 3061 C C . ASP B 1 62 ? -10.531 14.625 -3.623 1 98.12 62 ASP B C 1
ATOM 3063 O O . ASP B 1 62 ? -11.344 14.367 -4.516 1 98.12 62 ASP B O 1
ATOM 3067 N N . LEU B 1 63 ? -9.422 13.914 -3.391 1 98.25 63 LEU B N 1
ATOM 3068 C CA . LEU B 1 63 ? -9.07 12.727 -4.16 1 98.25 63 LEU B CA 1
ATOM 3069 C C . LEU B 1 63 ? -9.117 11.477 -3.285 1 98.25 63 LEU B C 1
ATOM 3071 O O . LEU B 1 63 ? -8.383 10.516 -3.525 1 98.25 63 LEU B O 1
ATOM 3075 N N . SER B 1 64 ? -9.961 11.508 -2.258 1 97.88 64 SER B N 1
ATOM 3076 C CA . SER B 1 64 ? -10.047 10.375 -1.339 1 97.88 64 SER B CA 1
ATOM 3077 C C . SER B 1 64 ? -10.703 9.172 -2.002 1 97.88 64 SER B C 1
ATOM 3079 O O . SER B 1 64 ? -11.469 9.328 -2.963 1 97.88 64 SER B O 1
ATOM 3081 N N . GLN B 1 65 ? -10.367 8.008 -1.509 1 95.5 65 GLN B N 1
ATOM 3082 C CA . GLN B 1 65 ? -10.945 6.73 -1.917 1 95.5 65 GLN B CA 1
ATOM 3083 C C . GLN B 1 65 ? -10.742 6.488 -3.41 1 95.5 65 GLN B C 1
ATOM 3085 O O . GLN B 1 65 ? -11.695 6.184 -4.129 1 95.5 65 GLN B O 1
ATOM 3090 N N . ASN B 1 66 ? -9.531 6.699 -3.912 1 96.44 66 ASN B N 1
ATOM 3091 C CA . ASN B 1 66 ? -9.094 6.34 -5.258 1 96.44 66 ASN B CA 1
ATOM 3092 C C . ASN B 1 66 ? -7.977 5.297 -5.223 1 96.44 66 ASN B C 1
ATOM 3094 O O . ASN B 1 66 ? -7.855 4.543 -4.254 1 96.44 66 ASN B O 1
ATOM 3098 N N . ARG B 1 67 ? -7.293 5.16 -6.297 1 94.69 67 ARG B N 1
ATOM 3099 C CA . ARG B 1 67 ? -6.27 4.121 -6.379 1 94.69 67 ARG B CA 1
ATOM 3100 C C . ARG B 1 67 ? -4.934 4.703 -6.82 1 94.69 67 ARG B C 1
ATOM 3102 O O . ARG B 1 67 ? -4.211 4.086 -7.605 1 94.69 67 ARG B O 1
ATOM 3109 N N . ILE B 1 68 ? -4.711 5.863 -6.352 1 95.69 68 ILE B N 1
ATOM 3110 C CA . ILE B 1 68 ? -3.459 6.539 -6.68 1 95.69 68 ILE B CA 1
ATOM 3111 C C . ILE B 1 68 ? -2.299 5.844 -5.973 1 95.69 68 ILE B C 1
ATOM 3113 O O . ILE B 1 68 ? -2.383 5.539 -4.781 1 95.69 68 ILE B O 1
ATOM 3117 N N . ARG B 1 69 ? -1.2 5.641 -6.703 1 92.12 69 ARG B N 1
ATOM 3118 C CA . ARG B 1 69 ? -0.131 4.82 -6.141 1 92.12 69 ARG B CA 1
ATOM 3119 C C . ARG B 1 69 ? 1.094 5.664 -5.816 1 92.12 69 ARG B C 1
ATOM 3121 O O . ARG B 1 69 ? 1.894 5.301 -4.949 1 92.12 69 ARG B O 1
ATOM 3128 N N . LYS B 1 70 ? 1.239 6.719 -6.555 1 92.25 70 LYS B N 1
ATOM 3129 C CA . LYS B 1 70 ? 2.422 7.551 -6.355 1 92.25 70 LYS B CA 1
ATOM 3130 C C . LYS B 1 70 ? 2.096 9.031 -6.559 1 92.25 70 LYS B C 1
ATOM 3132 O O . LYS B 1 70 ? 1.134 9.367 -7.25 1 92.25 70 LYS B O 1
ATOM 3137 N N . LEU B 1 71 ? 2.863 9.844 -5.859 1 96 71 LEU B N 1
ATOM 3138 C CA . LEU B 1 71 ? 2.865 11.281 -6.105 1 96 71 LEU B CA 1
ATOM 3139 C C . LEU B 1 71 ? 4.211 11.734 -6.672 1 96 71 LEU B C 1
ATOM 3141 O O . LEU B 1 71 ? 5.234 11.641 -5.992 1 96 71 LEU B O 1
ATOM 3145 N N . ASP B 1 72 ? 4.102 12.242 -7.848 1 94.19 72 ASP B N 1
ATOM 3146 C CA . ASP B 1 72 ? 5.328 12.664 -8.523 1 94.19 72 ASP B CA 1
ATOM 3147 C C . ASP B 1 72 ? 5.629 14.133 -8.234 1 94.19 72 ASP B C 1
ATOM 3149 O O . ASP B 1 72 ? 4.785 14.852 -7.699 1 94.19 72 ASP B O 1
ATOM 3153 N N . LYS B 1 73 ? 6.785 14.594 -8.617 1 93.56 73 LYS B N 1
ATOM 3154 C CA . LYS B 1 73 ? 7.305 15.93 -8.352 1 93.56 73 LYS B CA 1
ATOM 3155 C C . LYS B 1 73 ? 6.387 17 -8.922 1 93.56 73 LYS B C 1
ATOM 3157 O O . LYS B 1 73 ? 6.168 18.047 -8.289 1 93.56 73 LYS B O 1
ATOM 3162 N N . ASN B 1 74 ? 5.789 16.719 -10.07 1 93.88 74 ASN B N 1
ATOM 3163 C CA . ASN B 1 74 ? 5.086 17.766 -10.789 1 93.88 74 ASN B CA 1
ATOM 3164 C C . ASN B 1 74 ? 3.574 17.656 -10.617 1 93.88 74 ASN B C 1
ATOM 3166 O O . ASN B 1 74 ? 2.824 18.516 -11.086 1 93.88 74 ASN B O 1
ATOM 3170 N N . ASP B 1 75 ? 3.129 16.656 -9.867 1 95.19 75 ASP B N 1
ATOM 3171 C CA . ASP B 1 75 ? 1.698 16.391 -9.766 1 95.19 75 ASP B CA 1
ATOM 3172 C C . ASP B 1 75 ? 0.958 17.578 -9.148 1 95.19 75 ASP B C 1
ATOM 3174 O O . ASP B 1 75 ? -0.134 17.922 -9.594 1 95.19 75 ASP B O 1
ATOM 3178 N N . LEU B 1 76 ? 1.619 18.219 -8.18 1 96.5 76 LEU B N 1
ATOM 3179 C CA . LEU B 1 76 ? 0.91 19.234 -7.41 1 96.5 76 LEU B CA 1
ATOM 3180 C C . LEU B 1 76 ? 1.42 20.625 -7.754 1 96.5 76 LEU B C 1
ATOM 3182 O O . LEU B 1 76 ? 0.917 21.625 -7.23 1 96.5 76 LEU B O 1
ATOM 3186 N N . LYS B 1 77 ? 2.342 20.781 -8.648 1 93.69 77 LYS B N 1
ATOM 3187 C CA . LYS B 1 77 ? 3.043 22.031 -8.914 1 93.69 77 LYS B CA 1
ATOM 3188 C C . LYS B 1 77 ? 2.082 23.109 -9.414 1 93.69 77 LYS B C 1
ATOM 3190 O O . LYS B 1 77 ? 2.252 24.297 -9.109 1 93.69 77 LYS B O 1
ATOM 3195 N N . ARG B 1 78 ? 1.097 22.75 -10.117 1 92.94 78 ARG B N 1
ATOM 3196 C CA . ARG B 1 78 ? 0.193 23.719 -10.734 1 92.94 78 ARG B CA 1
ATOM 3197 C C . ARG B 1 78 ? -0.851 24.203 -9.742 1 92.94 78 ARG B C 1
ATOM 3199 O O . ARG B 1 78 ? -1.536 25.203 -9.992 1 92.94 78 ARG B O 1
ATOM 3206 N N . TYR B 1 79 ? -0.975 23.562 -8.594 1 95.25 79 TYR B N 1
ATOM 3207 C CA . TYR B 1 79 ? -2.031 23.891 -7.645 1 95.25 79 TYR B CA 1
ATOM 3208 C C . TYR B 1 79 ? -1.503 24.797 -6.535 1 95.25 79 TYR B C 1
ATOM 3210 O O . TYR B 1 79 ? -1.588 24.453 -5.355 1 95.25 79 TYR B O 1
ATOM 3218 N N . GLN B 1 80 ? -1.175 25.969 -6.863 1 93.19 80 GLN B N 1
ATOM 3219 C CA . GLN B 1 80 ? -0.49 26.891 -5.957 1 93.19 80 GLN B CA 1
ATOM 3220 C C . GLN B 1 80 ? -1.454 27.453 -4.918 1 93.19 80 GLN B C 1
ATOM 3222 O O . GLN B 1 80 ? -1.028 27.922 -3.861 1 93.19 80 GLN B O 1
ATOM 3227 N N . TYR B 1 81 ? -2.709 27.375 -5.156 1 95.5 81 TYR B N 1
ATOM 3228 C CA . TYR B 1 81 ? -3.678 28 -4.258 1 95.5 81 TYR B CA 1
ATOM 3229 C C . TYR B 1 81 ? -4.359 26.953 -3.387 1 95.5 81 TYR B C 1
ATOM 3231 O O . TYR B 1 81 ? -5.285 27.266 -2.637 1 95.5 81 TYR B O 1
ATOM 3239 N N . LEU B 1 82 ? -3.836 25.734 -3.443 1 97.44 82 LEU B N 1
ATOM 3240 C CA . LEU B 1 82 ? -4.449 24.641 -2.711 1 97.44 82 LEU B CA 1
ATOM 3241 C C . LEU B 1 82 ? -4.375 24.875 -1.207 1 97.44 82 LEU B C 1
ATOM 3243 O O . LEU B 1 82 ? -3.307 25.188 -0.677 1 97.44 82 LEU B O 1
ATOM 3247 N N . LYS B 1 83 ? -5.473 24.734 -0.542 1 98.25 83 LYS B N 1
ATOM 3248 C CA . LYS B 1 83 ? -5.555 24.922 0.905 1 98.25 83 LYS B CA 1
ATOM 3249 C C . LYS B 1 83 ? -5.84 23.594 1.608 1 98.25 83 LYS B C 1
ATOM 3251 O O . LYS B 1 83 ? -5.273 23.312 2.666 1 98.25 83 LYS B O 1
ATOM 3256 N N . LEU B 1 84 ? -6.762 22.859 0.994 1 98.56 84 LEU B N 1
ATOM 3257 C CA . LEU B 1 84 ? -7.152 21.562 1.544 1 98.56 84 LEU B CA 1
ATOM 3258 C C . LEU B 1 84 ? -6.934 20.453 0.523 1 98.56 84 LEU B C 1
ATOM 3260 O O . LEU B 1 84 ? -7.457 20.516 -0.592 1 98.56 84 LEU B O 1
ATOM 3264 N N . LEU B 1 85 ? -6.133 19.438 0.901 1 98.62 85 LEU B N 1
ATOM 3265 C CA . LEU B 1 85 ? -5.855 18.312 0.01 1 98.62 85 LEU B CA 1
ATOM 3266 C C . LEU B 1 85 ? -6.16 16.984 0.697 1 98.62 85 LEU B C 1
ATOM 3268 O O . LEU B 1 85 ? -5.535 16.641 1.704 1 98.62 85 LEU B O 1
ATOM 3272 N N . TYR B 1 86 ? -7.148 16.297 0.182 1 98.69 86 TYR B N 1
ATOM 3273 C CA . TYR B 1 86 ? -7.543 14.992 0.72 1 98.69 86 TYR B CA 1
ATOM 3274 C C . TYR B 1 86 ? -7.098 13.859 -0.199 1 98.69 86 TYR B C 1
ATOM 3276 O O . TYR B 1 86 ? -7.594 13.734 -1.32 1 98.69 86 TYR B O 1
ATOM 3284 N N . LEU B 1 87 ? -6.145 13.062 0.278 1 98.62 87 LEU B N 1
ATOM 3285 C CA . LEU B 1 87 ? -5.609 11.938 -0.483 1 98.62 87 LEU B CA 1
ATOM 3286 C C . LEU B 1 87 ? -5.781 10.633 0.282 1 98.62 87 LEU B C 1
ATOM 3288 O O . LEU B 1 87 ? -5.129 9.633 -0.032 1 98.62 87 LEU B O 1
ATOM 3292 N N . ASN B 1 88 ? -6.672 10.625 1.268 1 98.12 88 ASN B N 1
ATOM 3293 C CA . ASN B 1 88 ? -6.82 9.445 2.111 1 98.12 88 ASN B CA 1
ATOM 3294 C C . ASN B 1 88 ? -7.457 8.289 1.35 1 98.12 88 ASN B C 1
ATOM 3296 O O . ASN B 1 88 ? -8.195 8.5 0.385 1 98.12 88 ASN B O 1
ATOM 3300 N N . ASP B 1 89 ? -7.152 7.09 1.8 1 95.88 89 ASP B N 1
ATOM 3301 C CA . ASP B 1 89 ? -7.746 5.855 1.299 1 95.88 89 ASP B CA 1
ATOM 3302 C C . ASP B 1 89 ? -7.414 5.641 -0.176 1 95.88 89 ASP B C 1
ATOM 3304 O O . ASP B 1 89 ? -8.312 5.43 -0.996 1 95.88 89 ASP B O 1
ATOM 3308 N N . ASN B 1 90 ? -6.215 5.824 -0.512 1 96.25 90 ASN B N 1
ATOM 3309 C CA . ASN B 1 90 ? -5.582 5.426 -1.766 1 96.25 90 ASN B CA 1
ATOM 3310 C C . ASN B 1 90 ? -4.57 4.305 -1.553 1 96.25 90 ASN B C 1
ATOM 3312 O O . ASN B 1 90 ? -4.621 3.602 -0.542 1 96.25 90 ASN B O 1
ATOM 3316 N N . VAL B 1 91 ? -3.736 4.043 -2.539 1 92.31 91 VAL B N 1
ATOM 3317 C CA . VAL B 1 91 ? -2.688 3.031 -2.441 1 92.31 91 VAL B CA 1
ATOM 3318 C C . VAL B 1 91 ? -1.319 3.693 -2.592 1 92.31 91 VAL B C 1
ATOM 3320 O O . VAL B 1 91 ? -0.455 3.189 -3.314 1 92.31 91 VAL B O 1
ATOM 3323 N N . ILE B 1 92 ? -1.202 4.836 -1.968 1 93.88 92 ILE B N 1
ATOM 3324 C CA . ILE B 1 92 ? 0.033 5.59 -2.15 1 93.88 92 ILE B CA 1
ATOM 3325 C C . ILE B 1 92 ? 1.174 4.906 -1.403 1 93.88 92 ILE B C 1
ATOM 3327 O O . ILE B 1 92 ? 1.102 4.715 -0.187 1 93.88 92 ILE B O 1
ATOM 3331 N N . VAL B 1 93 ? 2.141 4.598 -2.168 1 88.44 93 VAL B N 1
ATOM 3332 C CA . VAL B 1 93 ? 3.287 3.9 -1.596 1 88.44 93 VAL B CA 1
ATOM 3333 C C . VAL B 1 93 ? 4.496 4.832 -1.563 1 88.44 93 VAL B C 1
ATOM 3335 O O . VAL B 1 93 ? 5.363 4.703 -0.698 1 88.44 93 VAL B O 1
ATOM 3338 N N . GLN B 1 94 ? 4.438 5.762 -2.535 1 89.12 94 GLN B N 1
ATOM 3339 C CA . GLN B 1 94 ? 5.609 6.625 -2.66 1 89.12 94 GLN B CA 1
ATOM 3340 C C . GLN B 1 94 ? 5.203 8.062 -2.967 1 89.12 94 GLN B C 1
ATOM 3342 O O . GLN B 1 94 ? 4.293 8.297 -3.766 1 89.12 94 GLN B O 1
ATOM 3347 N N . ILE B 1 95 ? 5.957 8.914 -2.291 1 94.5 95 ILE B N 1
ATOM 3348 C CA . ILE B 1 95 ? 5.812 10.344 -2.549 1 94.5 95 ILE B CA 1
ATOM 3349 C C . ILE B 1 95 ? 7.176 10.945 -2.867 1 94.5 95 ILE B C 1
ATOM 3351 O O . ILE B 1 95 ? 8.133 10.766 -2.113 1 94.5 95 ILE B O 1
ATOM 3355 N N . HIS B 1 96 ? 7.195 11.586 -3.965 1 94.88 96 HIS B N 1
ATOM 3356 C CA . HIS B 1 96 ? 8.445 12.25 -4.332 1 94.88 96 HIS B CA 1
ATOM 3357 C C . HIS B 1 96 ? 8.844 13.281 -3.291 1 94.88 96 HIS B C 1
ATOM 3359 O O . HIS B 1 96 ? 7.988 13.969 -2.727 1 94.88 96 HIS B O 1
ATOM 3365 N N . GLU B 1 97 ? 10.102 13.555 -3.094 1 94.06 97 GLU B N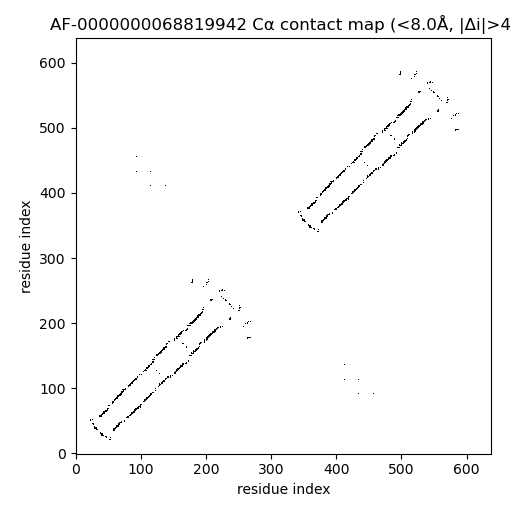 1
ATOM 3366 C CA . GLU B 1 97 ? 10.641 14.43 -2.057 1 94.06 97 GLU B CA 1
ATOM 3367 C C . GLU B 1 97 ? 10.148 15.859 -2.232 1 94.06 97 GLU B C 1
ATOM 3369 O O . GLU B 1 97 ? 9.93 16.578 -1.251 1 94.06 97 GLU B O 1
ATOM 3374 N N . ASP B 1 98 ? 9.922 16.234 -3.553 1 95.94 98 ASP B N 1
ATOM 3375 C CA . ASP B 1 98 ? 9.555 17.625 -3.85 1 95.94 98 ASP B CA 1
ATOM 3376 C C . ASP B 1 98 ? 8.094 17.719 -4.273 1 95.94 98 ASP B C 1
ATOM 3378 O O . ASP B 1 98 ? 7.68 18.719 -4.871 1 95.94 98 ASP B O 1
ATOM 3382 N N . ALA B 1 99 ? 7.34 16.703 -3.943 1 96.81 99 ALA B N 1
ATOM 3383 C CA . ALA B 1 99 ? 5.961 16.641 -4.426 1 96.81 99 ALA B CA 1
ATOM 3384 C C . ALA B 1 99 ? 5.141 17.828 -3.91 1 96.81 99 ALA B C 1
ATOM 3386 O O . ALA B 1 99 ? 4.242 18.312 -4.598 1 96.81 99 ALA B O 1
ATOM 3387 N N . PHE B 1 100 ? 5.527 18.328 -2.73 1 97.25 100 PHE B N 1
ATOM 3388 C CA . PHE B 1 100 ? 4.699 19.359 -2.1 1 97.25 100 PHE B CA 1
ATOM 3389 C C . PHE B 1 100 ? 5.363 20.719 -2.197 1 97.25 100 PHE B C 1
ATOM 3391 O O . PHE B 1 100 ? 4.938 21.672 -1.537 1 97.25 100 PHE B O 1
ATOM 3398 N N . GLU B 1 101 ? 6.359 20.812 -3 1 96 101 GLU B N 1
ATOM 3399 C CA . GLU B 1 101 ? 7.051 22.094 -3.174 1 96 101 GLU B CA 1
ATOM 3400 C C . GLU B 1 101 ? 6.113 23.156 -3.73 1 96 101 GLU B C 1
ATOM 3402 O O . GLU B 1 101 ? 5.348 22.891 -4.66 1 96 101 GLU B O 1
ATOM 3407 N N . GLY B 1 102 ? 6.105 24.328 -3.105 1 94.81 102 GLY B N 1
ATOM 3408 C CA . GLY B 1 102 ? 5.352 25.453 -3.631 1 94.81 102 GLY B CA 1
ATOM 3409 C C . GLY B 1 102 ? 3.934 25.531 -3.1 1 94.81 102 GLY B C 1
ATOM 3410 O O . GLY B 1 102 ? 3.201 26.469 -3.396 1 94.81 102 GLY B O 1
ATOM 3411 N N . LEU B 1 103 ? 3.529 24.547 -2.262 1 97.12 103 LEU B N 1
ATOM 3412 C CA . LEU B 1 103 ? 2.178 24.578 -1.711 1 97.12 103 LEU B CA 1
ATOM 3413 C C . LEU B 1 103 ? 2.125 25.422 -0.443 1 97.12 103 LEU B C 1
ATOM 3415 O O . LEU B 1 103 ? 1.764 24.922 0.625 1 97.12 103 LEU B O 1
ATOM 3419 N N . ASN B 1 104 ? 2.24 26.703 -0.625 1 96.56 104 ASN B N 1
ATOM 3420 C CA . ASN B 1 104 ? 2.402 27.641 0.489 1 96.56 104 ASN B CA 1
ATOM 3421 C C . ASN B 1 104 ? 1.075 27.906 1.189 1 96.56 104 ASN B C 1
ATOM 3423 O O . ASN B 1 104 ? 1.054 28.344 2.344 1 96.56 104 ASN B O 1
ATOM 3427 N N . ASP B 1 105 ? -0.006 27.609 0.54 1 97.06 105 ASP B N 1
ATOM 3428 C CA . ASP B 1 105 ? -1.307 27.922 1.121 1 97.06 105 ASP B CA 1
ATOM 3429 C C . ASP B 1 105 ? -1.936 26.703 1.769 1 97.06 105 ASP B C 1
ATOM 3431 O O . ASP B 1 105 ? -2.986 26.797 2.404 1 97.06 105 ASP B O 1
ATOM 3435 N N . LEU B 1 106 ? -1.277 25.531 1.66 1 98.25 106 LEU B N 1
ATOM 3436 C CA . LEU B 1 106 ? -1.852 24.297 2.16 1 98.25 106 LEU B CA 1
ATOM 3437 C C . LEU B 1 106 ? -1.974 24.328 3.68 1 98.25 106 LEU B C 1
ATOM 3439 O O . LEU B 1 106 ? -0.983 24.531 4.383 1 98.25 106 LEU B O 1
ATOM 3443 N N . THR B 1 107 ? -3.197 24.078 4.129 1 98.19 107 THR B N 1
ATOM 3444 C CA . THR B 1 107 ? -3.449 24.156 5.562 1 98.19 107 THR B CA 1
ATOM 3445 C C . THR B 1 107 ? -3.738 22.766 6.129 1 98.19 107 THR B C 1
ATOM 3447 O O . THR B 1 107 ? -3.508 22.516 7.312 1 98.19 107 THR B O 1
ATOM 3450 N N . SER B 1 108 ? -4.305 21.953 5.27 1 98.75 108 SER B N 1
ATOM 3451 C CA . SER B 1 108 ? -4.652 20.594 5.695 1 98.75 108 SER B CA 1
ATOM 3452 C C . SER B 1 108 ? -4.277 19.578 4.633 1 98.75 108 SER B C 1
ATOM 3454 O O . SER B 1 108 ? -4.52 19.781 3.445 1 98.75 108 SER B O 1
ATOM 3456 N N . LEU B 1 109 ? -3.648 18.531 5.105 1 98.81 109 LEU B N 1
ATOM 3457 C CA . LEU B 1 109 ? -3.223 17.438 4.238 1 98.81 109 LEU B CA 1
ATOM 3458 C C . LEU B 1 109 ? -3.602 16.078 4.844 1 98.81 109 LEU B C 1
ATOM 3460 O O . LEU B 1 109 ? -3.207 15.773 5.969 1 98.81 109 LEU B O 1
ATOM 3464 N N . ASP B 1 110 ? -4.422 15.359 4.145 1 98.81 110 ASP B N 1
ATOM 3465 C CA . ASP B 1 110 ? -4.828 14.031 4.605 1 98.81 110 ASP B CA 1
ATOM 3466 C C . ASP B 1 110 ? -4.191 12.938 3.76 1 98.81 110 ASP B C 1
ATOM 3468 O O . ASP B 1 110 ? -4.551 12.75 2.596 1 98.81 110 ASP B O 1
ATOM 3472 N N . LEU B 1 111 ? -3.242 12.227 4.336 1 98.44 111 LEU B N 1
ATOM 3473 C CA . LEU B 1 111 ? -2.557 11.109 3.691 1 98.44 111 LEU B CA 1
ATOM 3474 C C . LEU B 1 111 ? -2.846 9.805 4.418 1 98.44 111 LEU B C 1
ATOM 3476 O O . LEU B 1 111 ? -2.076 8.844 4.309 1 98.44 111 LEU B O 1
ATOM 3480 N N . SER B 1 112 ? -3.963 9.766 5.164 1 97.62 112 SER B N 1
ATOM 3481 C CA . SER B 1 112 ? -4.273 8.586 5.965 1 97.62 112 SER B CA 1
ATOM 3482 C C . SER B 1 112 ? -4.762 7.438 5.086 1 97.62 112 SER B C 1
ATOM 3484 O O . SER B 1 112 ? -5.137 7.648 3.93 1 97.62 112 SER B O 1
ATOM 3486 N N . LEU B 1 113 ? -4.707 6.234 5.641 1 94.88 113 LEU B N 1
ATOM 3487 C CA . LEU B 1 113 ? -5.23 5.039 4.988 1 94.88 113 LEU B CA 1
ATOM 3488 C C . LEU B 1 113 ? -4.582 4.832 3.625 1 94.88 113 LEU B C 1
ATOM 3490 O O . LEU B 1 113 ? -5.277 4.668 2.619 1 94.88 113 LEU B O 1
ATOM 3494 N N . ASN B 1 114 ? -3.311 4.977 3.559 1 95.12 114 ASN B N 1
ATOM 3495 C CA . ASN B 1 114 ? -2.467 4.625 2.422 1 95.12 114 ASN B CA 1
ATOM 3496 C C . ASN B 1 114 ? -1.453 3.545 2.785 1 95.12 114 ASN B C 1
ATOM 3498 O O . ASN B 1 114 ? -1.688 2.748 3.695 1 95.12 114 ASN B O 1
ATOM 3502 N N . ALA B 1 115 ? -0.411 3.389 1.959 1 90.81 115 ALA B N 1
ATOM 3503 C CA . ALA B 1 115 ? 0.623 2.391 2.225 1 90.81 115 ALA B CA 1
ATOM 3504 C C . ALA B 1 115 ? 2.002 3.039 2.301 1 90.81 115 ALA B C 1
ATOM 3506 O O . ALA B 1 115 ? 2.977 2.508 1.761 1 90.81 115 ALA B O 1
ATOM 3507 N N . LEU B 1 116 ? 2.047 4.133 3.014 1 91.19 116 LEU B N 1
ATOM 3508 C CA . LEU B 1 116 ? 3.287 4.895 3.096 1 91.19 116 LEU B CA 1
ATOM 3509 C C . LEU B 1 116 ? 4.23 4.285 4.125 1 91.19 116 LEU B C 1
ATOM 3511 O O . LEU B 1 116 ? 3.797 3.863 5.199 1 91.19 116 LEU B O 1
ATOM 3515 N N . ASN B 1 117 ? 5.461 4.223 3.734 1 85.75 117 ASN B N 1
ATOM 3516 C CA . ASN B 1 117 ? 6.48 3.859 4.715 1 85.75 117 ASN B CA 1
ATOM 3517 C C . ASN B 1 117 ? 7.391 5.039 5.039 1 85.75 117 ASN B C 1
ATOM 3519 O O . ASN B 1 117 ? 8.164 4.988 5.996 1 85.75 117 ASN B O 1
ATOM 3523 N N . LYS B 1 118 ? 7.227 6.059 4.211 1 88.25 118 LYS B N 1
ATOM 3524 C CA . LYS B 1 118 ? 8.016 7.273 4.398 1 88.25 118 LYS B CA 1
ATOM 3525 C C . LYS B 1 118 ? 7.227 8.508 3.965 1 88.25 118 LYS B C 1
ATOM 3527 O O . LYS B 1 118 ? 6.398 8.438 3.055 1 88.25 118 LYS B O 1
ATOM 3532 N N . VAL B 1 119 ? 7.527 9.562 4.605 1 92.5 119 VAL B N 1
ATOM 3533 C CA . VAL B 1 119 ? 6.938 10.844 4.25 1 92.5 119 VAL B CA 1
ATOM 3534 C C . VAL B 1 119 ? 8.047 11.859 3.969 1 92.5 119 VAL B C 1
ATOM 3536 O O . VAL B 1 119 ? 9.008 11.961 4.73 1 92.5 119 VAL B O 1
ATOM 3539 N N . PRO B 1 120 ? 7.938 12.531 2.879 1 93.94 120 PRO B N 1
ATOM 3540 C CA . PRO B 1 120 ? 8.969 13.539 2.6 1 93.94 120 PRO B CA 1
ATOM 3541 C C . PRO B 1 120 ? 9.047 14.617 3.678 1 93.94 120 PRO B C 1
ATOM 3543 O O . PRO B 1 120 ? 8.016 15.109 4.141 1 93.94 120 PRO B O 1
ATOM 3546 N N . PRO B 1 121 ? 10.258 15.023 3.971 1 93.5 121 PRO B N 1
ATOM 3547 C CA . PRO B 1 121 ? 10.445 16.031 5.023 1 93.5 121 PRO B CA 1
ATOM 3548 C C . PRO B 1 121 ? 9.766 17.359 4.707 1 93.5 121 PRO B C 1
ATOM 3550 O O . PRO B 1 121 ? 9.352 18.078 5.621 1 93.5 121 PRO B O 1
ATOM 3553 N N . LEU B 1 122 ? 9.617 17.656 3.514 1 93.94 122 LEU B N 1
ATOM 3554 C CA . LEU B 1 122 ? 9.055 18.922 3.074 1 93.94 122 LEU B CA 1
ATOM 3555 C C . LEU B 1 122 ? 7.652 19.125 3.631 1 93.94 122 LEU B C 1
ATOM 3557 O O . LEU B 1 122 ? 7.207 20.25 3.82 1 93.94 122 LEU B O 1
ATOM 3561 N N . VAL B 1 123 ? 6.969 18.047 3.896 1 95.19 123 VAL B N 1
ATOM 3562 C CA . VAL B 1 123 ? 5.605 18.109 4.41 1 95.19 123 VAL B CA 1
ATOM 3563 C C . VAL B 1 123 ? 5.594 18.859 5.746 1 95.19 123 VAL B C 1
ATOM 3565 O O . VAL B 1 123 ? 4.629 19.547 6.066 1 95.19 123 VAL B O 1
ATOM 3568 N N . PHE B 1 124 ? 6.719 18.797 6.434 1 95.25 124 PHE B N 1
ATOM 3569 C CA . PHE B 1 124 ? 6.824 19.391 7.754 1 95.25 124 PHE B CA 1
ATOM 3570 C C . PHE B 1 124 ? 7.387 20.812 7.66 1 95.25 124 PHE B C 1
ATOM 3572 O O . PHE B 1 124 ? 7.688 21.438 8.68 1 95.25 124 PHE B O 1
ATOM 3579 N N . GLN B 1 125 ? 7.492 21.281 6.453 1 94.38 125 GLN B N 1
ATOM 3580 C CA . GLN B 1 125 ? 8.094 22.594 6.25 1 94.38 125 GLN B CA 1
ATOM 3581 C C . GLN B 1 125 ? 7.148 23.516 5.473 1 94.38 125 GLN B C 1
ATOM 3583 O O . GLN B 1 125 ? 7.551 24.578 5.02 1 94.38 125 GLN B O 1
ATOM 3588 N N . LEU B 1 126 ? 5.953 23.062 5.332 1 96.19 126 LEU B N 1
ATOM 3589 C CA . LEU B 1 126 ? 4.957 23.875 4.652 1 96.19 126 LEU B CA 1
ATOM 3590 C C . LEU B 1 126 ? 4.5 25.031 5.543 1 96.19 126 LEU B C 1
ATOM 3592 O O . LEU B 1 126 ? 4.047 24.812 6.668 1 96.19 126 LEU B O 1
ATOM 3596 N N . PRO B 1 127 ? 4.535 26.281 5.082 1 95.94 127 PRO B N 1
ATOM 3597 C CA . PRO B 1 127 ? 4.441 27.469 5.953 1 95.94 127 PRO B CA 1
ATOM 3598 C C . PRO B 1 127 ? 3.061 27.625 6.586 1 95.94 127 PRO B C 1
ATOM 3600 O O . PRO B 1 127 ? 2.916 28.297 7.602 1 95.94 127 PRO B O 1
ATOM 3603 N N . ASN B 1 128 ? 2.041 26.953 6.023 1 96.44 128 ASN B N 1
ATOM 3604 C CA . ASN B 1 128 ? 0.708 27.188 6.57 1 96.44 128 ASN B CA 1
ATOM 3605 C C . ASN B 1 128 ? 0.027 25.875 6.953 1 96.44 128 ASN B C 1
ATOM 3607 O O . ASN B 1 128 ? -1.161 25.859 7.277 1 96.44 128 ASN B O 1
ATOM 3611 N N . LEU B 1 129 ? 0.776 24.766 6.961 1 97.88 129 LEU B N 1
ATOM 3612 C CA . LEU B 1 129 ? 0.175 23.469 7.25 1 97.88 129 LEU B CA 1
ATOM 3613 C C . LEU B 1 129 ? -0.171 23.344 8.727 1 97.88 129 LEU B C 1
ATOM 3615 O O . LEU B 1 129 ? 0.721 23.328 9.578 1 97.88 129 LEU B O 1
ATOM 3619 N N . LYS B 1 130 ? -1.421 23.188 8.992 1 97.94 130 LYS B N 1
ATOM 3620 C CA . LYS B 1 130 ? -1.902 23.141 10.367 1 97.94 130 LYS B CA 1
ATOM 3621 C C . LYS B 1 130 ? -2.32 21.734 10.758 1 97.94 130 LYS B C 1
ATOM 3623 O O . LYS B 1 130 ? -2.229 21.344 11.93 1 97.94 130 LYS B O 1
ATOM 3628 N N . THR B 1 131 ? -2.844 21.031 9.797 1 98.75 131 THR B N 1
ATOM 3629 C CA . THR B 1 131 ? -3.383 19.703 10.078 1 98.75 131 THR B CA 1
ATOM 3630 C C . THR B 1 131 ? -2.773 18.672 9.141 1 98.75 131 THR B C 1
ATOM 3632 O O . THR B 1 131 ? -2.779 18.844 7.918 1 98.75 131 THR B O 1
ATOM 3635 N N . LEU B 1 132 ? -2.197 17.609 9.742 1 98.5 132 LEU B N 1
ATOM 3636 C CA . LEU B 1 132 ? -1.582 16.531 8.984 1 98.5 132 LEU B CA 1
ATOM 3637 C C . LEU B 1 132 ? -2.064 15.172 9.484 1 98.5 132 LEU B C 1
ATOM 3639 O O . LEU B 1 132 ? -1.886 14.836 10.656 1 98.5 132 LEU B O 1
ATOM 3643 N N . TYR B 1 133 ? -2.742 14.438 8.625 1 98.69 133 TYR B N 1
ATOM 3644 C CA . TYR B 1 133 ? -3.215 13.094 8.961 1 98.69 133 TYR B CA 1
ATOM 3645 C C . TYR B 1 133 ? -2.35 12.031 8.289 1 98.69 133 TYR B C 1
ATOM 3647 O O . TYR B 1 133 ? -2.289 11.953 7.062 1 98.69 133 TYR B O 1
ATOM 3655 N N . LEU B 1 134 ? -1.701 11.242 9.062 1 97.56 134 LEU B N 1
ATOM 3656 C CA . LEU B 1 134 ? -0.832 10.188 8.547 1 97.56 134 LEU B CA 1
ATOM 3657 C C . LEU B 1 134 ? -1.253 8.828 9.086 1 97.56 134 LEU B C 1
ATOM 3659 O O . LEU B 1 134 ? -0.543 7.836 8.898 1 97.56 134 LEU B O 1
ATOM 3663 N N . GLY B 1 135 ? -2.426 8.781 9.68 1 96.38 135 GLY B N 1
ATOM 3664 C CA . GLY B 1 135 ? -2.867 7.57 10.344 1 96.38 135 GLY B CA 1
ATOM 3665 C C . GLY B 1 135 ? -3.127 6.426 9.383 1 96.38 135 GLY B C 1
ATOM 3666 O O . GLY B 1 135 ? -3.367 6.648 8.195 1 96.38 135 GLY B O 1
ATOM 3667 N N . HIS B 1 136 ? -3.045 5.223 9.914 1 93.06 136 HIS B N 1
ATOM 3668 C CA . HIS B 1 136 ? -3.426 4 9.219 1 93.06 136 HIS B CA 1
ATOM 3669 C C . HIS B 1 136 ? -2.562 3.779 7.977 1 93.06 136 HIS B C 1
ATOM 3671 O O . HIS B 1 136 ? -3.072 3.396 6.922 1 93.06 136 HIS B O 1
ATOM 3677 N N . ASN B 1 137 ? -1.355 4.17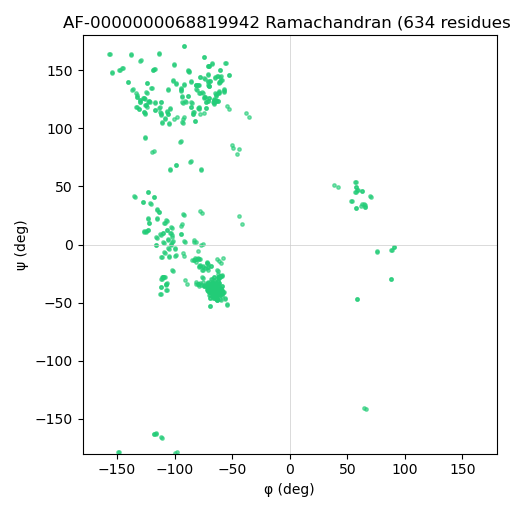2 8.023 1 91.88 137 ASN B N 1
ATOM 3678 C CA . ASN B 1 137 ? -0.348 3.809 7.035 1 91.88 137 ASN B CA 1
ATOM 3679 C C . ASN B 1 137 ? 0.512 2.643 7.512 1 91.88 137 ASN B C 1
ATOM 3681 O O . ASN B 1 137 ? 0.189 1.995 8.508 1 91.88 137 ASN B O 1
ATOM 3685 N N . MET B 1 138 ? 1.502 2.332 6.547 1 79.25 138 MET B N 1
ATOM 3686 C CA . MET B 1 138 ? 2.305 1.142 6.809 1 79.25 138 MET B CA 1
ATOM 3687 C C . MET B 1 138 ? 3.668 1.52 7.379 1 79.25 138 MET B C 1
ATOM 3689 O O . MET B 1 138 ? 4.543 1.985 6.648 1 79.25 138 MET B O 1
ATOM 3693 N N . ASN B 1 139 ? 3.85 1.258 8.656 1 79.62 139 ASN B N 1
ATOM 3694 C CA . ASN B 1 139 ? 5.137 1.379 9.328 1 79.62 139 ASN B CA 1
ATOM 3695 C C . ASN B 1 139 ? 5.879 2.643 8.898 1 79.62 139 ASN B C 1
ATOM 3697 O O . ASN B 1 139 ? 7.047 2.582 8.508 1 79.62 139 ASN B O 1
ATOM 3701 N N . ILE B 1 140 ? 5.211 3.74 8.93 1 87.06 140 ILE B N 1
ATOM 3702 C CA . ILE B 1 140 ? 5.844 5.012 8.594 1 87.06 140 ILE B CA 1
ATOM 3703 C C . ILE B 1 140 ? 6.938 5.328 9.609 1 87.06 140 ILE B C 1
ATOM 3705 O O . ILE B 1 140 ? 6.715 5.242 10.82 1 87.06 140 ILE B O 1
ATOM 3709 N N . ASN B 1 141 ? 8.047 5.613 9.094 1 87.19 141 ASN B N 1
ATOM 3710 C CA . ASN B 1 141 ? 9.125 6.062 9.969 1 87.19 141 ASN B CA 1
ATOM 3711 C C . ASN B 1 141 ? 9.195 7.586 10.023 1 87.19 141 ASN B C 1
ATOM 3713 O O . ASN B 1 141 ? 10 8.203 9.32 1 87.19 141 ASN B O 1
ATOM 3717 N N . ILE B 1 142 ? 8.5 8.102 10.883 1 89.56 142 ILE B N 1
ATOM 3718 C CA . ILE B 1 142 ? 8.406 9.555 11.008 1 89.56 142 ILE B CA 1
ATOM 3719 C C . ILE B 1 142 ? 9.688 10.109 11.609 1 89.56 142 ILE B C 1
ATOM 3721 O O . ILE B 1 142 ? 10.133 11.203 11.242 1 89.56 142 ILE B O 1
ATOM 3725 N N . ALA B 1 143 ? 10.312 9.367 12.555 1 89.19 143 ALA B N 1
ATOM 3726 C CA . ALA B 1 143 ? 11.547 9.812 13.203 1 89.19 143 ALA B CA 1
ATOM 3727 C C . ALA B 1 143 ? 12.641 10.062 12.172 1 89.19 143 ALA B C 1
ATOM 3729 O O . ALA B 1 143 ? 13.336 11.086 12.234 1 89.19 143 ALA B O 1
ATOM 3730 N N . ASP B 1 144 ? 12.68 9.219 11.266 1 87.25 144 ASP B N 1
ATOM 3731 C CA . ASP B 1 144 ? 13.672 9.359 10.203 1 87.25 144 ASP B CA 1
ATOM 3732 C C . ASP B 1 144 ? 13.375 10.578 9.328 1 87.25 144 ASP B C 1
ATOM 3734 O O . ASP B 1 144 ? 14.297 11.297 8.93 1 87.25 144 ASP B O 1
ATOM 3738 N N . SER B 1 145 ? 12.133 10.805 9.062 1 86.06 145 SER B N 1
ATOM 3739 C CA . SER B 1 145 ? 11.727 11.945 8.242 1 86.06 145 SER B CA 1
ATOM 3740 C C . SER B 1 145 ? 12.055 13.266 8.93 1 86.06 145 SER B C 1
ATOM 3742 O O . SER B 1 145 ? 12.508 14.211 8.281 1 86.06 145 SER B O 1
ATOM 3744 N N . LEU B 1 146 ? 11.922 13.266 10.156 1 88 146 LEU B N 1
ATOM 3745 C CA . LEU B 1 146 ? 12.141 14.492 10.914 1 88 146 LEU B CA 1
ATOM 3746 C C . LEU B 1 146 ? 13.633 14.719 11.156 1 88 146 LEU B C 1
ATOM 3748 O O . LEU B 1 146 ? 14.078 15.867 11.266 1 88 146 LEU B O 1
ATOM 3752 N N . GLU B 1 147 ? 14.391 13.641 11.328 1 82.12 147 GLU B N 1
ATOM 3753 C CA . GLU B 1 147 ? 15.836 13.773 11.508 1 82.12 147 GLU B CA 1
ATOM 3754 C C . GLU B 1 147 ? 16.5 14.406 10.289 1 82.12 147 GLU B C 1
ATOM 3756 O O . GLU B 1 147 ? 17.438 15.188 10.422 1 82.12 147 GLU B O 1
ATOM 3761 N N . SER B 1 148 ? 15.891 14.055 9.242 1 75.75 148 SER B N 1
ATOM 3762 C CA . SER B 1 148 ? 16.422 14.586 7.992 1 75.75 148 SER B CA 1
ATOM 3763 C C . SER B 1 148 ? 16.078 16.062 7.812 1 75.75 148 SER B C 1
ATOM 3765 O O . SER B 1 148 ? 16.812 16.812 7.18 1 75.75 148 SER B O 1
ATOM 3767 N N . SER B 1 149 ? 14.922 16.531 8.258 1 70.38 149 SER B N 1
ATOM 3768 C CA . SER B 1 149 ? 14.43 17.891 8.086 1 70.38 149 SER B CA 1
ATOM 3769 C C . SER B 1 149 ? 15.016 18.828 9.148 1 70.38 149 SER B C 1
ATOM 3771 O O . SER B 1 149 ? 14.945 20.047 9.016 1 70.38 149 SER B O 1
ATOM 3773 N N . LYS B 1 150 ? 15.844 18.375 9.984 1 65.31 150 LYS B N 1
ATOM 3774 C CA . LYS B 1 150 ? 16.453 19.109 11.102 1 65.31 150 LYS B CA 1
ATOM 3775 C C . LYS B 1 150 ? 15.391 19.656 12.047 1 65.31 150 LYS B C 1
ATOM 3777 O O . LYS B 1 150 ? 15.531 19.547 13.266 1 65.31 150 LYS B O 1
ATOM 3782 N N . SER B 1 151 ? 14.219 20.359 11.445 1 78.5 151 SER B N 1
ATOM 3783 C CA . SER B 1 151 ? 13.188 20.922 12.305 1 78.5 151 SER B CA 1
ATOM 3784 C C . SER B 1 151 ? 11.852 21.016 11.578 1 78.5 151 SER B C 1
ATOM 3786 O O . SER B 1 151 ? 11.812 21.016 10.344 1 78.5 151 SER B O 1
ATOM 3788 N N . ILE B 1 152 ? 10.789 20.859 12.359 1 90 152 ILE B N 1
ATOM 3789 C CA . ILE B 1 152 ? 9.445 21.125 11.852 1 90 152 ILE B CA 1
ATOM 3790 C C . ILE B 1 152 ? 9.195 22.625 11.844 1 90 152 ILE B C 1
ATOM 3792 O O . ILE B 1 152 ? 9.289 23.281 12.875 1 90 152 ILE B O 1
ATOM 3796 N N . SER B 1 153 ? 8.977 23.156 10.656 1 91.75 153 SER B N 1
ATOM 3797 C CA . SER B 1 153 ? 8.734 24.594 10.547 1 91.75 153 SER B CA 1
ATOM 3798 C C . SER B 1 153 ? 7.258 24.891 10.289 1 91.75 153 SER B C 1
ATOM 3800 O O . SER B 1 153 ? 6.812 26.031 10.414 1 91.75 153 SER B O 1
ATOM 3802 N N . SER B 1 154 ? 6.52 23.859 9.992 1 94.81 154 SER B N 1
ATOM 3803 C CA . SER B 1 154 ? 5.086 24.047 9.781 1 94.81 154 SER B CA 1
ATOM 3804 C C . SER B 1 154 ? 4.363 24.344 11.086 1 94.81 154 SER B C 1
ATOM 3806 O O . SER B 1 154 ? 4.711 23.797 12.133 1 94.81 154 SER B O 1
ATOM 3808 N N . PRO B 1 155 ? 3.416 25.25 11.016 1 94.62 155 PRO B N 1
ATOM 3809 C CA . PRO B 1 155 ? 2.635 25.547 12.219 1 94.62 155 PRO B CA 1
ATOM 3810 C C . PRO B 1 155 ? 1.585 24.484 12.516 1 94.62 155 PRO B C 1
ATOM 3812 O O . PRO B 1 155 ? 0.396 24.797 12.625 1 94.62 155 PRO B O 1
ATOM 3815 N N . LEU B 1 156 ? 1.999 23.266 12.812 1 96.81 156 LEU B N 1
ATOM 3816 C CA . LEU B 1 156 ? 1.109 22.141 13.008 1 96.81 156 LEU B CA 1
ATOM 3817 C C . LEU B 1 156 ? 0.3 22.281 14.297 1 96.81 156 LEU B C 1
ATOM 3819 O O . LEU B 1 156 ? 0.863 22.547 15.359 1 96.81 156 LEU B O 1
ATOM 3823 N N . ALA B 1 157 ? -0.978 22.188 14.117 1 97.81 157 ALA B N 1
ATOM 3824 C CA . ALA B 1 157 ? -1.88 22.219 15.266 1 97.81 157 ALA B CA 1
ATOM 3825 C C . ALA B 1 157 ? -2.453 20.844 15.555 1 97.81 157 ALA B C 1
ATOM 3827 O O . ALA B 1 157 ? -2.732 20.5 16.703 1 97.81 157 ALA B O 1
ATOM 3828 N N . ASN B 1 158 ? -2.66 20.078 14.531 1 98.62 158 ASN B N 1
ATOM 3829 C CA . ASN B 1 158 ? -3.215 18.734 14.633 1 98.62 158 ASN B CA 1
ATOM 3830 C C . ASN B 1 158 ? -2.371 17.719 13.859 1 98.62 158 ASN B C 1
ATOM 3832 O O . ASN B 1 158 ? -2.141 17.891 12.656 1 98.62 158 ASN B O 1
ATOM 3836 N N . LEU B 1 159 ? -1.919 16.719 14.555 1 98.38 159 LEU B N 1
ATOM 3837 C CA . LEU B 1 159 ? -1.099 15.68 13.945 1 98.38 159 LEU B CA 1
ATOM 3838 C C . LEU B 1 159 ? -1.631 14.297 14.297 1 98.38 159 LEU B C 1
ATOM 3840 O O . LEU B 1 159 ? -1.843 13.984 15.469 1 98.38 159 LEU B O 1
ATOM 3844 N N . ASP B 1 160 ? -1.898 13.523 13.305 1 98.25 160 ASP B N 1
ATOM 3845 C CA . ASP B 1 160 ? -2.424 12.18 13.508 1 98.25 160 ASP B CA 1
ATOM 3846 C C . ASP B 1 160 ? -1.406 11.125 13.086 1 98.25 160 ASP B C 1
ATOM 3848 O O . ASP B 1 160 ? -1.094 10.992 11.906 1 98.25 160 ASP B O 1
ATOM 3852 N N . LEU B 1 161 ? -0.932 10.398 14.016 1 96.69 161 LEU B N 1
ATOM 3853 C CA . LEU B 1 161 ? -0.009 9.289 13.805 1 96.69 161 LEU B CA 1
ATOM 3854 C C . LEU B 1 161 ? -0.598 7.984 14.336 1 96.69 161 LEU B C 1
ATOM 3856 O O . LEU B 1 161 ? 0.118 7.164 14.914 1 96.69 161 LEU B O 1
ATOM 3860 N N . SER B 1 162 ? -1.916 7.836 14.195 1 96.19 162 SER B N 1
ATOM 3861 C CA . SER B 1 162 ? -2.596 6.66 14.727 1 96.19 162 SER B CA 1
ATOM 3862 C C . SER B 1 162 ? -2.422 5.461 13.797 1 96.19 162 SER B C 1
ATOM 3864 O O . SER B 1 162 ? -2.443 5.605 12.578 1 96.19 162 SER B O 1
ATOM 3866 N N . PHE B 1 163 ? -2.154 4.277 14.305 1 92.38 163 PHE B N 1
ATOM 3867 C CA . PHE B 1 163 ? -2.102 3.004 13.602 1 92.38 163 PHE B CA 1
ATOM 3868 C C . PHE B 1 163 ? -1.09 3.055 12.461 1 92.38 163 PHE B C 1
ATOM 3870 O O . PHE B 1 163 ? -1.398 2.67 11.336 1 92.38 163 PHE B O 1
ATOM 3877 N N . ILE B 1 164 ? 0.134 3.547 12.805 1 91.75 164 ILE B N 1
ATOM 3878 C CA . ILE B 1 164 ? 1.135 3.652 11.75 1 91.75 164 ILE B CA 1
ATOM 3879 C C . ILE B 1 164 ? 2.178 2.549 11.914 1 91.75 164 ILE B C 1
ATOM 3881 O O . ILE B 1 164 ? 3.168 2.508 11.188 1 91.75 164 ILE B O 1
ATOM 3885 N N . SER B 1 165 ? 2.002 1.728 12.812 1 85.62 165 SER B N 1
ATOM 3886 C CA . SER B 1 165 ? 2.906 0.603 13.023 1 85.62 165 SER B CA 1
ATOM 3887 C C . SER B 1 165 ? 2.176 -0.729 12.891 1 85.62 165 SER B C 1
ATOM 3889 O O . SER B 1 165 ? 1.004 -0.839 13.258 1 85.62 165 SER B O 1
ATOM 3891 N N . ASP B 1 166 ? 2.781 -1.628 12.18 1 75.06 166 ASP B N 1
ATOM 3892 C CA . ASP B 1 166 ? 2.191 -2.957 12.055 1 75.06 166 ASP B CA 1
ATOM 3893 C C . ASP B 1 166 ? 3.182 -4.039 12.469 1 75.06 166 ASP B C 1
ATOM 3895 O O . ASP B 1 166 ? 3.863 -4.625 11.625 1 75.06 166 ASP B O 1
ATOM 3899 N N . GLY B 1 167 ? 3.17 -4.422 13.688 1 72.06 167 GLY B N 1
ATOM 3900 C CA . GLY B 1 167 ? 4.004 -5.5 14.203 1 72.06 167 GLY B CA 1
ATOM 3901 C C . GLY B 1 167 ? 5.367 -5.027 14.672 1 72.06 167 GLY B C 1
ATOM 3902 O O . GLY B 1 167 ? 6.004 -5.68 15.5 1 72.06 167 GLY B O 1
ATOM 3903 N N . ILE B 1 168 ? 5.891 -3.99 14.094 1 76.5 168 ILE B N 1
ATOM 3904 C CA . ILE B 1 168 ? 7.176 -3.445 14.516 1 76.5 168 ILE B CA 1
ATOM 3905 C C . ILE B 1 168 ? 6.973 -2.076 15.156 1 76.5 168 ILE B C 1
ATOM 3907 O O . ILE B 1 168 ? 6.379 -1.18 14.555 1 76.5 168 ILE B O 1
ATOM 3911 N N . PRO B 1 169 ? 7.426 -1.993 16.375 1 88.25 169 PRO B N 1
ATOM 3912 C CA . PRO B 1 169 ? 7.262 -0.691 17.016 1 88.25 169 PRO B CA 1
ATOM 3913 C C . PRO B 1 169 ? 7.984 0.433 16.281 1 88.25 169 PRO B C 1
ATOM 3915 O O . PRO B 1 169 ? 9.086 0.227 15.758 1 88.25 169 PRO B O 1
ATOM 3918 N N . ALA B 1 170 ? 7.387 1.508 16.219 1 88 170 ALA B N 1
ATOM 3919 C CA . ALA B 1 170 ? 7.992 2.699 15.625 1 88 170 ALA B CA 1
ATOM 3920 C C . ALA B 1 170 ? 8.781 3.488 16.672 1 88 170 ALA B C 1
ATOM 3922 O O . ALA B 1 170 ? 8.469 3.436 17.859 1 88 170 ALA B O 1
ATOM 3923 N N . VAL B 1 171 ? 9.812 4.164 16.25 1 89.44 171 VAL B N 1
ATOM 3924 C CA . VAL B 1 171 ? 10.539 5.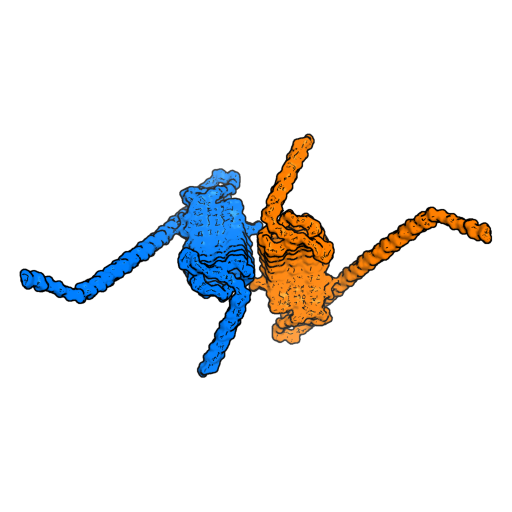078 17.125 1 89.44 171 VAL B CA 1
ATOM 3925 C C . VAL B 1 171 ? 9.719 6.348 17.344 1 89.44 171 VAL B C 1
ATOM 3927 O O . VAL B 1 171 ? 9.234 6.953 16.375 1 89.44 171 VAL B O 1
ATOM 3930 N N . PHE B 1 172 ? 9.523 6.637 18.562 1 92.5 172 PHE B N 1
ATOM 3931 C CA . PHE B 1 172 ? 8.789 7.867 18.828 1 92.5 172 PHE B CA 1
ATOM 3932 C C . PHE B 1 172 ? 9.562 9.086 18.344 1 92.5 172 PHE B C 1
ATOM 3934 O O . PHE B 1 172 ? 10.727 9.273 18.719 1 92.5 172 PHE B O 1
ATOM 3941 N N . PRO B 1 173 ? 8.953 9.844 17.516 1 92.31 173 PRO B N 1
ATOM 3942 C CA . PRO B 1 173 ? 9.695 10.93 16.875 1 92.31 173 PRO B CA 1
ATOM 3943 C C . PRO B 1 173 ? 9.977 12.094 17.812 1 92.31 173 PRO B C 1
ATOM 3945 O O . PRO B 1 173 ? 9.164 12.391 18.688 1 92.31 173 PRO B O 1
ATOM 3948 N N . ASP B 1 174 ? 11.156 12.68 17.656 1 92.19 174 ASP B N 1
ATOM 3949 C CA . ASP B 1 174 ? 11.453 13.953 18.297 1 92.19 174 ASP B CA 1
ATOM 3950 C C . ASP B 1 174 ? 10.906 15.117 17.484 1 92.19 174 ASP B C 1
ATOM 3952 O O . ASP B 1 174 ? 11.508 15.523 16.484 1 92.19 174 ASP B O 1
ATOM 3956 N N . PHE B 1 175 ? 9.883 15.688 17.938 1 92.06 175 PHE B N 1
ATOM 3957 C CA . PHE B 1 175 ? 9.195 16.734 17.188 1 92.06 175 PHE B CA 1
ATOM 3958 C C . PHE B 1 175 ? 9.922 18.062 17.328 1 92.06 175 PHE B C 1
ATOM 3960 O O . PHE B 1 175 ? 9.656 19.016 16.578 1 92.06 175 PHE B O 1
ATOM 3967 N N . GLY B 1 176 ? 10.82 18.125 18.219 1 91.12 176 GLY B N 1
ATOM 3968 C CA . GLY B 1 176 ? 11.398 19.422 18.516 1 91.12 176 GLY B CA 1
ATOM 3969 C C . GLY B 1 176 ? 10.398 20.391 19.141 1 91.12 176 GLY B C 1
ATOM 3970 O O . GLY B 1 176 ? 9.617 20.016 20.016 1 91.12 176 GLY B O 1
ATOM 3971 N N . ASN B 1 177 ? 10.508 21.641 18.734 1 91.44 177 ASN B N 1
ATOM 3972 C CA . ASN B 1 177 ? 9.594 22.656 19.234 1 91.44 177 ASN B CA 1
ATOM 3973 C C . ASN B 1 177 ? 8.375 22.812 18.344 1 91.44 177 ASN B C 1
ATOM 3975 O O . ASN B 1 177 ? 8.484 23.312 17.219 1 91.44 177 ASN B O 1
ATOM 3979 N N . LEU B 1 178 ? 7.281 22.375 18.859 1 94.88 178 LEU B N 1
ATOM 3980 C CA . LEU B 1 178 ? 6 22.547 18.188 1 94.88 178 LEU B CA 1
ATOM 3981 C C . LEU B 1 178 ? 5.039 23.359 19.031 1 94.88 178 LEU B C 1
ATOM 3983 O O . LEU B 1 178 ? 4.078 22.828 19.594 1 94.88 178 LEU B O 1
ATOM 3987 N N . PRO B 1 179 ? 5.23 24.641 18.984 1 95.44 179 PRO B N 1
ATOM 3988 C CA . PRO B 1 179 ? 4.523 25.484 19.953 1 95.44 179 PRO B CA 1
ATOM 3989 C C . PRO B 1 179 ? 3.027 25.578 19.656 1 95.44 179 PRO B C 1
ATOM 3991 O O . PRO B 1 179 ? 2.252 26 20.531 1 95.44 179 PRO B O 1
ATOM 3994 N N . LEU B 1 180 ? 2.613 25.203 18.484 1 95.75 180 LEU B N 1
ATOM 3995 C CA . LEU B 1 180 ? 1.211 25.391 18.125 1 95.75 180 LEU B CA 1
ATOM 3996 C C . LEU B 1 180 ? 0.449 24.078 18.156 1 95.75 180 LEU B C 1
ATOM 3998 O O . LEU B 1 180 ? -0.772 24.062 17.984 1 95.75 180 LEU B O 1
ATOM 4002 N N . LEU B 1 181 ? 1.144 22.953 18.422 1 97.69 181 LEU B N 1
ATOM 4003 C CA . LEU B 1 181 ? 0.484 21.656 18.406 1 97.69 181 LEU B CA 1
ATOM 4004 C C . LEU B 1 181 ? -0.543 21.562 19.531 1 97.69 181 LEU B C 1
ATOM 4006 O O . LEU B 1 181 ? -0.202 21.719 20.703 1 97.69 181 LEU B O 1
ATOM 4010 N N . PHE B 1 182 ? -1.689 21.312 19.094 1 98 182 PHE B N 1
ATOM 4011 C CA . PHE B 1 182 ? -2.82 21.297 20.016 1 98 182 PHE B CA 1
ATOM 4012 C C . PHE B 1 182 ? -3.301 19.875 20.266 1 98 182 PHE B C 1
ATOM 4014 O O . PHE B 1 182 ? -3.65 19.516 21.391 1 98 182 PHE B O 1
ATOM 4021 N N . GLN B 1 183 ? -3.287 19.109 19.219 1 98.69 183 GLN B N 1
ATOM 4022 C CA . GLN B 1 183 ? -3.77 17.734 19.297 1 98.69 183 GLN B CA 1
ATOM 4023 C C . GLN B 1 183 ? -2.793 16.781 18.625 1 98.69 183 GLN B C 1
ATOM 4025 O O . GLN B 1 183 ? -2.34 17.031 17.5 1 98.69 183 GLN B O 1
ATOM 4030 N N . LEU B 1 184 ? -2.438 15.695 19.359 1 98.31 184 LEU B N 1
ATOM 4031 C CA . LEU B 1 184 ? -1.593 14.625 18.859 1 98.31 184 LEU B CA 1
ATOM 4032 C C . LEU B 1 184 ? -2.268 13.266 19.031 1 98.31 184 LEU B C 1
ATOM 4034 O O . LEU B 1 184 ? -2.65 12.906 20.156 1 98.31 184 LEU B O 1
ATOM 4038 N N . ASN B 1 185 ? -2.486 12.586 17.953 1 98.44 185 ASN B N 1
ATOM 4039 C CA . ASN B 1 185 ? -3.109 11.266 18.016 1 98.44 185 ASN B CA 1
ATOM 4040 C C . ASN B 1 185 ? -2.1 10.156 17.75 1 98.44 185 ASN B C 1
ATOM 4042 O O . ASN B 1 185 ? -1.562 10.047 16.656 1 98.44 185 ASN B O 1
ATOM 4046 N N . ILE B 1 186 ? -1.838 9.344 18.719 1 96.44 186 ILE B N 1
ATOM 4047 C CA . ILE B 1 186 ? -0.901 8.234 18.562 1 96.44 186 ILE B CA 1
ATOM 4048 C C . ILE B 1 186 ? -1.597 6.918 18.891 1 96.44 186 ILE B C 1
ATOM 4050 O O . ILE B 1 186 ? -0.938 5.922 19.188 1 96.44 186 ILE B O 1
ATOM 4054 N N . SER B 1 187 ? -2.926 6.938 18.797 1 95.94 187 SER B N 1
ATOM 4055 C CA . SER B 1 187 ? -3.717 5.77 19.172 1 95.94 187 SER B CA 1
ATOM 4056 C C . SER B 1 187 ? -3.367 4.562 18.297 1 95.94 187 SER B C 1
ATOM 4058 O O . SER B 1 187 ? -3.139 4.703 17.094 1 95.94 187 SER B O 1
ATOM 4060 N N . GLY B 1 188 ? -3.285 3.414 18.875 1 92.94 188 GLY B N 1
ATOM 4061 C CA . GLY B 1 188 ? -3.127 2.158 18.156 1 92.94 188 GLY B CA 1
ATOM 4062 C C . GLY B 1 188 ? -1.72 1.942 17.625 1 92.94 188 GLY B C 1
ATOM 4063 O O . GLY B 1 188 ? -1.429 0.909 17.031 1 92.94 188 GLY B O 1
ATOM 4064 N N . THR B 1 189 ? -0.861 2.926 17.766 1 92.56 189 THR B N 1
ATOM 4065 C CA . THR B 1 189 ? 0.521 2.812 17.312 1 92.56 189 THR B CA 1
ATOM 4066 C C . THR B 1 189 ? 1.42 2.305 18.438 1 92.56 189 THR B C 1
ATOM 4068 O O . THR B 1 189 ? 1.262 2.699 19.594 1 92.56 189 THR B O 1
ATOM 4071 N N . GLU B 1 190 ? 2.303 1.399 18.094 1 90.94 190 GLU B N 1
ATOM 4072 C CA . GLU B 1 190 ? 3.32 0.938 19.031 1 90.94 190 GLU B CA 1
ATOM 4073 C C . GLU B 1 190 ? 4.609 1.743 18.891 1 90.94 190 GLU B C 1
ATOM 4075 O O . GLU B 1 190 ? 5.211 1.775 17.812 1 90.94 190 GLU B O 1
ATOM 4080 N N . PHE B 1 191 ? 4.98 2.334 19.984 1 90.69 191 PHE B N 1
ATOM 4081 C CA . PHE B 1 191 ? 6.184 3.154 19.922 1 90.69 191 PHE B CA 1
ATOM 4082 C C . PHE B 1 191 ? 7.25 2.611 20.875 1 90.69 191 PHE B C 1
ATOM 4084 O O . PHE B 1 191 ? 6.926 1.983 21.891 1 90.69 191 PHE B O 1
ATOM 4091 N N . GLU B 1 192 ? 8.453 2.861 20.453 1 90.56 192 GLU B N 1
ATOM 4092 C CA . GLU B 1 192 ? 9.586 2.586 21.344 1 90.56 192 GLU B CA 1
ATOM 4093 C C . GLU B 1 192 ? 10.344 3.863 21.672 1 90.56 192 GLU B C 1
ATOM 4095 O O . GLU B 1 192 ? 10.203 4.875 20.984 1 90.56 192 GLU B O 1
ATOM 4100 N N . ASN B 1 193 ? 10.977 3.889 22.891 1 89.75 193 ASN B N 1
ATOM 4101 C CA . ASN B 1 193 ? 11.906 4.934 23.312 1 89.75 193 ASN B CA 1
ATOM 4102 C C . ASN B 1 193 ? 11.188 6.254 23.578 1 89.75 193 ASN B C 1
ATOM 4104 O O . ASN B 1 193 ? 11.648 7.312 23.141 1 89.75 193 ASN B O 1
ATOM 4108 N N . MET B 1 194 ? 10.117 6.125 24.156 1 92.19 194 MET B N 1
ATOM 4109 C CA . MET B 1 194 ? 9.406 7.34 24.547 1 92.19 194 MET B CA 1
ATOM 4110 C C . MET B 1 194 ? 9.969 7.918 25.844 1 92.19 194 MET B C 1
ATOM 4112 O O . MET B 1 194 ? 10.266 7.176 26.781 1 92.19 194 MET B O 1
ATOM 4116 N N . SER B 1 195 ? 10.211 9.195 25.875 1 91.69 195 SER B N 1
ATOM 4117 C CA . SER B 1 195 ? 10.75 9.891 27.047 1 91.69 195 SER B CA 1
ATOM 4118 C C . SER B 1 195 ? 10.047 11.219 27.266 1 91.69 195 SER B C 1
ATOM 4120 O O . SER B 1 195 ? 9.375 11.742 26.375 1 91.69 195 SER B O 1
ATOM 4122 N N . PRO B 1 196 ? 10.195 11.758 28.438 1 92.38 196 PRO B N 1
ATOM 4123 C CA . PRO B 1 196 ? 9.57 13.047 28.719 1 92.38 196 PRO B CA 1
ATOM 4124 C C . PRO B 1 196 ? 10.07 14.164 27.812 1 92.38 196 PRO B C 1
ATOM 4126 O O . PRO B 1 196 ? 9.32 15.094 27.5 1 92.38 196 PRO B O 1
ATOM 4129 N N . SER B 1 197 ? 11.281 14.023 27.359 1 93.06 197 SER B N 1
ATOM 4130 C CA . SER B 1 197 ? 11.883 15.055 26.531 1 93.06 197 SER B CA 1
ATOM 4131 C C . SER B 1 197 ? 11.117 15.234 25.234 1 93.06 197 SER B C 1
ATOM 4133 O O . SER B 1 197 ? 11.133 16.312 24.641 1 93.06 197 SER B O 1
ATOM 4135 N N . HIS B 1 198 ? 10.398 14.195 24.844 1 93.62 198 HIS B N 1
ATOM 4136 C CA . HIS B 1 198 ? 9.641 14.242 23.594 1 93.62 198 HIS B CA 1
ATOM 4137 C C . HIS B 1 198 ? 8.438 15.172 23.719 1 93.62 198 HIS B C 1
ATOM 4139 O O . HIS B 1 198 ? 7.891 15.617 22.703 1 93.62 198 HIS B O 1
ATOM 4145 N N . PHE B 1 199 ? 8.078 15.492 24.922 1 96 199 PHE B N 1
ATOM 4146 C CA . PHE B 1 199 ? 6.871 16.281 25.141 1 96 199 PHE B CA 1
ATOM 4147 C C . PHE B 1 199 ? 7.219 17.703 25.578 1 96 199 PHE B C 1
ATOM 4149 O O . PHE B 1 199 ? 6.348 18.562 25.641 1 96 199 PHE B O 1
ATOM 4156 N N . ALA B 1 200 ? 8.477 17.906 25.812 1 95.56 200 ALA B N 1
ATOM 4157 C CA . ALA B 1 200 ? 8.922 19.203 26.344 1 95.56 200 ALA B CA 1
ATOM 4158 C C . ALA B 1 200 ? 8.68 20.312 25.328 1 95.56 200 ALA B C 1
ATOM 4160 O O . ALA B 1 200 ? 8.367 21.453 25.719 1 95.56 200 ALA B O 1
ATOM 4161 N N . GLY B 1 201 ? 8.734 20 24.078 1 95.12 201 GLY B N 1
ATOM 4162 C CA . GLY B 1 201 ? 8.562 21.016 23.047 1 95.12 201 GLY B CA 1
ATOM 4163 C C . GLY B 1 201 ? 7.125 21.172 22.594 1 95.12 201 GLY B C 1
ATOM 4164 O O . GLY B 1 201 ? 6.828 21.984 21.719 1 95.12 201 GLY B O 1
ATOM 4165 N N . LEU B 1 202 ? 6.203 20.453 23.188 1 97.25 202 LEU B N 1
ATOM 4166 C CA . LEU B 1 202 ? 4.781 20.484 22.859 1 97.25 202 LEU B CA 1
ATOM 4167 C C . LEU B 1 202 ? 4.004 21.281 23.906 1 97.25 202 LEU B C 1
ATOM 4169 O O . LEU B 1 202 ? 3.068 20.75 24.516 1 97.25 202 LEU B O 1
ATOM 4173 N N . CYS B 1 203 ? 4.297 22.594 24.016 1 96.81 203 CYS B N 1
ATOM 4174 C CA . CYS B 1 203 ? 3.889 23.391 25.156 1 96.81 203 CYS B CA 1
ATOM 4175 C C . CYS B 1 203 ? 2.418 23.781 25.047 1 96.81 203 CYS B C 1
ATOM 4177 O O . CYS B 1 203 ? 1.819 24.234 26.031 1 96.81 203 CYS B O 1
ATOM 4179 N N . ASN B 1 204 ? 1.788 23.594 23.875 1 96.94 204 ASN B N 1
ATOM 4180 C CA . ASN B 1 204 ? 0.374 23.922 23.734 1 96.94 204 ASN B CA 1
ATOM 4181 C C . ASN B 1 204 ? -0.483 22.656 23.594 1 96.94 204 ASN B C 1
ATOM 4183 O O . ASN B 1 204 ? -1.675 22.75 23.297 1 96.94 204 ASN B O 1
ATOM 4187 N N . LEU B 1 205 ? 0.119 21.531 23.812 1 98.12 205 LEU B N 1
ATOM 4188 C CA . LEU B 1 205 ? -0.589 20.266 23.672 1 98.12 205 LEU B CA 1
ATOM 4189 C C . LEU B 1 205 ? -1.723 20.156 24.688 1 98.12 205 LEU B C 1
ATOM 4191 O O . LEU B 1 205 ? -1.494 20.281 25.891 1 98.12 205 LEU B O 1
ATOM 4195 N N . LYS B 1 206 ? -2.916 19.938 24.188 1 98.31 206 LYS B N 1
ATOM 4196 C CA . LYS B 1 206 ? -4.074 19.797 25.062 1 98.31 206 LYS B CA 1
ATOM 4197 C C . LYS B 1 206 ? -4.609 18.375 25.047 1 98.31 206 LYS B C 1
ATOM 4199 O O . LYS B 1 206 ? -5.055 17.859 26.078 1 98.31 206 LYS B O 1
ATOM 4204 N N . TYR B 1 207 ? -4.527 17.812 23.859 1 98.44 207 TYR B N 1
ATOM 4205 C CA . TYR B 1 207 ? -5.082 16.469 23.719 1 98.44 207 TYR B CA 1
ATOM 4206 C C . TYR B 1 207 ? -4.035 15.508 23.172 1 98.44 207 TYR B C 1
ATOM 4208 O O . TYR B 1 207 ? -3.533 15.688 22.062 1 98.44 207 TYR B O 1
ATOM 4216 N N . LEU B 1 208 ? -3.732 14.484 23.938 1 98.19 208 LEU B N 1
ATOM 4217 C CA . LEU B 1 208 ? -2.963 13.328 23.5 1 98.19 208 LEU B CA 1
ATOM 4218 C C . LEU B 1 208 ? -3.84 12.086 23.438 1 98.19 208 LEU B C 1
ATOM 4220 O O . LEU B 1 208 ? -4.195 11.523 24.484 1 98.19 208 LEU B O 1
ATOM 4224 N N . HIS B 1 209 ? -4.188 11.711 22.25 1 98 209 HIS B N 1
ATOM 4225 C CA . HIS B 1 209 ? -4.949 10.477 22.078 1 98 209 HIS B CA 1
ATOM 4226 C C . HIS B 1 209 ? -4.027 9.258 22.031 1 98 209 HIS B C 1
ATOM 4228 O O . HIS B 1 209 ? -3.244 9.109 21.094 1 98 209 HIS B O 1
ATOM 4234 N N . ASN B 1 210 ? -4.082 8.445 22.984 1 96 210 ASN B N 1
ATOM 4235 C CA . ASN B 1 210 ? -3.178 7.305 23.078 1 96 210 ASN B CA 1
ATOM 4236 C C . ASN B 1 210 ? -3.922 6.027 23.453 1 96 210 ASN B C 1
ATOM 4238 O O . ASN B 1 210 ? -3.426 5.223 24.25 1 96 210 ASN B O 1
ATOM 4242 N N . GLU B 1 211 ? -5.07 5.891 22.844 1 93 211 GLU B N 1
ATOM 4243 C CA . GLU B 1 211 ? -5.828 4.668 23.078 1 93 211 GLU B CA 1
ATOM 4244 C C . GLU B 1 211 ? -5.16 3.465 22.422 1 93 211 GLU B C 1
ATOM 4246 O O . GLU B 1 211 ? -4.648 3.568 21.297 1 93 211 GLU B O 1
ATOM 4251 N N . ASN B 1 212 ? -5.082 2.297 23.125 1 87.5 212 ASN B N 1
ATOM 4252 C CA . ASN B 1 212 ? -4.543 1.043 22.609 1 87.5 212 ASN B CA 1
ATOM 4253 C C . ASN B 1 212 ? -3.107 1.206 22.125 1 87.5 212 ASN B C 1
ATOM 4255 O O . ASN B 1 212 ? -2.732 0.649 21.094 1 87.5 212 ASN B O 1
ATOM 4259 N N . THR B 1 213 ? -2.451 2.059 22.75 1 86.06 213 THR B N 1
ATOM 4260 C CA . THR B 1 213 ? -1.05 2.268 22.406 1 86.06 213 THR B CA 1
ATOM 4261 C C . THR B 1 213 ? -0.141 1.439 23.312 1 86.06 213 THR B C 1
ATOM 4263 O O . THR B 1 213 ? -0.421 1.277 24.5 1 86.06 213 THR B O 1
ATOM 4266 N N . THR B 1 214 ? 0.788 0.771 22.688 1 78.56 214 THR B N 1
ATOM 4267 C CA . THR B 1 214 ? 1.828 0.098 23.453 1 78.56 214 THR B CA 1
ATOM 4268 C C . THR B 1 214 ? 3.148 0.857 23.359 1 78.56 214 THR B C 1
ATOM 4270 O O . THR B 1 214 ? 3.52 1.333 22.281 1 78.56 214 THR B O 1
ATOM 4273 N N . THR B 1 215 ? 3.742 1.018 24.578 1 80.06 215 THR B N 1
ATOM 4274 C CA . THR B 1 215 ? 4.949 1.839 24.578 1 80.06 215 THR B CA 1
ATOM 4275 C C . THR B 1 215 ? 6.066 1.161 25.359 1 80.06 215 THR B C 1
ATOM 4277 O O . THR B 1 215 ? 5.824 0.565 26.406 1 80.06 215 THR B O 1
ATOM 4280 N N . GLU B 1 216 ? 7.117 1.089 24.656 1 80.31 216 GLU B N 1
ATOM 4281 C CA . GLU B 1 216 ? 8.359 0.827 25.391 1 80.31 216 GLU B CA 1
ATOM 4282 C C . GLU B 1 216 ? 9.086 2.125 25.719 1 80.31 216 GLU B C 1
ATOM 4284 O O . GLU B 1 216 ? 9.125 3.049 24.906 1 80.31 216 GLU B O 1
ATOM 4289 N N . PHE B 1 217 ? 9.5 2.148 26.969 1 80.38 217 PHE B N 1
ATOM 4290 C CA . PHE B 1 217 ? 10.086 3.395 27.438 1 80.38 217 PHE B CA 1
ATOM 4291 C C . PHE B 1 217 ? 11.609 3.314 27.438 1 80.38 217 PHE B C 1
ATOM 4293 O O . PHE B 1 217 ? 12.18 2.223 27.453 1 80.38 217 PHE B O 1
ATOM 4300 N N . PHE B 1 218 ? 12.203 4.438 27.344 1 74.5 218 PHE B N 1
ATOM 4301 C CA . PHE B 1 218 ? 13.656 4.516 27.266 1 74.5 218 PHE B CA 1
ATOM 4302 C C . PHE B 1 218 ? 14.289 4.113 28.594 1 74.5 218 PHE B C 1
ATOM 4304 O O . PHE B 1 218 ? 15.242 3.33 28.625 1 74.5 218 PHE B O 1
ATOM 4311 N N . GLU B 1 219 ? 13.867 4.73 29.656 1 77.31 219 GLU B N 1
ATOM 4312 C CA . GLU B 1 219 ? 14.305 4.395 31 1 77.31 219 GLU B CA 1
ATOM 4313 C C . GLU B 1 219 ? 13.156 3.814 31.828 1 77.31 219 GLU B C 1
ATOM 4315 O O . GLU B 1 219 ? 11.984 4.004 31.484 1 77.31 219 GLU B O 1
ATOM 4320 N N . SER B 1 220 ? 13.438 3.174 32.938 1 78.88 220 SER B N 1
ATOM 4321 C CA . SER B 1 220 ? 12.469 2.477 33.75 1 78.88 220 SER B CA 1
ATOM 4322 C C . SER B 1 220 ? 11.469 3.449 34.375 1 78.88 220 SER B C 1
ATOM 4324 O O . SER B 1 220 ? 10.281 3.129 34.5 1 78.88 220 SER B O 1
ATOM 4326 N N . CYS B 1 221 ? 11.945 4.637 34.562 1 86.75 221 CYS B N 1
ATOM 4327 C CA . CYS B 1 221 ? 11.086 5.574 35.281 1 86.75 221 CYS B CA 1
ATOM 4328 C C . CYS B 1 221 ? 10.398 6.531 34.312 1 86.75 221 CYS B C 1
ATOM 4330 O O . CYS B 1 221 ? 9.609 7.383 34.719 1 86.75 221 CYS B O 1
ATOM 4332 N N . ASP B 1 222 ? 10.578 6.402 33.031 1 89.88 222 ASP B N 1
ATOM 4333 C CA . ASP B 1 222 ? 10.062 7.355 32.062 1 89.88 222 ASP B CA 1
ATOM 4334 C C . ASP B 1 222 ? 8.539 7.316 32 1 89.88 222 ASP B C 1
ATOM 4336 O O . ASP B 1 222 ? 7.895 8.352 31.812 1 89.88 222 ASP B O 1
ATOM 4340 N N . CYS B 1 223 ? 8.031 6.242 32.188 1 90.19 223 CYS B N 1
ATOM 4341 C CA . CYS B 1 223 ? 6.582 6.094 32.156 1 90.19 223 CYS B CA 1
ATOM 4342 C C . CYS B 1 223 ? 5.922 6.992 33.219 1 90.19 223 CYS B C 1
ATOM 4344 O O . CYS B 1 223 ? 5.027 7.777 32.875 1 90.19 223 CYS B O 1
ATOM 4346 N N . ILE B 1 224 ? 6.418 6.949 34.375 1 90.44 224 ILE B N 1
ATOM 4347 C CA . ILE B 1 224 ? 5.871 7.73 35.469 1 90.44 224 ILE B CA 1
ATOM 4348 C C . ILE B 1 224 ? 6.125 9.219 35.219 1 90.44 224 ILE B C 1
ATOM 4350 O O . ILE B 1 224 ? 5.25 10.047 35.469 1 90.44 224 ILE B O 1
ATOM 4354 N N . LYS B 1 225 ? 7.301 9.492 34.75 1 92.56 225 LYS B N 1
ATOM 4355 C CA . LYS B 1 225 ? 7.672 10.875 34.5 1 92.56 225 LYS B CA 1
ATOM 4356 C C . LYS B 1 225 ? 6.785 11.492 33.406 1 92.56 225 LYS B C 1
ATOM 4358 O O . LYS B 1 225 ? 6.383 12.656 33.531 1 92.56 225 LYS B O 1
ATOM 4363 N N . ILE B 1 226 ? 6.457 10.711 32.438 1 93.88 226 ILE B N 1
ATOM 4364 C CA . ILE B 1 226 ? 5.609 11.195 31.359 1 93.88 226 ILE B CA 1
ATOM 4365 C C . ILE B 1 226 ? 4.191 11.438 31.875 1 93.88 226 ILE B C 1
ATOM 4367 O O . ILE B 1 226 ? 3.586 12.469 31.594 1 93.88 226 ILE B O 1
ATOM 4371 N N . ASN B 1 227 ? 3.666 10.5 32.625 1 93.81 227 ASN B N 1
ATOM 4372 C CA . ASN B 1 227 ? 2.344 10.664 33.219 1 93.81 227 ASN B CA 1
ATOM 4373 C C . ASN B 1 227 ? 2.258 11.93 34.062 1 93.81 227 ASN B C 1
ATOM 4375 O O . ASN B 1 227 ? 1.302 12.695 33.938 1 93.81 227 ASN B O 1
ATOM 4379 N N . LYS B 1 228 ? 3.266 12.094 34.875 1 93.44 228 LYS B N 1
ATOM 4380 C CA . LYS B 1 228 ? 3.303 13.281 35.719 1 93.44 228 LYS B CA 1
ATOM 4381 C C . LYS B 1 228 ? 3.406 14.555 34.875 1 93.44 228 LYS B C 1
ATOM 4383 O O . LYS B 1 228 ? 2.715 15.531 35.156 1 93.44 228 LYS B O 1
ATOM 4388 N N . TRP B 1 229 ? 4.285 14.508 33.906 1 95.5 229 TRP B N 1
ATOM 4389 C CA . TRP B 1 229 ? 4.48 15.656 33.031 1 95.5 229 TRP B CA 1
ATOM 4390 C C . TRP B 1 229 ? 3.164 16.094 32.406 1 95.5 229 TRP B C 1
ATOM 4392 O O . TRP B 1 229 ? 2.803 17.266 32.438 1 95.5 229 TRP B O 1
ATOM 4402 N N . LEU B 1 230 ? 2.457 15.188 31.812 1 96.81 230 LEU B N 1
ATOM 4403 C CA . LEU B 1 230 ? 1.225 15.469 31.094 1 96.81 230 LEU B CA 1
ATOM 4404 C C . LEU B 1 230 ? 0.124 15.922 32.031 1 96.81 230 LEU B C 1
ATOM 4406 O O . LEU B 1 230 ? -0.623 16.859 31.734 1 96.81 230 LEU B O 1
ATOM 4410 N N . LYS B 1 231 ? 0.062 15.305 33.156 1 96.38 231 LYS B N 1
ATOM 4411 C CA . LYS B 1 231 ? -0.924 15.68 34.156 1 96.38 231 LYS B CA 1
ATOM 4412 C C . LYS B 1 231 ? -0.688 17.109 34.656 1 96.38 231 LYS B C 1
ATOM 4414 O O . LYS B 1 231 ? -1.622 17.906 34.719 1 96.38 231 LYS B O 1
ATOM 4419 N N . ASP B 1 232 ? 0.54 17.422 34.969 1 95.62 232 ASP B N 1
ATOM 4420 C CA . ASP B 1 232 ? 0.898 18.734 35.531 1 95.62 232 ASP B CA 1
ATOM 4421 C C . ASP B 1 232 ? 0.581 19.844 34.531 1 95.62 232 ASP B C 1
ATOM 4423 O O . ASP B 1 232 ? 0.327 20.984 34.906 1 95.62 232 ASP B O 1
ATOM 4427 N N . ARG B 1 233 ? 0.586 19.469 33.344 1 95.81 233 ARG B N 1
ATOM 4428 C CA . ARG B 1 233 ? 0.372 20.469 32.281 1 95.81 233 ARG B CA 1
ATOM 4429 C C . ARG B 1 233 ? -1.049 20.391 31.75 1 95.81 233 ARG B C 1
ATOM 4431 O O . ARG B 1 233 ? -1.347 20.969 30.688 1 95.81 233 ARG B O 1
ATOM 4438 N N . LYS B 1 234 ? -1.912 19.625 32.312 1 97.12 234 LYS B N 1
ATOM 4439 C CA . LYS B 1 234 ? -3.35 19.531 32.062 1 97.12 234 LYS B CA 1
ATOM 4440 C C . LYS B 1 234 ? -3.643 19.031 30.641 1 97.12 234 LYS B C 1
ATOM 4442 O O . LYS B 1 234 ? -4.523 19.578 29.969 1 97.12 234 LYS B O 1
ATOM 4447 N N . VAL B 1 235 ? -2.758 18.141 30.188 1 98.12 235 VAL B N 1
ATOM 4448 C CA . VAL B 1 235 ? -3.021 17.453 28.938 1 98.12 235 VAL B CA 1
ATOM 4449 C C . VAL B 1 235 ? -4.031 16.328 29.156 1 98.12 235 VAL B C 1
ATOM 4451 O O . VAL B 1 235 ? -3.938 15.594 30.141 1 98.12 235 VAL B O 1
ATOM 4454 N N . GLU B 1 236 ? -5.035 16.312 28.312 1 98.38 236 GLU B N 1
ATOM 4455 C CA . GLU B 1 236 ? -5.977 15.195 28.375 1 98.38 236 GLU B CA 1
ATOM 4456 C C . GLU B 1 236 ? -5.41 13.961 27.688 1 98.38 236 GLU B C 1
ATOM 4458 O O . GLU B 1 236 ? -5.125 13.992 26.484 1 98.38 236 GLU B O 1
ATOM 4463 N N . PHE B 1 237 ? -5.211 12.875 28.391 1 97.5 237 PHE B N 1
ATOM 4464 C CA . PHE B 1 237 ? -4.637 11.641 27.859 1 97.5 237 PHE B CA 1
ATOM 4465 C C . PHE B 1 237 ? -5.043 10.445 28.703 1 97.5 237 PHE B C 1
ATOM 4467 O O . PHE B 1 237 ? -5.648 10.609 29.766 1 97.5 237 PHE B O 1
ATOM 4474 N N . LYS B 1 238 ? -4.898 9.25 28.234 1 95.81 238 LYS B N 1
ATOM 4475 C CA . LYS B 1 238 ? -5.008 8.031 29.031 1 95.81 238 LYS B CA 1
ATOM 4476 C C . LYS B 1 238 ? -3.68 7.691 29.703 1 95.81 238 LYS B C 1
ATOM 4478 O O . LYS B 1 238 ? -2.672 7.48 29.016 1 95.81 238 LYS B O 1
ATOM 4483 N N . PRO B 1 239 ? -3.701 7.586 31 1 93.56 239 PRO B N 1
ATOM 4484 C CA . PRO B 1 239 ? -2.436 7.305 31.672 1 93.56 239 PRO B CA 1
ATOM 4485 C C . PRO B 1 239 ? -1.767 6.023 31.188 1 93.56 239 PRO B C 1
ATOM 4487 O O . PRO B 1 239 ? -2.438 5.004 31 1 93.56 239 PRO B O 1
ATOM 4490 N N . PHE B 1 240 ? -0.48 6.18 30.938 1 91.56 240 PHE B N 1
ATOM 4491 C CA . PHE B 1 240 ? 0.284 5.012 30.5 1 91.56 240 PHE B CA 1
ATOM 4492 C C . PHE B 1 240 ? 0.428 4.008 31.641 1 91.56 240 PHE B C 1
ATOM 4494 O O . PHE B 1 240 ? 0.586 4.395 32.812 1 91.56 240 PHE B O 1
ATOM 4501 N N . VAL B 1 241 ? 0.335 2.77 31.328 1 86.75 241 VAL B N 1
ATOM 4502 C CA . VAL B 1 241 ? 0.479 1.717 32.344 1 86.75 241 VAL B CA 1
ATOM 4503 C C . VAL B 1 241 ? 1.959 1.41 32.562 1 86.75 241 VAL B C 1
ATOM 4505 O O . VAL B 1 241 ? 2.631 0.891 31.656 1 86.75 241 VAL B O 1
ATOM 4508 N N . CYS B 1 242 ? 2.334 1.764 33.812 1 84.75 242 CYS B N 1
ATOM 4509 C CA . CYS B 1 242 ? 3.746 1.614 34.156 1 84.75 242 CYS B CA 1
ATOM 4510 C C . CYS B 1 242 ? 3.99 0.323 34.938 1 84.75 242 CYS B C 1
ATOM 4512 O O . CYS B 1 242 ? 3.088 -0.186 35.594 1 84.75 242 CYS B O 1
ATOM 4514 N N . GLY B 1 243 ? 5.062 -0.354 34.594 1 74.06 243 GLY B N 1
ATOM 4515 C CA . GLY B 1 243 ? 5.398 -1.582 35.312 1 74.06 243 GLY B CA 1
ATOM 4516 C C . GLY B 1 243 ? 5.523 -1.394 36.812 1 74.06 243 GLY B C 1
ATOM 4517 O O . GLY B 1 243 ? 5.57 -0.262 37.281 1 74.06 243 GLY B O 1
ATOM 4518 N N . SER B 1 244 ? 5.348 -2.482 37.75 1 63.5 244 SER B N 1
ATOM 4519 C CA . SER B 1 244 ? 5.176 -2.584 39.188 1 63.5 244 SER B CA 1
ATOM 4520 C C . SER B 1 244 ? 6.383 -2.016 39.906 1 63.5 244 SER B C 1
ATOM 4522 O O . SER B 1 244 ? 6.25 -1.49 41.031 1 63.5 244 SER B O 1
ATOM 4524 N N . ASN B 1 245 ? 7.594 -2.254 39.5 1 59.22 245 ASN B N 1
ATOM 4525 C CA . ASN B 1 245 ? 8.719 -2.02 40.406 1 59.22 245 ASN B CA 1
ATOM 4526 C C . ASN B 1 245 ? 9.055 -0.535 40.5 1 59.22 245 ASN B C 1
ATOM 4528 O O . ASN B 1 245 ? 10.172 -0.17 40.875 1 59.22 245 ASN B O 1
ATOM 4532 N N . LEU B 1 246 ? 8.078 0.298 40.312 1 62.34 246 LEU B N 1
ATOM 4533 C CA . LEU B 1 246 ? 8.477 1.671 40.031 1 62.34 246 LEU B CA 1
ATOM 4534 C C . LEU B 1 246 ? 8.312 2.555 41.25 1 62.34 246 LEU B C 1
ATOM 4536 O O . LEU B 1 246 ? 8.312 3.783 41.125 1 62.34 246 LEU B O 1
ATOM 4540 N N . PHE B 1 247 ? 8.133 1.958 42.438 1 62.25 247 PHE B N 1
ATOM 4541 C CA . PHE B 1 247 ? 7.953 2.742 43.656 1 62.25 247 PHE B CA 1
ATOM 4542 C C . PHE B 1 247 ? 9.18 3.604 43.938 1 62.25 247 PHE B C 1
ATOM 4544 O O . PHE B 1 247 ? 9.078 4.641 44.594 1 62.25 247 PHE B O 1
ATOM 4551 N N . GLU B 1 248 ? 10.25 3.326 43.281 1 67.19 248 GLU B N 1
ATOM 4552 C CA . GLU B 1 248 ? 11.469 4.035 43.688 1 67.19 248 GLU B CA 1
ATOM 4553 C C . GLU B 1 248 ? 11.852 5.094 42.656 1 67.19 248 GLU B C 1
ATOM 4555 O O . GLU B 1 248 ? 12.914 5.711 42.75 1 67.19 248 GLU B O 1
ATOM 4560 N N . CYS B 1 249 ? 10.883 5.52 41.844 1 78.5 249 CYS B N 1
ATOM 4561 C CA . CYS B 1 249 ? 11.328 6.426 40.781 1 78.5 249 CYS B CA 1
ATOM 4562 C C . CYS B 1 249 ? 11.242 7.879 41.25 1 78.5 249 CYS B C 1
ATOM 4564 O O . CYS B 1 249 ? 10.266 8.273 41.875 1 78.5 249 CYS B O 1
ATOM 4566 N N . GLU B 1 250 ? 12.453 8.578 41.156 1 74.25 250 GLU B N 1
ATOM 4567 C CA . GLU B 1 250 ? 12.406 10.031 41.312 1 74.25 250 GLU B CA 1
ATOM 4568 C C . GLU B 1 250 ? 11.656 10.68 40.156 1 74.25 250 GLU B C 1
ATOM 4570 O O . GLU B 1 250 ? 11.938 10.398 39 1 74.25 250 GLU B O 1
ATOM 4575 N N . THR B 1 251 ? 10.633 11.406 40.5 1 76.12 251 THR B N 1
ATOM 4576 C CA . THR B 1 251 ? 9.781 12 39.469 1 76.12 251 THR B CA 1
ATOM 4577 C C . THR B 1 251 ? 10.242 13.414 39.125 1 76.12 251 THR B C 1
ATOM 4579 O O . THR B 1 251 ? 9.5 14.188 38.531 1 76.12 251 THR B O 1
ATOM 4582 N N . ASP B 1 252 ? 11.516 13.648 39.344 1 83.31 252 ASP B N 1
ATOM 4583 C CA . ASP B 1 252 ? 11.977 14.992 39.031 1 83.31 252 ASP B CA 1
ATOM 4584 C C . ASP B 1 252 ? 12.141 15.188 37.531 1 83.31 252 ASP B C 1
ATOM 4586 O O . ASP B 1 252 ? 12.664 14.305 36.844 1 83.31 252 ASP B O 1
ATOM 4590 N N . ILE B 1 253 ? 11.602 16.219 37.125 1 84.19 253 ILE B N 1
ATOM 4591 C CA . ILE B 1 253 ? 11.719 16.594 35.719 1 84.19 253 ILE B CA 1
ATOM 4592 C C . ILE B 1 253 ? 13.062 17.281 35.469 1 84.19 253 ILE B C 1
ATOM 4594 O O . ILE B 1 253 ? 13.531 18.062 36.312 1 84.19 253 ILE B O 1
ATOM 4598 N N . SER B 1 254 ? 13.664 16.922 34.406 1 89.5 254 SER B N 1
ATOM 4599 C CA . SER B 1 254 ? 14.977 17.484 34.094 1 89.5 254 SER B CA 1
ATOM 4600 C C . SER B 1 254 ? 14.906 18.984 33.844 1 89.5 254 SER B C 1
ATOM 4602 O O . SER B 1 254 ? 13.93 19.469 33.281 1 89.5 254 SER B O 1
ATOM 4604 N N . GLU B 1 255 ? 15.93 19.734 34.281 1 92.62 255 GLU B N 1
ATOM 4605 C CA . GLU B 1 255 ? 16 21.172 34.062 1 92.62 255 GLU B CA 1
ATOM 4606 C C . GLU B 1 255 ? 16.047 21.5 32.562 1 92.62 255 GLU B C 1
ATOM 4608 O O . GLU B 1 255 ? 15.492 22.516 32.125 1 92.62 255 GLU B O 1
ATOM 4613 N N . GLU B 1 256 ? 16.656 20.656 31.906 1 93.69 256 GLU B N 1
ATOM 4614 C CA . GLU B 1 256 ? 16.75 20.859 30.469 1 93.69 256 GLU B CA 1
ATOM 4615 C C . GLU B 1 256 ? 15.359 20.828 29.828 1 93.69 256 GLU B C 1
ATOM 4617 O O . GLU B 1 256 ? 15.047 21.656 28.969 1 93.69 256 GLU B O 1
ATOM 4622 N N . ASP B 1 257 ? 14.547 19.906 30.25 1 94.31 257 ASP B N 1
ATOM 4623 C CA . ASP B 1 257 ? 13.195 19.781 29.719 1 94.31 257 ASP B CA 1
ATOM 4624 C C . ASP B 1 257 ? 12.336 20.984 30.109 1 94.31 257 ASP B C 1
ATOM 4626 O O . ASP B 1 257 ? 11.531 21.469 29.312 1 94.31 257 ASP B O 1
ATOM 4630 N N . LEU B 1 258 ? 12.617 21.422 31.266 1 95.56 258 LEU B N 1
ATOM 4631 C CA . LEU B 1 258 ? 11.867 22.594 31.734 1 95.56 258 LEU B CA 1
ATOM 4632 C C . LEU B 1 258 ? 12.25 23.844 30.938 1 95.56 258 LEU B C 1
ATOM 4634 O O . LEU B 1 258 ? 11.383 24.641 30.578 1 95.56 258 LEU B O 1
ATOM 4638 N N . GLN B 1 259 ? 13.461 23.953 30.672 1 95.94 259 GLN B N 1
ATOM 4639 C CA . GLN B 1 259 ? 13.922 25.078 29.859 1 95.94 259 GLN B CA 1
ATOM 4640 C C . GLN B 1 259 ? 13.344 25.031 28.453 1 95.94 259 GLN B C 1
ATOM 4642 O O . GLN B 1 259 ? 12.922 26.047 27.906 1 95.94 259 GLN B O 1
ATOM 4647 N N . LYS B 1 260 ? 13.359 23.875 27.969 1 95.25 260 LYS B N 1
ATOM 4648 C CA . LYS B 1 260 ? 12.789 23.672 26.625 1 95.25 260 LYS B CA 1
ATOM 4649 C C . LYS B 1 260 ? 11.312 24.047 26.609 1 95.25 260 LYS B C 1
ATOM 4651 O O . LYS B 1 260 ? 10.844 24.688 25.656 1 95.25 260 LYS B O 1
ATOM 4656 N N . TYR B 1 261 ? 10.617 23.734 27.594 1 96.69 261 TYR B N 1
ATOM 4657 C CA . TYR B 1 261 ? 9.195 24.047 27.719 1 96.69 261 TYR B CA 1
ATOM 4658 C C . TYR B 1 261 ? 8.961 25.547 27.797 1 96.69 261 TYR B C 1
ATOM 4660 O O . TYR B 1 261 ? 8.078 26.078 27.125 1 96.69 261 TYR B O 1
ATOM 4668 N N . ASP B 1 262 ? 9.789 26.141 28.547 1 96.56 262 ASP B N 1
ATOM 4669 C CA . ASP B 1 262 ? 9.664 27.594 28.719 1 96.56 262 ASP B CA 1
ATOM 4670 C C . ASP B 1 262 ? 9.961 28.328 27.406 1 96.56 262 ASP B C 1
ATOM 4672 O O . ASP B 1 262 ? 9.25 29.266 27.047 1 96.56 262 ASP B O 1
ATOM 4676 N N . GLN B 1 263 ? 10.977 27.875 26.812 1 95.5 263 GLN B N 1
ATOM 4677 C CA . GLN B 1 263 ? 11.289 28.469 25.516 1 95.5 263 GLN B CA 1
ATOM 4678 C C . GLN B 1 263 ? 10.148 28.266 24.516 1 95.5 263 GLN B C 1
ATOM 4680 O O . GLN B 1 263 ? 9.82 29.172 23.75 1 95.5 263 GLN B O 1
ATOM 4685 N N . CYS B 1 264 ? 9.578 27.141 24.547 1 95.88 264 CYS B N 1
ATOM 4686 C CA . CYS B 1 264 ? 8.445 26.797 23.703 1 95.88 264 CYS B CA 1
ATOM 4687 C C . CYS B 1 264 ? 7.266 27.734 23.969 1 95.88 264 CYS B C 1
ATOM 4689 O O . CYS B 1 264 ? 6.625 28.219 23.047 1 95.88 264 CYS B O 1
ATOM 4691 N N . LYS B 1 265 ? 7 28 25.188 1 96.19 265 LYS B N 1
ATOM 4692 C CA . LYS B 1 265 ? 5.891 28.859 25.578 1 96.19 265 LYS B CA 1
ATOM 4693 C C . LYS B 1 265 ? 6.094 30.281 25.078 1 96.19 265 LYS B C 1
ATOM 4695 O O . LYS B 1 265 ? 5.141 30.938 24.641 1 96.19 265 LYS B O 1
ATOM 4700 N N . ILE B 1 266 ? 7.363 30.703 25.109 1 95.5 266 ILE B N 1
ATOM 4701 C CA . ILE B 1 266 ? 7.688 32.031 24.625 1 95.5 266 ILE B CA 1
ATOM 4702 C C . ILE B 1 266 ? 7.383 32.125 23.125 1 95.5 266 ILE B C 1
ATOM 4704 O O . ILE B 1 266 ? 6.758 33.094 22.672 1 95.5 266 ILE B O 1
ATOM 4708 N N . VAL B 1 267 ? 7.797 31.172 22.484 1 92.94 267 VAL B N 1
ATOM 4709 C CA . VAL B 1 267 ? 7.578 31.156 21.047 1 92.94 267 VAL B CA 1
ATOM 4710 C C . VAL B 1 267 ? 6.082 31.078 20.75 1 92.94 267 VAL B C 1
ATOM 4712 O O . VAL B 1 267 ? 5.582 31.781 19.859 1 92.94 267 VAL B O 1
ATOM 4715 N N . ALA B 1 268 ? 5.316 30.297 21.422 1 94.19 268 ALA B N 1
ATOM 4716 C CA . ALA B 1 268 ? 3.877 30.141 21.25 1 94.19 268 ALA B CA 1
ATOM 4717 C C . ALA B 1 268 ? 3.152 31.469 21.453 1 94.19 268 ALA B C 1
ATOM 4719 O O . ALA B 1 268 ? 2.262 31.828 20.688 1 94.19 268 ALA B O 1
ATOM 4720 N N . GLU B 1 269 ? 3.541 32.125 22.438 1 93.12 269 GLU B N 1
ATOM 4721 C CA . GLU B 1 269 ? 2.934 33.438 22.734 1 93.12 269 GLU B CA 1
ATOM 4722 C C . GLU B 1 269 ? 3.217 34.438 21.625 1 93.12 269 GLU B C 1
ATOM 4724 O O . GLU B 1 269 ? 2.35 35.25 21.281 1 93.12 269 GLU B O 1
ATOM 4729 N N . LYS B 1 270 ? 4.461 34.375 21.203 1 91.62 270 LYS B N 1
ATOM 4730 C CA . LYS B 1 270 ? 4.797 35.281 20.094 1 91.62 270 LYS B CA 1
ATOM 4731 C C . LYS B 1 270 ? 3.904 35 18.891 1 91.62 270 LYS B C 1
ATOM 4733 O O . LYS B 1 270 ? 3.441 35.938 18.234 1 91.62 270 LYS B O 1
ATOM 4738 N N . TYR B 1 271 ? 3.656 33.812 18.656 1 88.38 271 TYR B N 1
ATOM 4739 C CA . TYR B 1 271 ? 2.787 33.438 17.547 1 88.38 271 TYR B CA 1
ATOM 4740 C C . TYR B 1 271 ? 1.372 33.969 17.75 1 88.38 271 TYR B C 1
ATOM 4742 O O . TYR B 1 271 ? 0.763 34.5 16.828 1 88.38 271 TYR B O 1
ATOM 4750 N N . VAL B 1 272 ? 0.856 33.781 18.875 1 85.19 272 VAL B N 1
ATOM 4751 C CA . VAL B 1 272 ? -0.496 34.219 19.203 1 85.19 272 VAL B CA 1
ATOM 4752 C C . VAL B 1 272 ? -0.595 35.75 19.062 1 85.19 272 VAL B C 1
ATOM 4754 O O . VAL B 1 272 ? -1.573 36.25 18.516 1 85.19 272 VAL B O 1
ATOM 4757 N N . ARG B 1 273 ? 0.456 36.406 19.5 1 89.69 273 ARG B N 1
ATOM 4758 C CA . ARG B 1 273 ? 0.485 37.844 19.422 1 89.69 273 ARG B CA 1
ATOM 4759 C C . ARG B 1 273 ? 0.51 38.312 17.969 1 89.69 273 ARG B C 1
ATOM 4761 O O . ARG B 1 273 ? -0.192 39.25 17.594 1 89.69 273 ARG B O 1
ATOM 4768 N N . THR B 1 274 ? 1.304 37.656 17.281 1 87.12 274 THR B N 1
ATOM 4769 C CA . THR B 1 274 ? 1.411 38.031 15.867 1 87.12 274 THR B CA 1
ATOM 4770 C C . THR B 1 274 ? 0.077 37.812 15.156 1 87.12 274 THR B C 1
ATOM 4772 O O . THR B 1 274 ? -0.331 38.656 14.344 1 87.12 274 THR B O 1
ATOM 4775 N N . ILE B 1 275 ? -0.619 36.812 15.438 1 80.88 275 ILE B N 1
ATOM 4776 C CA . ILE B 1 275 ? -1.922 36.531 14.852 1 80.88 275 ILE B CA 1
ATOM 4777 C C . ILE B 1 275 ? -2.912 37.625 15.242 1 80.88 275 ILE B C 1
ATOM 4779 O O . ILE B 1 275 ? -3.662 38.094 14.398 1 80.88 275 ILE B O 1
ATOM 4783 N N . LYS B 1 276 ? -2.881 38.062 16.438 1 83.81 276 LYS B N 1
ATOM 4784 C CA . LYS B 1 276 ? -3.762 39.125 16.922 1 83.81 276 LYS B CA 1
ATOM 4785 C C . LYS B 1 276 ? -3.457 40.469 16.25 1 83.81 276 LYS B C 1
ATOM 4787 O O . LYS B 1 276 ? -4.375 41.188 15.844 1 83.81 276 LYS B O 1
ATOM 4792 N N . ILE B 1 277 ? -2.166 40.625 16.156 1 86.19 277 ILE B N 1
ATOM 4793 C CA . ILE B 1 277 ? -1.752 41.875 15.508 1 86.19 277 ILE B CA 1
ATOM 4794 C C . ILE B 1 277 ? -2.193 41.875 14.047 1 86.19 277 ILE B C 1
ATOM 4796 O O . ILE B 1 277 ? -2.736 42.875 13.562 1 86.19 277 ILE B O 1
ATOM 4800 N N . ASN B 1 278 ? -1.956 40.844 13.438 1 82.5 278 ASN B N 1
ATOM 4801 C CA . ASN B 1 278 ? -2.355 40.75 12.039 1 82.5 278 ASN B CA 1
ATOM 4802 C C . ASN B 1 278 ? -3.865 40.875 11.867 1 82.5 278 ASN B C 1
ATOM 4804 O O . ASN B 1 278 ? -4.328 41.562 10.953 1 82.5 278 ASN B O 1
ATOM 4808 N N . ARG B 1 279 ? -4.641 40.312 12.703 1 81.75 279 ARG B N 1
ATOM 4809 C CA . ARG B 1 279 ? -6.094 40.469 12.688 1 81.75 279 ARG B CA 1
ATOM 4810 C C . ARG B 1 279 ? -6.504 41.906 12.938 1 81.75 279 ARG B C 1
ATOM 4812 O O . ARG B 1 279 ? -7.41 42.438 12.281 1 81.75 279 ARG B O 1
ATOM 4819 N N . GLY B 1 280 ? -5.781 42.438 13.891 1 85.44 280 GLY B N 1
ATOM 4820 C CA . GLY B 1 280 ? -6.031 43.844 14.172 1 85.44 280 GLY B CA 1
ATOM 4821 C C . GLY B 1 280 ? -5.758 44.75 12.984 1 85.44 280 GLY B C 1
ATOM 4822 O O . GLY B 1 280 ? -6.531 45.656 12.703 1 85.44 280 GLY B O 1
ATOM 4823 N N . LEU B 1 281 ? -4.68 44.375 12.336 1 86.25 281 LEU B N 1
ATOM 4824 C CA . LEU B 1 281 ? -4.312 45.156 11.164 1 86.25 281 LEU B CA 1
ATOM 4825 C C . LEU B 1 281 ? -5.344 45 10.055 1 86.25 281 LEU B C 1
ATOM 4827 O O . LEU B 1 281 ? -5.668 45.969 9.359 1 86.25 281 LEU B O 1
ATOM 4831 N N . ILE B 1 282 ? -5.859 43.875 9.883 1 83.62 282 ILE B N 1
ATOM 4832 C CA . ILE B 1 282 ? -6.898 43.625 8.883 1 83.62 282 ILE B CA 1
ATOM 4833 C C . ILE B 1 282 ? -8.141 44.438 9.219 1 83.62 282 ILE B C 1
ATOM 4835 O O . ILE B 1 282 ? -8.703 45.125 8.352 1 83.62 282 ILE B O 1
ATOM 4839 N N . TYR B 1 283 ? -8.523 44.5 10.508 1 87.56 283 TYR B N 1
ATOM 4840 C CA . TYR B 1 283 ? -9.672 45.281 10.938 1 87.56 283 TYR B CA 1
ATOM 4841 C C . TYR B 1 283 ? -9.43 46.781 10.75 1 87.56 283 TYR B C 1
ATOM 4843 O O . TYR B 1 283 ? -10.312 47.5 10.305 1 87.56 283 TYR B O 1
ATOM 4851 N N . ALA B 1 284 ? -8.188 47.125 11.055 1 89.81 284 ALA B N 1
ATOM 4852 C CA . ALA B 1 284 ? -7.828 48.531 10.859 1 89.81 284 ALA B CA 1
ATOM 4853 C C . ALA B 1 284 ? -7.879 48.906 9.391 1 89.81 284 ALA B C 1
ATOM 4855 O O . ALA B 1 284 ? -8.336 50 9.039 1 89.81 284 ALA B O 1
ATOM 4856 N N . GLY B 1 285 ? -7.488 48.094 8.617 1 87.56 285 GLY B N 1
ATOM 4857 C CA . GLY B 1 285 ? -7.57 48.344 7.18 1 87.56 285 GLY B CA 1
ATOM 4858 C C . GLY B 1 285 ? -8.992 48.438 6.672 1 87.56 285 GLY B C 1
ATOM 4859 O O . GLY B 1 285 ? -9.305 49.312 5.855 1 87.56 285 GLY B O 1
ATOM 4860 N N . ILE B 1 286 ? -9.828 47.562 7.164 1 89.25 286 ILE B N 1
ATOM 4861 C CA . ILE B 1 286 ? -11.242 47.594 6.777 1 89.25 286 ILE B CA 1
ATOM 4862 C C . ILE B 1 286 ? -11.875 48.906 7.219 1 89.25 286 ILE B C 1
ATOM 4864 O O . ILE B 1 286 ? -12.586 49.562 6.438 1 89.25 286 ILE B O 1
ATOM 4868 N N . VAL B 1 287 ? -11.586 49.406 8.398 1 90.5 287 VAL B N 1
ATOM 4869 C CA . VAL B 1 287 ? -12.125 50.625 8.93 1 90.5 287 VAL B CA 1
ATOM 4870 C C . VAL B 1 287 ? -11.617 51.812 8.102 1 90.5 287 VAL B C 1
ATOM 4872 O O . VAL B 1 287 ? -12.383 52.719 7.758 1 90.5 287 VAL B O 1
ATOM 4875 N N . ALA B 1 288 ? -10.305 51.75 7.754 1 91.25 288 ALA B N 1
ATOM 4876 C CA . ALA B 1 288 ? -9.711 52.781 6.922 1 91.25 288 ALA B CA 1
ATOM 4877 C C . ALA B 1 288 ? -10.336 52.781 5.527 1 91.25 288 ALA B C 1
ATOM 4879 O O . ALA B 1 288 ? -10.594 53.875 4.969 1 91.25 288 ALA B O 1
ATOM 4880 N N . GLY B 1 289 ? -10.641 51.719 5.031 1 89.88 289 GLY B N 1
ATOM 4881 C CA . GLY B 1 289 ? -11.297 51.625 3.738 1 89.88 289 GLY B CA 1
ATOM 4882 C C . GLY B 1 289 ? -12.703 52.188 3.742 1 89.88 289 GLY B C 1
ATOM 4883 O O . GLY B 1 289 ? -13.086 52.938 2.838 1 89.88 289 GLY B O 1
ATOM 4884 N N . ILE B 1 290 ? -13.414 51.781 4.77 1 91.38 290 ILE B N 1
ATOM 4885 C CA . ILE B 1 290 ? -14.766 52.312 4.938 1 91.38 290 ILE B CA 1
ATOM 4886 C C . ILE B 1 290 ? -14.719 53.812 5.07 1 91.38 290 ILE B C 1
ATOM 4888 O O . ILE B 1 290 ? -15.547 54.531 4.484 1 91.38 290 ILE B O 1
ATOM 4892 N N . PHE B 1 291 ? -13.742 54.312 5.723 1 92.44 291 PHE B N 1
ATOM 4893 C CA . PHE B 1 291 ? -13.57 55.75 5.91 1 92.44 291 PHE B CA 1
ATOM 4894 C C . PHE B 1 291 ? -13.297 56.438 4.578 1 92.44 291 PHE B C 1
ATOM 4896 O O . PHE B 1 291 ? -13.898 57.469 4.277 1 92.44 291 PHE B O 1
ATOM 4903 N N . VAL B 1 292 ? -12.508 55.906 3.684 1 92.38 292 VAL B N 1
ATOM 4904 C CA . VAL B 1 292 ? -12.172 56.469 2.377 1 92.38 292 VAL B CA 1
ATOM 4905 C C . VAL B 1 292 ? -13.406 56.469 1.48 1 92.38 292 VAL B C 1
ATOM 4907 O O . VAL B 1 292 ? -13.664 57.438 0.769 1 92.38 292 VAL B O 1
ATOM 4910 N N . VAL B 1 293 ? -14.156 55.438 1.606 1 92.62 293 VAL B N 1
ATOM 4911 C CA . VAL B 1 293 ? -15.375 55.312 0.807 1 92.62 293 VAL B CA 1
ATOM 4912 C C . VAL B 1 293 ? -16.391 56.344 1.277 1 92.62 293 VAL B C 1
ATOM 4914 O O . VAL B 1 293 ? -17.047 57 0.459 1 92.62 293 VAL B O 1
ATOM 4917 N N . CYS B 1 294 ? -16.484 56.562 2.596 1 92.56 294 CYS B N 1
ATOM 4918 C CA . CYS B 1 294 ? -17.406 57.531 3.158 1 92.56 294 CYS B CA 1
ATOM 4919 C C . CYS B 1 294 ? -17 58.938 2.756 1 92.56 294 CYS B C 1
ATOM 4921 O O . CYS B 1 294 ? -17.859 59.781 2.406 1 92.56 294 CYS B O 1
ATOM 4923 N N . VAL B 1 295 ? -15.734 59.281 2.654 1 93.06 295 VAL B N 1
ATOM 4924 C CA . VAL B 1 295 ? -15.219 60.594 2.258 1 93.06 295 VAL B CA 1
ATOM 4925 C C . VAL B 1 295 ? -15.477 60.812 0.77 1 93.06 295 VAL B C 1
ATOM 4927 O O . VAL B 1 295 ? -15.906 61.906 0.366 1 93.06 295 VAL B O 1
ATOM 4930 N N . ALA B 1 296 ? -15.344 59.781 -0.038 1 92.94 296 ALA B N 1
ATOM 4931 C CA . ALA B 1 296 ? -15.602 59.875 -1.473 1 92.94 296 ALA B CA 1
ATOM 4932 C C . ALA B 1 296 ? -17.094 60.125 -1.75 1 92.94 296 ALA B C 1
ATOM 4934 O O . ALA B 1 296 ? -17.438 60.969 -2.572 1 92.94 296 ALA B O 1
ATOM 4935 N N . LEU B 1 297 ? -17.922 59.469 -0.963 1 90.94 297 LEU B N 1
ATOM 4936 C CA . LEU B 1 297 ? -19.359 59.625 -1.111 1 90.94 297 LEU B CA 1
ATOM 4937 C C . LEU B 1 297 ? -19.797 61.031 -0.682 1 90.94 297 LEU B C 1
ATOM 4939 O O . LEU B 1 297 ? -20.672 61.625 -1.3 1 90.94 297 LEU B O 1
ATOM 4943 N N . TYR B 1 298 ? -19.109 61.562 0.25 1 90.44 298 TYR B N 1
ATOM 4944 C CA . TYR B 1 298 ? -19.375 62.906 0.709 1 90.44 298 TYR B CA 1
ATOM 4945 C C . TYR B 1 298 ? -19 63.938 -0.364 1 90.44 298 TYR B C 1
ATOM 4947 O O . TYR B 1 298 ? -19.766 64.875 -0.642 1 90.44 298 TYR B O 1
ATOM 4955 N N . PHE B 1 299 ? -17.922 63.719 -1.084 1 89 299 PHE B N 1
ATOM 4956 C CA . PHE B 1 299 ? -17.484 64.625 -2.135 1 89 299 PHE B CA 1
ATOM 4957 C C . PHE B 1 299 ? -18.406 64.562 -3.35 1 89 299 PHE B C 1
ATOM 4959 O O . PHE B 1 299 ? -18.719 65.562 -3.977 1 89 299 PHE B O 1
ATOM 4966 N N . ILE B 1 300 ? -18.953 63.406 -3.623 1 90.31 300 ILE B N 1
ATOM 4967 C CA . ILE B 1 300 ? -19.891 63.219 -4.734 1 90.31 300 ILE B CA 1
ATOM 4968 C C . ILE B 1 300 ? -21.219 63.875 -4.402 1 90.31 300 ILE B C 1
ATOM 4970 O O . ILE B 1 300 ? -21.797 64.562 -5.246 1 90.31 300 ILE B O 1
ATOM 4974 N N . TYR B 1 301 ? -21.625 63.75 -3.127 1 89.44 301 TYR B N 1
ATOM 4975 C CA . TYR B 1 301 ? -22.859 64.375 -2.668 1 89.44 301 TYR B CA 1
ATOM 4976 C C . TYR B 1 301 ? -22.75 65.875 -2.695 1 89.44 301 TYR B C 1
ATOM 4978 O O . TYR B 1 301 ? -23.656 66.562 -3.145 1 89.44 301 TYR B O 1
ATOM 4986 N N . LYS B 1 302 ? -21.609 66.5 -2.438 1 88.5 302 LYS B N 1
ATOM 4987 C CA . LYS B 1 302 ? -21.391 67.938 -2.416 1 88.5 302 LYS B CA 1
ATOM 4988 C C . LYS B 1 302 ? -21.312 68.5 -3.83 1 88.5 302 LYS B C 1
ATOM 4990 O O . LYS B 1 302 ? -21.844 69.562 -4.102 1 88.5 302 LYS B O 1
ATOM 4995 N N . LYS B 1 303 ? -20.891 67.688 -4.773 1 87.31 303 LYS B N 1
ATOM 4996 C CA . LYS B 1 303 ? -20.781 68.125 -6.164 1 87.31 303 LYS B CA 1
ATOM 4997 C C . LYS B 1 303 ? -22.141 68.125 -6.859 1 87.31 303 LYS B C 1
ATOM 4999 O O . LYS B 1 303 ? -22.469 69.062 -7.621 1 87.31 303 LYS B O 1
ATOM 5004 N N . THR B 1 304 ? -22.953 67.188 -6.512 1 86.62 304 THR B N 1
ATOM 5005 C CA . THR B 1 304 ? -24.25 67 -7.148 1 86.62 304 THR B CA 1
ATOM 5006 C C . THR B 1 304 ? -25.234 68.062 -6.598 1 86.62 304 THR B C 1
ATOM 5008 O O . THR B 1 304 ? -26.078 68.562 -7.332 1 86.62 304 THR B O 1
ATOM 5011 N N . ASN B 1 305 ? -25.141 68.438 -5.359 1 78.56 305 ASN B N 1
ATOM 5012 C CA . ASN B 1 305 ? -26.047 69.375 -4.762 1 78.56 305 ASN B CA 1
ATOM 5013 C C . ASN B 1 305 ? -25.594 70.812 -5.047 1 78.56 305 ASN B C 1
ATOM 5015 O O . ASN B 1 305 ? -26.391 71.75 -4.918 1 78.56 305 ASN B O 1
ATOM 5019 N N . ARG B 1 306 ? -24.516 71.062 -5.477 1 72.31 306 ARG B N 1
ATOM 5020 C CA . ARG B 1 306 ? -24.078 72.438 -5.906 1 72.31 306 ARG B CA 1
ATOM 5021 C C . ARG B 1 306 ? -24.625 72.75 -7.289 1 72.31 306 ARG B C 1
ATOM 5023 O O . ARG B 1 306 ? -24.812 73.938 -7.625 1 72.31 306 ARG B O 1
ATOM 5030 N N . ILE B 1 307 ? -25.031 71.812 -8.07 1 65.12 307 ILE B N 1
ATOM 5031 C CA . ILE B 1 307 ? -25.5 72.062 -9.414 1 65.12 307 ILE B CA 1
ATOM 5032 C C . ILE B 1 307 ? -27.016 72.25 -9.391 1 65.12 307 ILE B C 1
ATOM 5034 O O . ILE B 1 307 ? -27.625 72.625 -10.406 1 65.12 307 ILE B O 1
ATOM 5038 N N . LYS B 1 308 ? -27.75 72.062 -8.391 1 60.59 308 LYS B N 1
ATOM 5039 C CA . LYS B 1 308 ? -29.156 72.438 -8.445 1 60.59 308 LYS B CA 1
ATOM 5040 C C . LYS B 1 308 ? -29.359 73.938 -8.281 1 60.59 308 LYS B C 1
ATOM 5042 O O . LYS B 1 308 ? -28.891 74.5 -7.305 1 60.59 308 LYS B O 1
ATOM 5047 N N . PRO B 1 309 ? -29.781 74.688 -9.227 1 56.66 309 PRO B N 1
ATOM 5048 C CA . PRO B 1 309 ? -30.078 76.125 -9.148 1 56.66 309 PRO B CA 1
ATOM 5049 C C . PRO B 1 309 ? -31.047 76.5 -8.008 1 56.66 309 PRO B C 1
ATOM 5051 O O . PRO B 1 309 ? -31.969 75.688 -7.727 1 56.66 309 PRO B O 1
ATOM 5054 N N . LYS B 1 310 ? -30.688 77.25 -7.062 1 45 310 LYS B N 1
ATOM 5055 C CA . LYS B 1 310 ? -31.688 77.875 -6.199 1 45 310 LYS B CA 1
ATOM 5056 C C . LYS B 1 310 ? -32.844 78.438 -7.012 1 45 310 LYS B C 1
ATOM 5058 O O . LYS B 1 310 ? -32.688 79.375 -7.809 1 45 310 LYS B O 1
ATOM 5063 N N . LYS B 1 311 ? -33.781 77.75 -7.402 1 50.31 311 LYS B N 1
ATOM 5064 C CA . LYS B 1 311 ? -35 78.375 -7.832 1 50.31 311 LYS B CA 1
ATOM 5065 C C . LYS B 1 311 ? -35.5 79.375 -6.793 1 50.31 311 LYS B C 1
ATOM 5067 O O . LYS B 1 311 ? -35.781 79.062 -5.652 1 50.31 311 LYS B O 1
ATOM 5072 N N . ALA B 1 312 ? -34.969 80.875 -6.789 1 42.84 312 ALA B N 1
ATOM 5073 C CA . ALA B 1 312 ? -35.406 82.062 -6.078 1 42.84 312 ALA B CA 1
ATOM 5074 C C . ALA B 1 312 ? -36.938 82.062 -5.918 1 42.84 312 ALA B C 1
ATOM 5076 O O . ALA B 1 312 ? -37.656 81.875 -6.883 1 42.84 312 ALA B O 1
ATOM 5077 N N . LYS B 1 313 ? -37.406 81.875 -4.742 1 46.78 313 LYS B N 1
ATOM 5078 C CA . LYS B 1 313 ? -38.719 82.188 -4.262 1 46.78 313 LYS B CA 1
ATOM 5079 C C . LYS B 1 313 ? -39.156 83.562 -4.738 1 46.78 313 LYS B C 1
ATOM 5081 O O . LYS B 1 313 ? -39.125 84.562 -3.969 1 46.78 313 LYS B O 1
ATOM 5086 N N . GLU B 1 314 ? -38.625 84.062 -5.832 1 44.81 314 GLU B N 1
ATOM 5087 C CA . GLU B 1 314 ? -39.188 85.375 -6.234 1 44.81 314 GLU B CA 1
ATOM 5088 C C . GLU B 1 314 ? -40.688 85.25 -6.488 1 44.81 314 GLU B C 1
ATOM 5090 O O . GLU B 1 314 ? -41.375 86.25 -6.672 1 44.81 314 GLU B O 1
ATOM 5095 N N . ASN B 1 315 ? -41.25 84 -6.656 1 45.78 315 ASN B N 1
ATOM 5096 C CA . ASN B 1 315 ? -42.562 84.25 -7.211 1 45.78 315 ASN B CA 1
ATOM 5097 C C . ASN B 1 315 ? -43.531 84.875 -6.18 1 45.78 315 ASN B C 1
ATOM 5099 O O . ASN B 1 315 ? -44.562 85.375 -6.531 1 45.78 315 ASN B O 1
ATOM 5103 N N . ASN B 1 316 ? -43.5 84.438 -4.883 1 45.47 316 ASN B N 1
ATOM 5104 C CA . ASN B 1 316 ? -44.781 84.688 -4.281 1 45.47 316 ASN B CA 1
ATOM 5105 C C . ASN B 1 316 ? -44.906 86.125 -3.771 1 45.47 316 ASN B C 1
ATOM 5107 O O . ASN B 1 316 ? -45.812 86.438 -3.002 1 45.47 316 ASN B O 1
ATOM 5111 N N . LEU B 1 317 ? -43.875 87 -4.008 1 42.28 317 LEU B N 1
ATOM 5112 C CA . LEU B 1 317 ? -44.219 88.312 -3.414 1 42.28 317 LEU B CA 1
ATOM 5113 C C . LEU B 1 317 ? -45.344 89 -4.203 1 42.28 317 LEU B C 1
ATOM 5115 O O . LEU B 1 317 ? -45.844 90 -3.787 1 42.28 317 LEU B O 1
ATOM 5119 N N . LEU B 1 318 ? -45.469 88.562 -5.492 1 41.97 318 LEU B N 1
ATOM 5120 C CA . LEU B 1 318 ? -46.438 89.438 -6.172 1 41.97 318 LEU B CA 1
ATOM 5121 C C . LEU B 1 318 ? -47.875 89.125 -5.73 1 41.97 318 LEU B C 1
ATOM 5123 O O . LEU B 1 318 ? -48.812 89.812 -6.137 1 41.97 318 LEU B O 1
ATOM 5127 N N . LEU B 1 319 ? -48.125 88.125 -4.797 1 30.44 319 LEU B N 1
ATOM 5128 C CA . LEU B 1 319 ? -49.5 88.312 -4.402 1 30.44 319 LEU B CA 1
ATOM 5129 C C . LEU B 1 319 ? -49.625 89.25 -3.232 1 30.44 319 LEU B C 1
ATOM 5131 O O . LEU B 1 319 ? -48.812 89.25 -2.307 1 30.44 319 LEU B O 1
#

Foldseek 3Di:
DPVVVVVVVVVVVVVVVVLVVVLVVADAWDWDADPNFIETHQEQRQDQDQDDPDDQAGQYYANEQHAHAEQDLCSNVSNLNHAYYHHANYAHAYYDLNSCPNNQNHAEYAHEHYAYQEDHLCQLVRARHAYYAHYHYENHAVQVNQVVNVARNYQYQYYEHDHHYDPDAHADHQHQANLNHAEYEHANGEYEADALLSCLNDLNYAEYHHHNYHYHHNDLQRLVLNQVSCVVSNHDYDRDDHDDVRPPDDNDDDPVSNVNNVVSNVVNVVVVVVVVVVVVVVVVVVVVVVVVVVVVVVVVVVVVVVPDDPPPPVPPVVD/DPVVVVVVVVVVVVVVVVLVVVLVVADAWDWDADPNFIETHQEQRQDQDQDDPDDQAGQYYANEQHAHAEQDLCSNVSNLNHAYYHHANYAHAYYDLNSCPNNQNHAEDAHEHYAYQEDHLVQLVRARHAEYAHYHYENHAVQVNQVVNVARNYQYQYYEHDHHYDPDAHADHQHQANLRHAEYEHANGEYEADALLSCLNDLNYAEYHHHNYHYHHNDLQRLVLNQVSCVVSNHDYDRDDHDDVRVPDDNDDDPVSNVNNVVSNVVNVVVVVVVVVVVVVVVVVVVVVVVVVVVVVVVVVVVVVVPDDPPPPVPPVVD

Radius of gyration: 36.76 Å; Cα contacts (8 Å, |Δi|>4): 1228; chains: 2; bounding box: 94×167×82 Å

Solvent-accessible surface area (backbone atoms only — not comparable to full-atom values): 32242 Å² total; per-residue (Å²): 124,65,65,65,52,50,51,51,52,50,51,51,50,49,51,50,48,51,50,53,55,51,43,72,71,46,76,84,54,49,75,50,69,56,96,84,32,41,26,36,46,36,59,59,58,67,37,55,51,73,76,84,70,64,72,44,76,31,23,29,40,33,46,26,48,27,43,27,36,54,42,47,52,66,66,44,52,66,32,48,53,24,27,36,41,34,46,24,39,26,41,30,47,46,56,38,65,50,23,68,54,74,35,54,47,24,29,35,40,32,51,20,38,26,45,25,43,59,58,45,42,53,72,38,51,26,70,40,26,25,35,42,34,44,21,42,23,40,49,43,42,58,34,62,25,41,64,72,46,75,58,54,62,26,54,36,28,34,39,32,47,23,31,20,30,73,96,50,65,29,63,52,50,71,57,56,64,34,33,55,22,31,36,39,30,37,25,47,17,31,31,31,55,42,50,50,68,55,51,21,14,37,56,43,41,40,37,42,42,44,54,76,42,46,74,41,54,64,49,92,48,26,50,58,36,35,46,49,53,38,54,76,60,65,34,47,60,66,78,71,88,62,74,85,88,52,84,76,51,79,70,74,74,55,66,65,39,49,49,41,24,52,53,18,45,52,52,32,49,51,51,54,47,50,53,49,48,52,50,48,48,52,52,49,47,51,52,51,47,52,50,53,52,52,53,51,51,51,53,52,53,57,58,59,62,66,68,59,74,78,82,70,75,68,69,64,69,77,106,126,65,64,65,53,50,51,50,52,49,49,52,50,49,51,51,47,52,50,54,54,53,43,71,70,47,75,84,54,49,75,48,71,56,94,85,32,41,26,35,47,37,61,60,57,67,37,56,51,73,77,84,68,66,72,44,77,30,22,30,42,32,44,26,48,26,44,27,34,54,42,48,51,67,67,44,52,65,34,47,53,23,27,36,41,33,46,24,39,24,41,30,48,45,56,37,66,51,24,67,53,72,34,54,49,25,29,35,41,30,51,20,39,26,45,26,42,59,57,44,42,54,74,38,52,26,69,41,26,24,34,43,34,46,21,43,22,40,50,42,44,58,36,62,26,42,63,71,46,75,58,55,62,26,55,35,27,34,41,31,47,22,30,21,30,72,95,50,66,30,62,54,49,72,56,55,62,34,33,53,23,33,36,40,30,38,25,47,18,31,30,31,55,42,48,50,67,54,51,21,15,38,56,42,39,40,39,41,42,46,55,77,43,47,74,42,53,64,49,92,50,27,51,59,38,33,45,50,52,37,54,78,62,64,34,47,60,64,77,72,88,61,74,83,86,50,86,76,53,79,71,72,75,56,67,66,38,50,49,42,25,52,53,19,45,53,52,32,51,51,52,54,48,50,52,51,48,50,51,47,48,52,52,50,49,52,54,52,50,52,49,53,52,53,53,52,52,49,54,52,53,56,56,60,62,66,66,56,75,78,80,71,81,63,67,70,70,81,108

Nearest PDB structures (foldseek):
  5xws-assembly1_A-2  TM=8.063E-01  e=4.117E-07  Homo sapiens
  5xwu-assembly1_D  TM=8.471E-01  e=3.174E-06  Mus musculus
  2id5-assembly1_B  TM=8.039E-01  e=6.171E-06  Homo sapiens
  2id5-assembly1_A  TM=5.654E-01  e=4.220E-06  Homo sapiens
  5xwt-assembly1_B  TM=6.183E-01  e=1.840E-05  Homo sapiens

Organism: Brassicogethes aeneus (NCBI:txid1431903)

pLDDT: mean 88.02, std 12.33, range [30.44, 98.81]

Sequence (638 aa):
MDKTILWTVFLVLIIQNVIAQNCKREPKCQISRVHGMKSADCFNKNFRSFPQCITSDVQVLDLSQNRIRKLDKNDLKRYQYLKLLYLNDNVIVQIHEDAFEGLNDLTSLDLSLNALNKVPPLVFQLPNLKTLYLGHNMNINIADSLESSKSISSPLANLDLSFISDGIPAVFPDFGNLPLLFQLNISGTEFENMSPSHFAGLCNLKYLHNENTTTEFFESCDCIKINKWLKDRKVEFKPFVCGSNLFECETDISEEDLQKYDQCKIVAEKYVRTIKINRGLIYAGIVAGIFVVCVALYFIYKKTNRIKPKKAKENNLLLMDKTILWTVFLVLIIQNVIAQNCKREPKCQISRVHGMKSADCFNKNFRSFPQCITSDVQVLDLSQNRIRKLDKNDLKRYQYLKLLYLNDNVIVQIHEDAFEGLNDLTSLDLSLNALNKVPPLVFQLPNLKTLYLGHNMNINIADSLESSKSISSPLANLDLSFISDGIPAVFPDFGNLPLLFQLNISGTEFENMSPSHFAGLCNLKYLHNENTTTEFFESCDCIKINKWLKDRKVEFKPFVCGSNLFECETDISEEDLQKYDQCKIVAEKYVRTIKINRGLIYAGIVAGIFVVCVALYFIYKKTNRIKPKKAKENNLLL

InterPro domains:
  IPR001611 Leucine-rich repeat [PF13855] (58-116)
  IPR001611 Leucine-rich repeat [PS51450] (105-126)
  IPR003591 Leucine-rich repeat, typical subtype [SM00369] (82-102)
  IPR003591 Leucine-rich repeat, typical subtype [SM00369] (103-126)
  IPR032675 Leucine-rich repeat domain superfamily [G3DSA:3.80.10.10] (22-149)
  IPR032675 Leucine-rich repeat domain superfamily [G3DSA:3.80.10.10] (150-266)
  IPR050328 Multifunctional Developmental and Immune Receptor [PTHR24373] (12-213)

Secondary structure (DSSP, 8-state):
-HHHHHHHHHHHHHHHHHHHHHHHHSPPPEEEEETTEEEEE-TTS--SS--SSS-TT-SEEE--SS---EE-TTTTTT-TT--EEE--SS---EE-TTTTTT-TT--EEE--SS--S---GGGGG-TT--EEE--S-SS--HHHHHHHHSS--S--SEEE-TT--SSSPEEPP-----TT--EEE-TT-EEEEE-THHHHT-TT--EEE-TT-EEEESSTTHHHHHHHHHHHTT-B-PPP---GGGGG---PPPHHHHHHHHHHHHHHHHHHHHHHHHHHHHHHHHHHHHHHHHHHHHHHHHHHHHSS----SGGGGG-/-HHHHHHHHHHHHHHHHHHHHHHHHSPPPEEEEETTEEEEE-TTS--SS--SSS-TT-SEEE--SS---EE-TTTTTT-TT--EEE--SS---EE-TTTTTT-TT--EEE--SS--S---GGGGG-TT--EEE--S-SS--HHHHHHHHSS--S--SEEE-TT--SSSPEEPP-----TT--EEE-TT-EEEEE-THHHHT-TT--EEE-TT-EEEESSTTHHHHHHHHHHHTT-B-PPP---GGGGG---PPPHHHHHHHHHHHHHHHHHHHHHHHHHHHHHHHHHHHHHHHHHHHHHHHHHHHHSS----TTGGGG-